Protein AF-A0A9P8L0Q1-F1 (afdb_monomer_lite)

Sequence (585 aa):
SEIGDGGPYDLCAAGRYWCWDAAFWSARGDGRMLREQLDRVASQGATEDYVMGERYDMDHVYYVDGSPWHGAAHYYEYPCVFSWVLFTEYLGLRPALDADLLISPRLEAHGEVTLQQSAYQLRYSYTTEGFTLENLGEDRSFRLDLRALYPGAKQFRLPTGEILGDTPIMLGTGDRITLLPKRQAALRSQRQNHSASPVRKAVLVCVFAGFLLPLLAACSGLTPAGFGGVARPRLENGEAERRGPVINEAAFNNAAIQATLAPYSGFVGQVRVNYDGERNVIANDLNDLGSASADFDPNETVSVDFTDAPLSFILEQLLRGALRVDFIAPDELPTGITFRIETPLPKSRVIQVVRDLLARQGLVMRLINGVYQIGSADLIQALQANSNLGRPGDDTTKVIDLGTNNATQVVAIASQLLPQDVSVMVSSSSDKVVVRANQNDIASVEAMLRQLSQMAVGSDQVAIVPLRRSAPEAVAAQLSQFYGDLIGEGSDARVSIIPLQNQQAILVGTSDPALMRGVQQLAQQLDRSVTDASELRVVALTHRKAVELVPQLVQLFGSTAALPAPTETAAAGPTTGVLSPPTGP

Secondary structure (DSSP, 8-state):
--S-SSTTS-THHHHHHHHHHHHHHHHHT-HHHHHHHHHHHHHHHHHTTT---B-S-GGGTT-TT--S-BS-TT-THHHHHHHHIIIIIIS-EE--SSSSEEE----SS-EEEEE-STTT-EEEEE-SS-EEEEE-SSSEEEEE--TTTSTTEEEEE-TTSPBP-SSPEEE-TT-EEEEEEEEPP------------------------------SS--S--------S----TT--SS---------HHHHHHHHHHHHTS-EEEEETTEEEEE---HHHHHHHHHHHHHH-SS--TT-EE--EEEEE-HHHHHIIIIIIIS---EE--S-----EEEEESSPEEHHHHHHHHHHHHHTTT-EEEEETTEEEEE-HHHHHHHHHHHTT--TTSEEEEEEE-SSS-HHHHHHHHHHHS-TT-EEEE-SSTTEEEEEEETTTHHHHHHHHHHHHHHHTT-SEEEEEE-SSS-HHHHHHHHHHHHHHHS-TT-S--EEEEEEGGGTEEEEEES-HHHHHHHHHHHHHHHHH------------SSS-HHHHHHHHHHHHTTS-PPPP--------------------

pLDDT: mean 73.23, std 21.08, range [22.48, 97.5]

Organism: NCBI:txid1670608

InterPro domains:
  IPR038591 NolW-like superfamily [G3DSA:3.30.1370.120] (301-454)
  IPR050810 Bacterial Secretion System Channel Protein [PTHR30332] (280-564)

Foldseek 3Di:
DCADLQPPDRLVVLLVVLLVVLVVCLVVLNLVVLVVQLCQQVVVCVVVVNFGASADPCCPPPDVPPDRGDGDTPNPCRVVSSVCSVVCRAQNWDDDPQWRTEGEHSHPDWDKDADCPQSAQWIWTDDLFWIKIWHQDAKTWYFYDDCSVPPQFPWWAFPVGHTDDRHTDIAGHGGMTIIGGDHPDDPPDPDDDDDDDDDDDDDDDDDDDDDDDDPPPDPDDDDPPDPPDPPDPPPCPVDDPPDDPPPPVLVVVVVLLCLQQPKWWKDWDPDIDIDGRDPVVLVVLVVLLVLQDSDADQQDWDWDWDFQAWLVVVCCCLACVHSVGAEDEDPDGDTGITMGIPDTHGNSCSVVVNQVVQVVVQKHWDRDPSYIYIDHPVVVVVCVVVSCVPDPPQFDWDKAFLVDQQLVVLQVVLVVQDDPQKDKARDPGSRIIIITHGPVCVVVSNVSSNVSSVQVVLFPDKDKAAFDADQQVVLQVVLCVVVPVVQDDPDSWDWHWARSRVRNIIMITTNDPVVVVVSNVSSHVVSVPPPPDPDDDDDDDDPDDPVVCVVVVCVVPVPDDDDPDDDDPDDDRDDDDDDDDDDDD

Structure (mmCIF, N/CA/C/O backbone):
data_AF-A0A9P8L0Q1-F1
#
_entry.id   AF-A0A9P8L0Q1-F1
#
loop_
_atom_site.group_PDB
_atom_site.id
_atom_site.type_symbol
_atom_site.label_atom_id
_atom_site.label_alt_id
_atom_site.label_comp_id
_atom_site.label_asym_id
_atom_site.label_entity_id
_atom_site.label_seq_id
_atom_site.pdbx_PDB_ins_code
_atom_site.Cartn_x
_atom_site.Cartn_y
_atom_site.Cartn_z
_atom_site.occupancy
_atom_site.B_iso_or_equiv
_atom_site.auth_seq_id
_atom_site.auth_comp_id
_atom_site.auth_asym_id
_atom_site.auth_atom_id
_atom_site.pdbx_PDB_model_num
ATOM 1 N N . SER A 1 1 ? -5.057 -4.831 2.330 1.00 34.31 1 SER A N 1
ATOM 2 C CA . SER A 1 1 ? -4.000 -5.718 2.830 1.00 34.31 1 SER A CA 1
ATOM 3 C C . SER A 1 1 ? -4.114 -5.741 4.341 1.00 34.31 1 SER A C 1
ATOM 5 O O . SER A 1 1 ? -4.124 -4.674 4.936 1.00 34.31 1 SER A O 1
ATOM 7 N N . GLU A 1 2 ? -4.287 -6.920 4.937 1.00 34.19 2 GLU A N 1
ATOM 8 C CA . GLU A 1 2 ? -4.245 -7.166 6.395 1.00 34.19 2 GLU A CA 1
ATOM 9 C C . GLU A 1 2 ? -2.801 -7.088 6.937 1.00 34.19 2 GLU A C 1
ATOM 11 O O . GLU A 1 2 ? -2.561 -7.170 8.130 1.00 34.19 2 GLU A O 1
ATOM 16 N N . ILE A 1 3 ? -1.832 -6.882 6.043 1.00 38.03 3 ILE A N 1
ATOM 17 C CA . ILE A 1 3 ? -0.422 -6.671 6.337 1.00 38.03 3 ILE A CA 1
ATOM 18 C C . ILE A 1 3 ? -0.107 -5.278 5.801 1.00 38.03 3 ILE A C 1
ATOM 20 O O . ILE A 1 3 ? -0.109 -5.068 4.588 1.00 38.03 3 ILE A O 1
ATOM 24 N N . GLY A 1 4 ? 0.031 -4.298 6.693 1.00 38.47 4 GLY A N 1
ATOM 25 C CA . GLY A 1 4 ? 0.359 -2.933 6.295 1.00 38.47 4 GLY A CA 1
ATOM 26 C C . GLY A 1 4 ? 1.691 -2.877 5.549 1.00 38.47 4 GLY A C 1
ATOM 27 O O . GLY A 1 4 ? 2.643 -3.543 5.944 1.00 38.47 4 GLY A O 1
ATOM 28 N N . ASP A 1 5 ? 1.755 -2.069 4.491 1.00 38.47 5 ASP A N 1
ATOM 29 C CA . ASP A 1 5 ? 2.916 -1.909 3.597 1.00 38.47 5 ASP A CA 1
ATOM 30 C C . ASP A 1 5 ? 4.095 -1.141 4.250 1.00 38.47 5 ASP A C 1
ATOM 32 O O . ASP A 1 5 ? 4.901 -0.502 3.577 1.00 38.47 5 ASP A O 1
ATOM 36 N N . GLY A 1 6 ? 4.221 -1.202 5.579 1.00 37.44 6 GLY A N 1
ATOM 37 C CA . GLY A 1 6 ? 5.299 -0.600 6.363 1.00 37.44 6 GLY A CA 1
ATOM 38 C C . GLY A 1 6 ? 6.564 -1.461 6.365 1.00 37.44 6 GLY A C 1
ATOM 39 O O . GLY A 1 6 ? 6.991 -1.940 7.414 1.00 37.44 6 GLY A O 1
ATOM 40 N N . GLY A 1 7 ? 7.169 -1.682 5.197 1.00 38.25 7 GLY A N 1
ATOM 41 C CA . GLY A 1 7 ? 8.442 -2.406 5.086 1.00 38.25 7 GLY A CA 1
ATOM 42 C C . GLY A 1 7 ? 8.379 -3.852 5.619 1.00 38.25 7 GLY A C 1
ATOM 43 O O . GLY A 1 7 ? 7.308 -4.451 5.641 1.00 38.25 7 GLY A O 1
ATOM 44 N N . PRO A 1 8 ? 9.500 -4.470 6.042 1.00 35.09 8 PRO A N 1
ATOM 45 C CA . PRO A 1 8 ? 9.547 -5.885 6.441 1.00 35.09 8 PRO A CA 1
ATOM 46 C C . PRO A 1 8 ? 8.808 -6.193 7.762 1.00 35.09 8 PRO A C 1
ATOM 48 O O . PRO A 1 8 ? 9.047 -7.241 8.368 1.00 35.09 8 PRO A O 1
ATOM 51 N N . TYR A 1 9 ? 7.941 -5.292 8.232 1.00 46.78 9 TYR A N 1
ATOM 52 C CA . TYR A 1 9 ? 7.348 -5.319 9.556 1.00 46.78 9 TYR A CA 1
ATOM 53 C C . TYR A 1 9 ? 5.834 -5.472 9.493 1.00 46.78 9 TYR A C 1
ATOM 55 O O . TYR A 1 9 ? 5.098 -4.699 8.890 1.00 46.78 9 TYR A O 1
ATOM 63 N N . ASP A 1 10 ? 5.380 -6.496 10.195 1.00 50.31 10 ASP A N 1
ATOM 64 C CA . ASP A 1 10 ? 3.982 -6.777 10.432 1.00 50.31 10 ASP A CA 1
ATOM 65 C C . ASP A 1 10 ? 3.405 -5.714 11.395 1.00 50.31 10 ASP A C 1
ATOM 67 O O . ASP A 1 10 ? 3.628 -5.795 12.602 1.00 50.31 10 ASP A O 1
ATOM 71 N N . LEU A 1 11 ? 2.678 -4.706 10.892 1.00 49.62 11 LEU A N 1
ATOM 72 C CA . LEU A 1 11 ? 2.014 -3.681 11.723 1.00 49.62 11 LEU A CA 1
ATOM 73 C C . LEU A 1 11 ? 0.959 -4.273 12.683 1.00 49.62 11 LEU A C 1
ATOM 75 O O . LEU A 1 11 ? 0.598 -3.626 13.666 1.00 49.62 11 LEU A O 1
ATOM 79 N N . CYS A 1 12 ? 0.538 -5.530 12.496 1.00 50.81 12 CYS A N 1
ATOM 80 C CA . CYS A 1 12 ? -0.239 -6.257 13.503 1.00 50.81 12 CYS A CA 1
ATOM 81 C C . CYS A 1 12 ? 0.596 -6.524 14.773 1.00 50.81 12 CYS A C 1
ATOM 83 O O . CYS A 1 12 ? 0.068 -6.766 15.860 1.00 50.81 12 CYS A O 1
ATOM 85 N N . ALA A 1 13 ? 1.932 -6.555 14.676 1.00 54.72 13 ALA A N 1
ATOM 86 C CA . ALA A 1 13 ? 2.829 -6.769 15.816 1.00 54.72 13 ALA A CA 1
ATOM 87 C C . ALA A 1 13 ? 2.750 -5.617 16.830 1.00 54.72 13 ALA A C 1
ATOM 89 O O . ALA A 1 13 ? 2.681 -5.884 18.027 1.00 54.72 13 ALA A O 1
ATOM 90 N N . ALA A 1 14 ? 2.645 -4.376 16.352 1.00 58.41 14 ALA A N 1
ATOM 91 C CA . ALA A 1 14 ? 2.504 -3.156 17.151 1.00 58.41 14 ALA A CA 1
ATOM 92 C C . ALA A 1 14 ? 1.330 -3.208 18.146 1.00 58.41 14 ALA A C 1
ATOM 94 O O . ALA A 1 14 ? 1.509 -3.122 19.363 1.00 58.41 14 ALA A O 1
ATOM 95 N N . GLY A 1 15 ? 0.112 -3.440 17.640 1.00 65.44 15 GLY A N 1
ATOM 96 C CA . GLY A 1 15 ? -1.083 -3.575 18.481 1.00 65.44 15 GLY A CA 1
ATOM 97 C C . GLY A 1 15 ? -0.969 -4.732 19.481 1.00 65.44 15 GLY A C 1
ATOM 98 O O . GLY A 1 15 ? -1.355 -4.603 20.646 1.00 65.44 15 GLY A O 1
ATOM 99 N N . ARG A 1 16 ? -0.354 -5.847 19.062 1.00 71.00 16 ARG A N 1
ATOM 100 C CA . ARG A 1 16 ? -0.080 -6.992 19.941 1.00 71.00 16 ARG A CA 1
ATOM 101 C C . ARG A 1 16 ? 0.889 -6.629 21.072 1.00 71.00 16 ARG A C 1
ATOM 103 O O . ARG A 1 16 ? 0.673 -7.096 22.188 1.00 71.00 16 ARG A O 1
ATOM 110 N N . TYR A 1 17 ? 1.905 -5.793 20.845 1.00 74.38 17 TYR A N 1
ATOM 111 C CA . TYR A 1 17 ? 2.836 -5.381 21.904 1.00 74.38 17 TYR A CA 1
ATOM 112 C C . TYR A 1 17 ? 2.151 -4.585 23.009 1.00 74.38 17 TYR A C 1
ATOM 114 O O . TYR A 1 17 ? 2.371 -4.891 24.181 1.00 74.38 17 TYR A O 1
ATOM 122 N N . TRP A 1 18 ? 1.278 -3.632 22.665 1.00 79.31 18 TRP A N 1
ATOM 123 C CA . TRP A 1 18 ? 0.530 -2.899 23.688 1.00 79.31 18 TRP A CA 1
ATOM 124 C C . TRP A 1 18 ? -0.393 -3.831 24.486 1.00 79.31 18 TRP A C 1
ATOM 126 O O . TRP A 1 18 ? -0.409 -3.760 25.714 1.00 79.31 18 TRP A O 1
ATOM 136 N N . CYS A 1 19 ? -1.076 -4.779 23.830 1.00 82.38 19 CYS A N 1
ATOM 137 C CA . CYS A 1 19 ? -1.845 -5.811 24.537 1.00 82.38 19 CYS A CA 1
ATOM 138 C C . CYS A 1 19 ? -0.986 -6.586 25.550 1.00 82.38 19 CYS A C 1
ATOM 140 O O . CYS A 1 19 ? -1.410 -6.789 26.689 1.00 82.38 19 CYS A O 1
ATOM 142 N N . TRP A 1 20 ? 0.217 -7.016 25.156 1.00 83.38 20 TRP A N 1
ATOM 143 C CA . TRP A 1 20 ? 1.121 -7.763 26.035 1.00 83.38 20 TRP A CA 1
ATOM 144 C C . TRP A 1 20 ? 1.651 -6.925 27.199 1.00 83.38 20 TRP A C 1
ATOM 146 O O . TRP A 1 20 ? 1.700 -7.421 28.325 1.00 83.38 20 TRP A O 1
ATOM 156 N N . ASP A 1 21 ? 2.019 -5.670 26.953 1.00 82.12 21 ASP A N 1
ATOM 157 C CA . ASP A 1 21 ? 2.504 -4.766 27.996 1.00 82.12 21 ASP A CA 1
ATOM 158 C C . ASP A 1 21 ? 1.389 -4.405 28.991 1.00 82.12 21 ASP A C 1
ATOM 160 O O 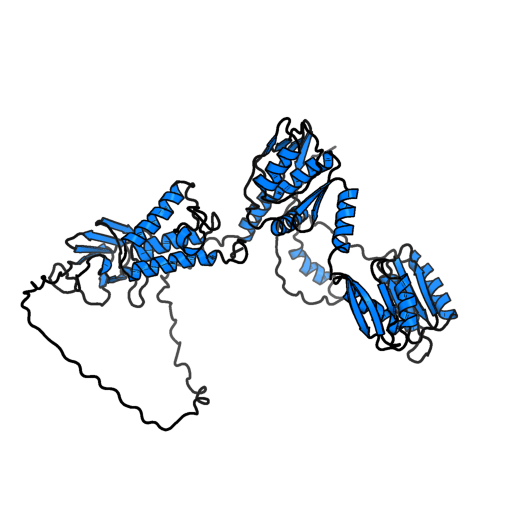. ASP A 1 21 ? 1.564 -4.529 30.204 1.00 82.12 21 ASP A O 1
ATOM 164 N N . ALA A 1 22 ? 0.187 -4.091 28.501 1.00 87.81 22 ALA A N 1
ATOM 165 C CA . ALA A 1 22 ? -0.980 -3.874 29.351 1.00 87.81 22 ALA A CA 1
ATOM 166 C C . ALA A 1 22 ? -1.310 -5.125 30.186 1.00 87.81 22 ALA A C 1
ATOM 168 O O . ALA A 1 22 ? -1.507 -5.032 31.400 1.00 87.81 22 ALA A O 1
ATOM 169 N N . ALA A 1 23 ? -1.289 -6.317 29.579 1.00 88.06 23 ALA A N 1
ATOM 170 C CA . ALA A 1 23 ? -1.469 -7.574 30.305 1.00 88.06 23 ALA A CA 1
ATOM 171 C C . ALA A 1 23 ? -0.397 -7.781 31.390 1.00 88.06 23 ALA A C 1
ATOM 173 O O . ALA A 1 23 ? -0.703 -8.260 32.487 1.00 88.06 23 ALA A O 1
ATOM 174 N N . PHE A 1 24 ? 0.852 -7.393 31.118 1.00 88.06 24 PHE A N 1
ATOM 175 C CA . PHE A 1 24 ? 1.943 -7.440 32.087 1.00 88.06 24 PHE A CA 1
ATOM 176 C C . PHE A 1 24 ? 1.697 -6.500 33.277 1.00 88.06 24 PHE A C 1
ATOM 178 O O . PHE A 1 24 ? 1.763 -6.948 34.427 1.00 88.06 24 PHE A O 1
ATOM 185 N N . TRP A 1 25 ? 1.360 -5.229 33.040 1.00 88.31 25 TRP A N 1
ATOM 186 C CA . TRP A 1 25 ? 1.084 -4.261 34.113 1.00 88.31 25 TRP A CA 1
ATOM 187 C C . TRP A 1 25 ? -0.159 -4.616 34.920 1.00 88.31 25 TRP A C 1
ATOM 189 O O . TRP A 1 25 ? -0.165 -4.534 36.149 1.00 88.31 25 TRP A O 1
ATOM 199 N N . SER A 1 26 ? -1.185 -5.122 34.251 1.00 90.19 26 SER A N 1
ATOM 200 C CA . SER A 1 26 ? -2.377 -5.657 34.891 1.00 90.19 26 SER A CA 1
ATOM 201 C C . SER A 1 26 ? -2.076 -6.851 35.797 1.00 90.19 26 SER A C 1
ATOM 203 O O . SER A 1 26 ? -2.552 -6.898 36.934 1.00 90.19 26 SER A O 1
ATOM 205 N N . ALA A 1 27 ? -1.205 -7.773 35.368 1.00 87.06 27 ALA A N 1
ATOM 206 C CA . ALA A 1 27 ? -0.734 -8.879 36.204 1.00 87.06 27 ALA A CA 1
ATOM 207 C C . ALA A 1 27 ? 0.098 -8.402 37.411 1.00 87.06 27 ALA A C 1
ATOM 209 O O . ALA A 1 27 ? 0.133 -9.075 38.445 1.00 87.06 27 ALA A O 1
ATOM 210 N N . ARG A 1 28 ? 0.741 -7.231 37.312 1.00 87.31 28 ARG A N 1
ATOM 211 C CA . ARG A 1 28 ? 1.400 -6.542 38.437 1.00 87.31 28 ARG A CA 1
ATOM 212 C C . ARG A 1 28 ? 0.423 -5.774 39.335 1.00 87.31 28 ARG A C 1
ATOM 214 O O . ARG A 1 28 ? 0.821 -5.368 40.425 1.00 87.31 28 ARG A O 1
ATOM 221 N N . GLY A 1 29 ? -0.828 -5.596 38.910 1.00 86.94 29 GLY A N 1
ATOM 222 C CA . GLY A 1 29 ? -1.817 -4.756 39.584 1.00 86.94 29 GLY A CA 1
ATOM 223 C C . GLY A 1 29 ? -1.542 -3.255 39.450 1.00 86.94 29 GLY A C 1
ATOM 224 O O . GLY A 1 29 ? -2.059 -2.481 40.253 1.00 86.94 29 GLY A O 1
ATOM 225 N N . ASP A 1 30 ? -0.727 -2.837 38.476 1.00 86.94 30 ASP A N 1
ATOM 226 C CA . ASP A 1 30 ? -0.352 -1.435 38.271 1.00 86.94 30 ASP A CA 1
ATOM 227 C C . ASP A 1 30 ? -1.401 -0.702 37.423 1.00 86.94 30 ASP A C 1
ATOM 229 O O . ASP A 1 30 ? -1.274 -0.520 36.213 1.00 86.94 30 ASP A O 1
ATOM 233 N N . GLY A 1 31 ? -2.484 -0.301 38.088 1.00 89.81 31 GLY A N 1
ATOM 234 C CA . GLY A 1 31 ? -3.564 0.469 37.474 1.00 89.81 31 GLY A CA 1
ATOM 235 C C . GLY A 1 31 ? -3.154 1.859 36.991 1.00 89.81 31 GLY A C 1
ATOM 236 O O . GLY A 1 31 ? -3.749 2.374 36.047 1.00 89.81 31 GLY A O 1
ATOM 237 N N . ARG A 1 32 ? -2.127 2.454 37.613 1.00 90.06 32 ARG A N 1
ATOM 238 C CA . ARG A 1 32 ? -1.618 3.778 37.242 1.00 90.06 32 ARG A CA 1
ATOM 239 C C . ARG A 1 32 ? -0.994 3.725 35.855 1.00 90.06 32 ARG A C 1
ATOM 241 O O . ARG A 1 32 ? -1.367 4.522 35.006 1.00 90.06 32 ARG A O 1
ATOM 248 N N . MET A 1 33 ? -0.121 2.746 35.606 1.00 86.69 33 MET A N 1
ATOM 249 C CA . MET A 1 33 ? 0.492 2.574 34.287 1.00 86.69 33 MET A CA 1
ATOM 250 C C . MET A 1 33 ? -0.563 2.335 33.199 1.00 86.69 33 MET A C 1
ATOM 252 O O . MET A 1 33 ? -0.545 2.993 32.165 1.00 86.69 33 MET A O 1
ATOM 256 N N . LEU A 1 34 ? -1.541 1.456 33.452 1.00 89.50 34 LEU A N 1
ATOM 257 C CA . LEU A 1 34 ? -2.645 1.215 32.511 1.00 89.50 34 LEU A CA 1
ATOM 258 C C . LEU A 1 34 ? -3.434 2.493 32.197 1.00 89.50 34 LEU A C 1
ATOM 260 O O . LEU A 1 34 ? -3.816 2.723 31.049 1.00 89.50 34 LEU A O 1
ATOM 264 N N . ARG A 1 35 ? -3.679 3.328 33.212 1.00 90.62 35 ARG A N 1
ATOM 265 C CA . ARG A 1 35 ? -4.376 4.600 33.033 1.00 90.62 35 ARG A CA 1
ATOM 266 C C . ARG A 1 35 ? -3.540 5.599 32.241 1.00 90.62 35 ARG A C 1
ATOM 268 O O . ARG A 1 35 ? -4.067 6.194 31.311 1.00 90.62 35 ARG A O 1
ATOM 275 N N . GLU A 1 36 ? -2.260 5.739 32.570 1.00 85.94 36 GLU A N 1
ATOM 276 C CA . GLU A 1 36 ? -1.315 6.603 31.853 1.00 85.94 36 GLU A CA 1
ATOM 277 C C . GLU A 1 36 ? -1.230 6.222 30.369 1.00 85.94 36 GLU A C 1
ATOM 279 O O . GLU A 1 36 ? -1.263 7.099 29.508 1.00 85.94 36 GLU A O 1
ATOM 284 N N . GLN A 1 37 ? -1.203 4.921 30.059 1.00 84.00 37 GLN A N 1
ATOM 285 C CA . GLN A 1 37 ? -1.265 4.416 28.686 1.00 84.00 37 GLN A CA 1
ATOM 286 C C . GLN A 1 37 ? -2.544 4.866 27.978 1.00 84.00 37 GLN A C 1
ATOM 288 O O . GLN A 1 37 ? -2.477 5.501 26.928 1.00 84.00 37 GLN A O 1
ATOM 293 N N . LEU A 1 38 ? -3.710 4.575 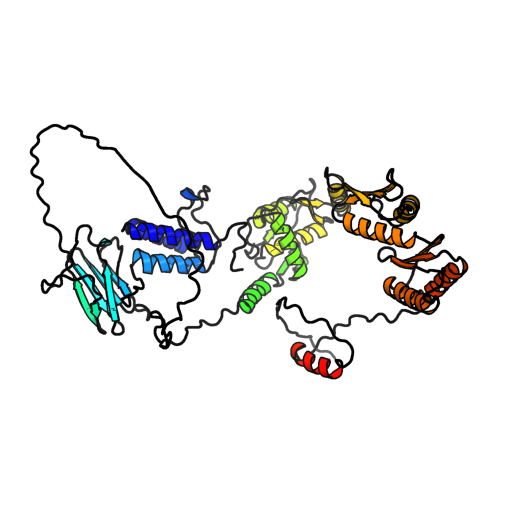28.561 1.00 86.69 38 LEU A N 1
ATOM 294 C CA . LEU A 1 38 ? -5.005 4.941 27.984 1.00 86.69 38 LEU A CA 1
ATOM 295 C C . LEU A 1 38 ? -5.148 6.456 27.797 1.00 86.69 38 LEU A C 1
ATOM 297 O O . LEU A 1 38 ? -5.588 6.898 26.738 1.00 86.69 38 LEU A O 1
ATOM 301 N N . ASP A 1 39 ? -4.755 7.248 28.794 1.00 86.00 39 ASP A N 1
ATOM 302 C CA . ASP A 1 39 ? -4.837 8.706 28.741 1.00 86.00 39 ASP A CA 1
ATOM 303 C C . ASP A 1 39 ? -3.906 9.276 27.668 1.00 86.00 39 ASP A C 1
ATOM 305 O O . ASP A 1 39 ? -4.335 10.159 26.932 1.00 86.00 39 ASP A O 1
ATOM 309 N N . ARG A 1 40 ? -2.681 8.752 27.514 1.00 79.25 40 ARG A N 1
ATOM 310 C CA . ARG A 1 40 ? -1.737 9.202 26.475 1.00 79.25 40 ARG A CA 1
ATOM 311 C C . ARG A 1 40 ? -2.269 8.925 25.069 1.00 79.25 40 ARG A C 1
ATOM 313 O O . ARG A 1 40 ? -2.224 9.803 24.207 1.00 79.25 40 ARG A O 1
ATOM 320 N N . VAL A 1 41 ? -2.847 7.741 24.853 1.00 77.50 41 VAL A N 1
ATOM 321 C CA . VAL A 1 41 ? -3.493 7.399 23.576 1.00 77.50 41 VAL A CA 1
ATOM 322 C C . VAL A 1 41 ? -4.708 8.295 23.319 1.00 77.50 41 VAL A C 1
ATOM 324 O O . VAL A 1 41 ? -4.858 8.832 22.221 1.00 77.50 41 VAL A O 1
ATOM 327 N N . ALA A 1 42 ? -5.560 8.499 24.328 1.00 81.19 42 ALA A N 1
ATOM 328 C CA . ALA A 1 42 ? -6.769 9.310 24.207 1.00 81.19 42 ALA A CA 1
ATOM 329 C C . ALA A 1 42 ? -6.468 10.804 24.001 1.00 81.19 42 ALA A C 1
ATOM 331 O O . ALA A 1 42 ? -7.110 11.441 23.165 1.00 81.19 42 ALA A O 1
ATOM 332 N N . SER A 1 43 ? -5.488 11.364 24.719 1.00 78.81 43 SER A N 1
ATOM 333 C CA . SER A 1 43 ? -5.094 12.771 24.597 1.00 78.81 43 SER A CA 1
ATOM 334 C C . SER A 1 43 ? -4.546 13.077 23.212 1.00 78.81 43 SER A C 1
ATOM 336 O O . SER A 1 43 ? -4.907 14.097 22.633 1.00 78.81 43 SER A O 1
ATOM 338 N N . GLN A 1 44 ? -3.734 12.174 22.657 1.00 71.75 44 GLN A N 1
ATOM 339 C CA . GLN A 1 44 ? -3.220 12.321 21.298 1.00 71.75 44 GLN A CA 1
ATOM 340 C C . GLN A 1 44 ? -4.317 12.088 20.252 1.00 71.75 44 GLN A C 1
ATOM 342 O O . GLN A 1 44 ? -4.366 12.765 19.232 1.00 71.75 44 GLN A O 1
ATOM 347 N N . GLY A 1 45 ? -5.229 11.137 20.486 1.00 74.19 45 GLY A N 1
ATOM 348 C CA . GLY A 1 45 ? -6.404 10.963 19.626 1.00 74.19 45 GLY A CA 1
ATOM 349 C C . GLY A 1 45 ? -7.209 12.259 19.521 1.00 74.19 45 GLY A C 1
ATOM 350 O O . GLY A 1 45 ? -7.560 12.687 18.428 1.00 74.19 45 GLY A O 1
ATOM 351 N N . ALA A 1 46 ? -7.424 12.948 20.643 1.00 78.00 46 ALA A N 1
ATOM 352 C CA . ALA A 1 46 ? -8.152 14.214 20.665 1.00 78.00 46 ALA A CA 1
ATOM 353 C C . ALA A 1 46 ? -7.469 15.345 19.869 1.00 78.00 46 ALA A C 1
ATOM 355 O O . ALA A 1 46 ? -8.164 16.233 19.379 1.00 78.00 46 ALA A O 1
ATOM 356 N N . THR A 1 47 ? -6.140 15.333 19.714 1.00 74.62 47 THR A N 1
ATOM 357 C CA . THR A 1 47 ? -5.430 16.331 18.894 1.00 74.62 47 THR A CA 1
ATOM 358 C C . THR A 1 47 ? -5.509 16.054 17.393 1.00 74.62 47 THR A C 1
ATOM 360 O O . THR A 1 47 ? -5.211 16.941 16.600 1.00 74.62 47 THR A O 1
ATOM 363 N N . GLU A 1 48 ? -5.922 14.849 16.997 1.00 69.19 48 GLU A N 1
ATOM 364 C CA . GLU A 1 48 ? -5.868 14.346 15.618 1.00 69.19 48 GLU A CA 1
ATOM 365 C C . GLU A 1 48 ? -7.231 13.812 15.149 1.00 69.19 48 GLU A C 1
ATOM 367 O O . GLU A 1 48 ? -7.320 12.769 14.510 1.00 69.19 48 GLU A O 1
ATOM 372 N N . ASP A 1 49 ? -8.315 14.505 15.513 1.00 73.94 49 ASP A N 1
ATOM 373 C CA . ASP A 1 49 ? -9.695 14.158 15.127 1.00 73.94 49 ASP A CA 1
ATOM 374 C C . ASP A 1 49 ? -10.086 12.697 15.441 1.00 73.94 49 ASP A C 1
ATOM 376 O O . ASP A 1 49 ? -10.813 12.031 14.707 1.00 73.94 49 ASP A O 1
ATOM 380 N N . TYR A 1 50 ? -9.570 12.175 16.557 1.00 67.94 50 TYR A N 1
ATOM 381 C CA . TYR A 1 50 ? -9.777 10.807 17.039 1.00 67.94 50 TYR A CA 1
ATOM 382 C C . TYR A 1 50 ? -9.290 9.703 16.091 1.00 67.94 50 TYR A C 1
ATOM 384 O O . TYR A 1 50 ? -9.640 8.532 16.276 1.00 67.94 50 TYR A O 1
ATOM 392 N N . VAL A 1 51 ? -8.425 10.032 15.129 1.00 65.88 51 VAL A N 1
ATOM 393 C CA . VAL A 1 51 ? -7.661 9.027 14.388 1.00 65.88 51 VAL A CA 1
ATOM 394 C C . VAL A 1 51 ? -6.739 8.320 15.382 1.00 65.88 51 VAL A C 1
ATOM 396 O O . VAL A 1 51 ? -6.016 8.964 16.135 1.00 65.88 51 VAL A O 1
ATOM 399 N N . MET A 1 52 ? -6.808 6.987 15.446 1.00 61.91 52 MET A N 1
ATOM 400 C CA . MET A 1 52 ? -5.963 6.175 16.330 1.00 61.91 52 MET A CA 1
ATOM 401 C C . MET A 1 52 ? -4.809 5.536 15.544 1.00 61.91 52 MET A C 1
ATOM 403 O O . MET A 1 52 ? -4.971 5.127 14.397 1.00 61.91 52 MET A O 1
ATOM 407 N N . GLY A 1 53 ? -3.650 5.452 16.198 1.00 60.72 53 GLY A N 1
ATOM 408 C CA . GLY A 1 53 ? -2.360 4.938 15.719 1.00 60.72 53 GLY A CA 1
ATOM 409 C C . GLY A 1 53 ? -1.609 4.256 16.877 1.00 60.72 53 GLY A C 1
ATOM 410 O O . GLY A 1 53 ? -2.110 4.292 18.005 1.00 60.72 53 GLY A O 1
ATOM 411 N N . GLU A 1 54 ? -0.429 3.668 16.658 1.00 60.34 54 GLU A N 1
ATOM 412 C CA . GLU A 1 54 ? 0.385 3.084 17.742 1.00 60.34 54 GLU A CA 1
ATOM 413 C C . GLU A 1 54 ? 0.935 4.207 18.636 1.00 60.34 54 GLU A C 1
ATOM 415 O O . GLU A 1 54 ? 1.742 5.032 18.214 1.00 60.34 54 GLU A O 1
ATOM 420 N N . ARG A 1 55 ? 0.426 4.304 19.867 1.00 63.09 55 ARG A N 1
ATOM 421 C CA . ARG A 1 55 ? 0.529 5.523 20.698 1.00 63.09 55 ARG A CA 1
ATOM 422 C C . ARG A 1 55 ? 1.074 5.272 22.105 1.00 63.09 55 ARG A C 1
ATOM 424 O O . ARG A 1 55 ? 0.790 6.034 23.028 1.00 63.09 55 ARG A O 1
ATOM 431 N N . TYR A 1 56 ? 1.859 4.211 22.279 1.00 51.06 56 TYR A N 1
ATOM 432 C CA . TYR A 1 56 ? 2.690 4.055 23.473 1.00 51.06 56 TYR A CA 1
ATOM 433 C C . TYR A 1 56 ? 4.143 4.411 23.158 1.00 51.06 56 TYR A C 1
ATOM 435 O O . TYR A 1 56 ? 4.579 4.279 22.022 1.00 51.06 56 TYR A O 1
ATOM 443 N N . ASP A 1 57 ? 4.844 4.889 24.183 1.00 51.25 57 ASP A N 1
ATOM 444 C CA . ASP A 1 57 ? 6.217 5.397 24.224 1.00 51.25 57 ASP A CA 1
ATOM 445 C C . ASP A 1 57 ? 7.248 4.410 23.626 1.00 51.25 57 ASP A C 1
ATOM 447 O O . ASP A 1 57 ? 7.958 3.697 24.340 1.00 51.25 57 ASP A O 1
ATOM 451 N N . MET A 1 58 ? 7.300 4.333 22.293 1.00 51.72 58 MET A N 1
ATOM 452 C CA . MET A 1 58 ? 8.275 3.526 21.553 1.00 51.72 58 MET A CA 1
ATOM 453 C C . MET A 1 58 ? 9.642 4.205 21.456 1.00 51.72 58 MET A C 1
ATOM 455 O O . MET A 1 58 ? 10.594 3.531 21.048 1.00 51.72 58 MET A O 1
ATOM 459 N N . ASP A 1 59 ? 9.769 5.456 21.926 1.00 50.16 59 ASP A N 1
ATOM 460 C CA . ASP A 1 59 ? 11.050 6.165 22.090 1.00 50.16 59 ASP A CA 1
ATOM 461 C C . ASP A 1 59 ? 12.061 5.336 22.894 1.00 50.16 59 ASP A C 1
ATOM 463 O O . ASP A 1 59 ? 13.271 5.466 22.719 1.00 50.16 59 ASP A O 1
ATOM 467 N N . HIS A 1 60 ? 11.580 4.444 23.765 1.00 47.44 60 HIS A N 1
ATOM 468 C CA . HIS A 1 60 ? 12.419 3.621 24.635 1.00 47.44 60 HIS A CA 1
ATOM 469 C C . HIS A 1 60 ? 12.625 2.181 24.139 1.00 47.44 60 HIS A C 1
ATOM 471 O O . HIS A 1 60 ? 13.394 1.441 24.759 1.00 47.44 60 HIS A O 1
ATOM 477 N N . VAL A 1 61 ? 11.949 1.759 23.062 1.00 46.22 61 VAL A N 1
ATOM 478 C CA . VAL A 1 61 ? 11.962 0.356 22.602 1.00 46.22 61 VAL A CA 1
ATOM 479 C C . VAL A 1 61 ? 12.407 0.213 21.145 1.00 46.22 61 VAL A C 1
ATOM 481 O O . VAL A 1 61 ? 13.239 -0.652 20.872 1.00 46.22 61 VAL A O 1
ATOM 484 N N . TYR A 1 62 ? 11.906 1.042 20.221 1.00 46.97 62 TYR A N 1
ATOM 485 C CA . TYR A 1 62 ? 12.106 0.829 18.778 1.00 46.97 62 TYR A CA 1
ATOM 486 C C . TYR A 1 62 ? 12.416 2.091 17.968 1.00 46.97 62 TYR A C 1
ATOM 488 O O . TYR A 1 62 ? 13.280 2.032 17.092 1.00 46.97 62 TYR A O 1
ATOM 496 N N . TYR A 1 63 ? 11.767 3.220 18.254 1.00 49.91 63 TYR A N 1
ATOM 497 C CA . TYR A 1 63 ? 11.865 4.431 17.438 1.00 49.91 63 TYR A CA 1
ATOM 498 C C . TYR A 1 63 ? 12.393 5.583 18.281 1.00 49.91 63 TYR A C 1
ATOM 500 O O . TYR A 1 63 ? 11.628 6.309 18.889 1.00 49.91 63 TYR A O 1
ATOM 508 N N . VAL A 1 64 ? 13.714 5.747 18.344 1.00 53.72 64 VAL A N 1
ATOM 509 C CA . VAL A 1 64 ? 14.339 6.879 19.052 1.00 53.72 64 VAL A CA 1
ATOM 510 C C . VAL A 1 64 ? 14.349 8.106 18.133 1.00 53.72 64 VAL A C 1
ATOM 512 O O . VAL A 1 64 ? 15.411 8.573 17.720 1.00 53.72 64 VAL A O 1
ATOM 515 N N . ASP A 1 65 ? 13.171 8.579 17.734 1.00 54.81 65 ASP A N 1
ATOM 516 C CA . ASP A 1 65 ? 13.017 9.706 16.805 1.00 54.81 65 ASP A CA 1
ATOM 517 C C . ASP A 1 65 ? 12.281 10.910 17.422 1.00 54.81 65 ASP A C 1
ATOM 519 O O . ASP A 1 65 ? 12.241 11.981 16.811 1.00 54.81 65 ASP A O 1
ATOM 523 N N . GLY A 1 66 ? 11.780 10.782 18.659 1.00 54.81 66 GLY A N 1
ATOM 524 C CA . GLY A 1 66 ? 11.071 11.847 19.365 1.00 54.81 66 GLY A CA 1
ATOM 525 C C . GLY A 1 66 ? 9.661 12.101 18.831 1.00 54.81 66 GLY A C 1
ATOM 526 O O . GLY A 1 66 ? 9.044 13.105 19.206 1.00 54.81 66 GLY A O 1
ATOM 527 N N . SER A 1 67 ? 9.153 11.232 17.952 1.00 55.38 67 SER A N 1
ATOM 528 C CA . SER A 1 67 ? 7.767 11.246 17.512 1.00 55.38 67 SER A CA 1
ATOM 529 C C . SER A 1 67 ? 6.867 10.672 18.612 1.00 55.38 67 SER A C 1
ATOM 531 O O . SER A 1 67 ? 7.112 9.583 19.124 1.00 55.38 67 SER A O 1
ATOM 533 N N . PRO A 1 68 ? 5.759 11.343 18.968 1.00 53.47 68 PRO A N 1
ATOM 534 C CA . PRO A 1 68 ? 4.793 10.806 19.925 1.00 53.47 68 PRO A CA 1
ATOM 535 C C . PRO A 1 68 ? 3.894 9.698 19.337 1.00 53.47 68 PRO A C 1
ATOM 537 O O . PRO A 1 68 ? 2.977 9.238 20.023 1.00 53.47 68 PRO A O 1
ATOM 540 N N . TRP A 1 69 ? 4.099 9.303 18.075 1.00 53.94 69 TRP A N 1
ATOM 541 C CA . TRP A 1 69 ? 3.244 8.372 17.337 1.00 53.94 69 TRP A CA 1
ATOM 542 C C . TRP A 1 69 ? 4.042 7.556 16.305 1.00 53.94 69 TRP A C 1
ATOM 544 O O . TRP A 1 69 ? 4.860 8.113 15.569 1.00 53.94 69 TRP A O 1
ATOM 554 N N . HIS A 1 70 ? 3.738 6.253 16.219 1.00 56.97 70 HIS A N 1
ATOM 555 C CA . HIS A 1 70 ? 4.212 5.332 15.179 1.00 56.97 70 HIS A CA 1
ATOM 556 C C . HIS A 1 70 ? 3.056 4.495 14.590 1.00 56.97 70 HIS A C 1
ATOM 558 O O . HIS A 1 70 ? 1.939 4.465 15.111 1.00 56.97 70 HIS A O 1
ATOM 564 N N . GLY A 1 71 ? 3.288 3.816 13.468 1.00 56.47 71 GLY A N 1
ATOM 565 C CA . GLY A 1 71 ? 2.295 2.936 12.837 1.00 56.47 71 GLY A CA 1
ATOM 566 C C . GLY A 1 71 ? 1.300 3.638 11.901 1.00 56.47 71 GLY A C 1
ATOM 567 O O . GLY A 1 71 ? 1.241 4.862 11.812 1.00 56.47 71 GLY A O 1
ATOM 568 N N . ALA A 1 72 ? 0.518 2.844 11.164 1.00 55.25 72 ALA A N 1
ATOM 569 C CA . ALA A 1 72 ? -0.363 3.345 10.107 1.00 55.25 72 ALA A CA 1
ATOM 570 C C . ALA A 1 72 ? -1.610 4.052 10.665 1.00 55.25 72 ALA A C 1
ATOM 572 O O . ALA A 1 72 ? -2.318 3.518 11.521 1.00 55.25 72 ALA A O 1
ATOM 573 N N . ALA A 1 73 ? -1.928 5.236 10.140 1.00 55.94 73 ALA A N 1
ATOM 574 C CA . ALA A 1 73 ? -3.195 5.898 10.433 1.00 55.94 73 ALA A CA 1
ATOM 575 C C . ALA A 1 73 ? -4.382 5.019 9.991 1.00 55.94 73 ALA A C 1
ATOM 577 O O . ALA A 1 73 ? -4.295 4.286 9.007 1.00 55.94 73 ALA A O 1
ATOM 578 N N . HIS A 1 74 ? -5.502 5.098 10.716 1.00 60.31 74 HIS A N 1
ATOM 579 C CA . HIS A 1 74 ? -6.745 4.365 10.413 1.00 60.31 74 HIS A CA 1
ATOM 580 C C . HIS A 1 74 ? -6.644 2.834 10.444 1.00 60.31 74 HIS A C 1
ATOM 582 O O . HIS A 1 74 ? -7.531 2.141 9.938 1.00 60.31 74 HIS A O 1
ATOM 588 N N . TYR A 1 75 ? -5.606 2.285 11.069 1.00 65.12 75 TYR A N 1
ATOM 589 C CA . TYR A 1 75 ? -5.498 0.846 11.218 1.00 65.12 75 TYR A CA 1
ATOM 590 C C . TYR A 1 75 ? -6.552 0.326 12.209 1.00 65.12 75 TYR A C 1
ATOM 592 O O . TYR A 1 75 ? -6.628 0.752 13.366 1.00 65.12 75 TYR A O 1
ATOM 600 N N . TYR A 1 76 ? -7.403 -0.582 11.726 1.00 67.12 76 TYR A N 1
ATOM 601 C CA . TYR A 1 76 ? -8.625 -1.011 12.413 1.00 67.12 76 TYR A CA 1
ATOM 602 C C . TYR A 1 76 ? -8.365 -1.684 13.769 1.00 67.12 76 TYR A C 1
ATOM 604 O O . TYR A 1 76 ? -9.234 -1.653 14.641 1.00 67.12 76 TYR A O 1
ATOM 612 N N . GLU A 1 77 ? -7.181 -2.272 13.968 1.00 69.06 77 GLU A N 1
ATOM 613 C CA . GLU A 1 77 ? -6.842 -2.937 15.224 1.00 69.06 77 GLU A CA 1
ATOM 614 C C . GLU A 1 77 ? -6.635 -1.939 16.368 1.00 69.06 77 GLU A C 1
ATOM 616 O O . GLU A 1 77 ? -6.897 -2.293 17.512 1.00 69.06 77 GLU A O 1
ATOM 621 N N . TYR A 1 78 ? -6.226 -0.688 16.123 1.00 74.44 78 TYR A N 1
ATOM 622 C CA . TYR A 1 78 ? -5.892 0.230 17.222 1.00 74.44 78 TYR A CA 1
ATOM 623 C C . TYR A 1 78 ? -7.094 0.610 18.103 1.00 74.44 78 TYR A C 1
ATOM 625 O O . TYR A 1 78 ? -6.972 0.501 19.327 1.00 74.44 78 TYR A O 1
ATOM 633 N N . PRO A 1 79 ? -8.277 0.959 17.557 1.00 78.00 79 PRO A N 1
ATOM 634 C CA . PRO A 1 79 ? -9.485 1.103 18.370 1.00 78.00 79 PRO A CA 1
ATOM 635 C C . PRO A 1 79 ? -9.873 -0.184 19.112 1.00 78.00 79 PRO A C 1
ATOM 637 O O . PRO A 1 79 ? -10.367 -0.121 20.243 1.00 78.00 79 PRO A O 1
ATOM 640 N N . CYS A 1 80 ? -9.635 -1.355 18.508 1.00 82.88 80 CYS A N 1
ATOM 641 C CA . CYS A 1 80 ? -9.884 -2.649 19.145 1.00 82.88 80 CYS A CA 1
ATOM 642 C C . CYS A 1 80 ? -8.933 -2.894 20.321 1.00 82.88 80 CYS A C 1
ATOM 644 O O . CYS A 1 80 ? -9.392 -3.303 21.385 1.00 82.88 80 CYS A O 1
ATOM 646 N N . VAL A 1 81 ? -7.642 -2.593 20.167 1.00 84.12 81 VAL A N 1
ATOM 647 C CA . VAL A 1 81 ? -6.628 -2.705 21.222 1.00 84.12 81 VAL A CA 1
ATOM 648 C C . VAL A 1 81 ? -6.924 -1.720 22.349 1.00 84.12 81 VAL A C 1
ATOM 650 O O . VAL A 1 81 ? -6.976 -2.136 23.503 1.00 84.12 81 VAL A O 1
ATOM 653 N N . PHE A 1 82 ? -7.214 -0.450 22.040 1.00 86.19 82 PHE A N 1
ATOM 654 C CA . PHE A 1 82 ? -7.606 0.542 23.047 1.00 86.19 82 PHE A CA 1
ATOM 655 C C . PHE A 1 82 ? -8.814 0.060 23.853 1.00 86.19 82 PHE A C 1
ATOM 657 O O . PHE A 1 82 ? -8.797 0.068 25.085 1.00 86.19 82 PHE A O 1
ATOM 664 N N . SER A 1 83 ? -9.852 -0.414 23.159 1.00 88.25 83 SER A N 1
ATOM 665 C CA . SER A 1 83 ? -11.049 -0.959 23.799 1.00 88.25 83 SER A CA 1
ATOM 666 C C . SER A 1 83 ? -10.708 -2.177 24.654 1.00 88.25 83 SER A C 1
ATOM 668 O O . SER A 1 83 ? -11.157 -2.280 25.792 1.00 88.25 83 SER A O 1
ATOM 670 N N . TRP A 1 84 ? -9.878 -3.087 24.150 1.00 90.62 84 TRP A N 1
ATOM 671 C CA . TRP A 1 84 ? -9.467 -4.270 24.892 1.00 90.62 84 TRP A CA 1
ATOM 672 C C . TRP A 1 84 ? -8.693 -3.907 26.165 1.00 90.62 84 TRP A C 1
ATOM 674 O O . TRP A 1 84 ? -9.034 -4.418 27.229 1.00 90.62 84 TRP A O 1
ATOM 684 N N . VAL A 1 85 ? -7.725 -2.989 26.100 1.00 91.25 85 VAL A N 1
ATOM 685 C CA . VAL A 1 85 ? -6.974 -2.516 27.275 1.00 91.25 85 VAL A CA 1
ATOM 686 C C . VAL A 1 85 ? -7.911 -1.824 28.265 1.00 91.25 85 VAL A C 1
ATOM 688 O O . VAL A 1 85 ? -7.871 -2.119 29.461 1.00 91.25 85 VAL A O 1
ATOM 691 N N . LEU A 1 86 ? -8.811 -0.964 27.785 1.00 93.00 86 LEU A N 1
ATOM 692 C CA . LEU A 1 86 ? -9.788 -0.286 28.630 1.00 93.00 86 LEU A CA 1
ATOM 693 C C . LEU A 1 86 ? -10.695 -1.290 29.350 1.00 93.00 86 LEU A C 1
ATOM 695 O O . LEU A 1 86 ? -10.750 -1.293 30.576 1.00 93.00 86 LEU A O 1
ATOM 699 N N . PHE A 1 87 ? -11.399 -2.151 28.618 1.00 93.38 87 PHE A N 1
ATOM 700 C CA . PHE A 1 87 ? -12.402 -3.045 29.198 1.00 93.38 87 PHE A CA 1
ATOM 701 C C . PHE A 1 87 ? -11.776 -4.229 29.942 1.00 93.38 87 PHE A C 1
ATOM 703 O O . PHE A 1 87 ? -12.167 -4.512 31.074 1.00 93.38 87 PHE A O 1
ATOM 710 N N . THR A 1 88 ? -10.794 -4.904 29.349 1.00 92.81 88 THR A N 1
ATOM 711 C CA . THR A 1 88 ? -10.232 -6.170 29.854 1.00 92.81 88 THR A CA 1
ATOM 712 C C . THR A 1 88 ? -9.169 -5.942 30.924 1.00 92.81 88 THR A C 1
ATOM 714 O O . THR A 1 88 ? -9.143 -6.634 31.953 1.00 92.81 88 THR A O 1
ATOM 717 N N . GLU A 1 89 ? -8.279 -4.975 30.701 1.00 93.88 89 GLU A N 1
ATOM 718 C CA . GLU A 1 89 ? -7.133 -4.732 31.575 1.00 93.88 89 GLU A CA 1
ATOM 719 C C . GLU A 1 89 ? -7.478 -3.714 32.663 1.00 93.88 89 GLU A C 1
ATOM 721 O O . GLU A 1 89 ? -7.430 -4.074 33.839 1.00 93.88 89 GLU A O 1
ATOM 726 N N . TYR A 1 90 ? -7.924 -2.507 32.309 1.00 95.50 90 TYR A N 1
ATOM 727 C CA . TYR A 1 90 ? -8.152 -1.424 33.272 1.00 95.50 90 TYR A CA 1
ATOM 728 C C . TYR A 1 90 ? -9.469 -1.552 34.057 1.00 95.50 90 TYR A C 1
ATOM 730 O O . TYR A 1 90 ? -9.456 -1.658 35.288 1.00 95.50 90 TYR A O 1
ATOM 738 N N . LEU A 1 91 ? -10.613 -1.602 33.364 1.00 95.19 91 LEU A N 1
ATOM 739 C CA . LEU A 1 91 ? -11.930 -1.823 33.980 1.00 95.19 91 LEU A CA 1
ATOM 740 C C . LEU A 1 91 ? -12.069 -3.260 34.510 1.00 95.19 91 LEU A C 1
ATOM 742 O O . LEU A 1 91 ? -12.769 -3.508 35.489 1.00 95.19 91 LEU A O 1
ATOM 746 N N . GLY A 1 92 ? -11.331 -4.204 33.924 1.00 94.25 92 GLY A N 1
ATOM 747 C CA . GLY A 1 92 ? -11.154 -5.535 34.487 1.00 94.25 92 GLY A CA 1
ATOM 748 C C . GLY A 1 92 ? -12.271 -6.523 34.182 1.00 94.25 92 GLY A C 1
ATOM 749 O O . GLY A 1 92 ? -12.578 -7.359 35.023 1.00 94.25 92 GLY A O 1
ATOM 750 N N . LEU A 1 93 ? -12.880 -6.435 33.008 1.00 93.38 93 LEU A N 1
ATOM 751 C CA . LEU A 1 93 ? -14.011 -7.252 32.582 1.00 93.38 93 LEU A CA 1
ATOM 752 C C . LEU A 1 93 ? -13.513 -8.344 31.646 1.00 93.38 93 LEU A C 1
ATOM 754 O O . LEU A 1 93 ? -13.092 -8.057 30.528 1.00 93.38 93 LEU A O 1
ATOM 758 N N . ARG A 1 94 ? -13.519 -9.599 32.102 1.00 89.75 94 ARG A N 1
ATOM 759 C CA . ARG A 1 94 ? -12.931 -10.712 31.342 1.00 89.75 94 ARG A CA 1
ATOM 760 C C . ARG A 1 94 ? -13.841 -11.926 31.298 1.00 89.75 94 ARG A C 1
ATOM 762 O O . ARG A 1 94 ? -14.545 -12.171 32.274 1.00 89.75 94 ARG A O 1
ATOM 769 N N . PRO A 1 95 ? -13.768 -12.750 30.246 1.00 83.88 95 PRO A N 1
ATOM 770 C CA . PRO A 1 95 ? -14.333 -14.089 30.310 1.00 83.88 95 PRO A CA 1
ATOM 771 C C . PRO A 1 95 ? -13.621 -14.924 31.387 1.00 83.88 95 PRO A C 1
ATOM 773 O O . PRO A 1 95 ? -12.419 -14.770 31.625 1.00 83.88 95 PRO A O 1
ATOM 776 N N . ALA A 1 96 ? -14.359 -15.833 32.021 1.00 82.25 96 ALA A N 1
ATOM 777 C CA . ALA A 1 96 ? -13.819 -16.862 32.904 1.00 82.25 96 ALA A CA 1
ATOM 778 C C . ALA A 1 96 ? -14.285 -18.251 32.439 1.00 82.25 96 ALA A C 1
ATOM 780 O O . ALA A 1 96 ? -15.273 -18.386 31.729 1.00 82.25 96 ALA A O 1
ATOM 781 N N . LEU A 1 97 ? -13.559 -19.308 32.811 1.00 87.88 97 LEU A N 1
ATOM 782 C CA . LEU A 1 97 ? -13.883 -20.675 32.363 1.00 87.88 97 LEU A CA 1
ATOM 783 C C . LEU A 1 97 ? -15.089 -21.295 33.088 1.00 87.88 97 LEU A C 1
ATOM 785 O O . LEU A 1 97 ? -15.664 -22.288 32.632 1.00 87.88 97 LEU A O 1
ATOM 789 N N . ASP A 1 98 ? -15.424 -20.729 34.235 1.00 89.81 98 ASP A N 1
ATOM 790 C CA . ASP A 1 98 ? -16.356 -21.231 35.238 1.00 89.81 98 ASP A CA 1
ATOM 791 C C . ASP A 1 98 ? -17.245 -20.118 35.815 1.00 89.81 98 ASP A C 1
ATOM 793 O O . ASP A 1 98 ? -17.960 -20.356 36.778 1.00 89.81 98 ASP A O 1
ATOM 797 N N . ALA A 1 99 ? -17.213 -18.922 35.224 1.00 90.50 99 ALA A N 1
ATOM 798 C CA . ALA A 1 99 ? -18.193 -17.863 35.443 1.00 90.50 99 ALA A CA 1
ATOM 799 C C . ALA A 1 99 ? -18.448 -17.142 34.115 1.00 90.50 99 ALA A C 1
ATOM 801 O O . ALA A 1 99 ? -17.555 -17.103 33.269 1.00 90.50 99 ALA A O 1
ATOM 802 N N . ASP A 1 100 ? -19.614 -16.524 33.956 1.00 90.62 100 ASP A N 1
ATOM 803 C CA . ASP A 1 100 ? -19.952 -15.764 32.749 1.00 90.62 100 ASP A CA 1
ATOM 804 C C . ASP A 1 100 ? -19.058 -14.524 32.621 1.00 90.62 100 ASP A C 1
ATOM 806 O O . ASP A 1 100 ? -18.617 -14.176 31.525 1.00 90.62 100 ASP A O 1
ATOM 810 N N . LEU A 1 101 ? -18.722 -13.888 33.753 1.00 91.62 101 LEU A N 1
ATOM 811 C CA . LEU A 1 101 ? -17.823 -12.739 33.768 1.00 91.62 101 LEU A CA 1
ATOM 812 C C . LEU A 1 101 ? -16.918 -12.701 35.006 1.00 91.62 101 LEU A C 1
ATOM 814 O O . LEU A 1 101 ? -17.356 -12.864 36.142 1.00 91.62 101 LEU A O 1
ATOM 818 N N . LEU A 1 102 ? -15.636 -12.425 34.794 1.00 93.62 102 LEU A N 1
ATOM 819 C CA . LEU A 1 102 ? -14.683 -12.027 35.823 1.00 93.62 102 LEU A CA 1
ATOM 820 C C . LEU A 1 102 ? -14.643 -10.499 35.910 1.00 93.62 102 LEU A C 1
ATOM 822 O O . LEU A 1 102 ? -14.372 -9.828 34.916 1.00 93.62 102 LEU A O 1
ATOM 826 N N . ILE A 1 103 ? -14.842 -9.978 37.119 1.00 95.06 103 ILE A N 1
ATOM 827 C CA . ILE A 1 103 ? -14.652 -8.575 37.481 1.00 95.06 103 ILE A CA 1
ATOM 828 C C . ILE A 1 103 ? -13.369 -8.458 38.301 1.00 95.06 103 ILE A C 1
ATOM 830 O O . ILE A 1 103 ? -13.283 -8.946 39.430 1.00 95.06 103 ILE A O 1
ATOM 834 N N . SER A 1 104 ? -12.361 -7.805 37.740 1.00 94.75 104 SER A N 1
ATOM 835 C CA . SER A 1 104 ? -11.078 -7.573 38.392 1.00 94.75 104 SER A CA 1
ATOM 836 C C . SER A 1 104 ? -10.517 -6.193 38.052 1.00 94.75 104 SER A C 1
ATOM 838 O O . SER A 1 104 ? -9.605 -6.089 37.246 1.00 94.75 104 SER A O 1
ATOM 840 N N . PRO A 1 105 ? -11.065 -5.100 38.593 1.00 95.50 105 PRO A N 1
ATOM 841 C CA . PRO A 1 105 ? -10.689 -3.760 38.153 1.00 95.50 105 PRO A CA 1
ATOM 842 C C . PRO A 1 105 ? -9.308 -3.342 38.679 1.00 95.50 105 PRO A C 1
ATOM 844 O O . PRO A 1 105 ? -8.926 -3.710 39.793 1.00 95.50 105 PRO A O 1
ATOM 847 N N . ARG A 1 106 ? -8.586 -2.513 37.914 1.00 95.00 106 ARG A N 1
ATOM 848 C CA . ARG A 1 106 ? -7.322 -1.860 38.318 1.00 95.00 106 ARG A CA 1
ATOM 849 C C . ARG A 1 106 ? -7.464 -0.341 38.291 1.00 95.00 106 ARG A C 1
ATOM 851 O O . ARG A 1 106 ? -6.620 0.377 37.772 1.00 95.00 106 ARG A O 1
ATOM 858 N N . LEU A 1 107 ? -8.577 0.143 38.830 1.00 91.94 107 LEU A N 1
ATOM 859 C CA . LEU A 1 107 ? -8.877 1.568 38.881 1.00 91.94 107 LEU A CA 1
ATOM 860 C C . LEU A 1 107 ? -7.949 2.290 39.862 1.00 91.94 107 LEU A C 1
ATOM 862 O O . LEU A 1 107 ? -7.658 1.787 40.947 1.00 91.94 107 LEU A O 1
ATOM 866 N N . GLU A 1 108 ? -7.519 3.489 39.479 1.00 86.31 108 GLU A N 1
ATOM 867 C CA . GLU A 1 108 ? -6.630 4.325 40.293 1.00 86.31 108 GLU A CA 1
ATOM 868 C C . GLU A 1 108 ? -7.399 5.129 41.353 1.00 86.31 108 GLU A C 1
ATOM 870 O O . GLU A 1 108 ? -6.922 5.321 42.471 1.00 86.31 108 GLU A O 1
ATOM 875 N N . ALA A 1 109 ? -8.613 5.570 41.017 1.00 85.56 109 ALA A N 1
ATOM 876 C CA . ALA A 1 109 ? -9.430 6.431 41.861 1.00 85.56 109 ALA A CA 1
ATOM 877 C C . ALA A 1 109 ? -10.825 5.847 42.095 1.00 85.56 109 ALA A C 1
ATOM 879 O O . ALA A 1 109 ? -11.424 5.253 41.198 1.00 85.56 109 ALA A O 1
ATOM 880 N N . HIS A 1 110 ? -11.342 6.054 43.310 1.00 91.50 110 HIS A N 1
ATOM 881 C CA . HIS A 1 110 ? -12.690 5.647 43.700 1.00 91.50 110 HIS A CA 1
ATOM 882 C C . HIS A 1 110 ? -13.739 6.214 42.751 1.00 91.50 110 HIS A C 1
ATOM 884 O O . HIS A 1 110 ? -13.666 7.371 42.339 1.00 91.50 110 HIS A O 1
ATOM 890 N N . GLY A 1 111 ? -14.745 5.403 42.448 1.00 89.75 111 GLY A N 1
ATOM 891 C CA . GLY A 1 111 ? -15.769 5.791 41.497 1.00 89.75 111 GLY A CA 1
ATOM 892 C C . GLY A 1 111 ? -16.725 4.664 41.165 1.00 89.75 111 GLY A C 1
ATOM 893 O O . GLY A 1 111 ? -16.772 3.630 41.838 1.00 89.75 111 GLY A O 1
ATOM 894 N N . GLU A 1 112 ? -17.486 4.899 40.107 1.00 93.94 112 GLU A N 1
ATOM 895 C CA . GLU A 1 112 ? -18.475 3.984 39.563 1.00 93.94 112 GLU A CA 1
ATOM 896 C C . GLU A 1 112 ? -18.213 3.770 38.074 1.00 93.94 112 GLU A C 1
ATOM 898 O O . GLU A 1 112 ? -17.860 4.697 37.346 1.00 93.94 112 GLU A O 1
ATOM 903 N N . VAL A 1 113 ? -18.416 2.536 37.630 1.00 93.38 113 VAL A N 1
ATOM 904 C CA . VAL A 1 113 ? -18.393 2.128 36.233 1.00 93.38 113 VAL A CA 1
ATOM 905 C C . VAL A 1 113 ? -19.753 1.528 35.924 1.00 93.38 113 VAL A C 1
ATOM 907 O O . VAL A 1 113 ? -20.161 0.555 36.554 1.00 93.38 113 VAL A O 1
ATOM 910 N N . THR A 1 114 ? -20.455 2.114 34.956 1.00 95.12 114 THR A N 1
ATOM 911 C CA . THR A 1 114 ? -21.747 1.622 34.467 1.00 95.12 114 THR A CA 1
ATOM 912 C C . THR A 1 114 ? -21.617 1.290 32.987 1.00 95.12 114 THR A C 1
ATOM 914 O O . THR A 1 114 ? -21.302 2.165 32.183 1.00 95.12 114 THR A O 1
ATOM 917 N N . LEU A 1 115 ? -21.893 0.038 32.626 1.00 91.75 115 LEU A N 1
ATOM 918 C CA . LEU A 1 115 ? -21.876 -0.455 31.253 1.00 91.75 115 LEU A CA 1
ATOM 919 C C . LEU A 1 115 ? -23.266 -0.940 30.865 1.00 91.75 115 LEU A C 1
ATOM 921 O O . LEU A 1 115 ? -23.780 -1.895 31.438 1.00 91.75 115 LEU A O 1
ATOM 925 N N . GLN A 1 116 ? -23.875 -0.270 29.890 1.00 91.06 116 GLN A N 1
ATOM 926 C CA . GLN A 1 116 ? -25.245 -0.545 29.439 1.00 91.06 116 GLN A CA 1
ATOM 927 C C . GLN A 1 116 ? -25.299 -1.371 28.150 1.00 91.06 116 GLN A C 1
ATOM 929 O O . GLN A 1 116 ? -26.372 -1.808 27.743 1.00 91.06 116 GLN A O 1
ATOM 934 N N . GLN A 1 117 ? -24.153 -1.588 27.501 1.00 85.06 117 GLN A N 1
ATOM 935 C CA . GLN A 1 117 ? -24.058 -2.409 26.299 1.00 85.06 117 GLN A CA 1
ATOM 936 C C . GLN A 1 117 ? -24.539 -3.829 26.612 1.00 85.06 117 GLN A C 1
ATOM 938 O O . GLN A 1 117 ? -24.195 -4.360 27.670 1.00 85.06 117 GLN A O 1
ATOM 943 N N . SER A 1 118 ? -25.277 -4.451 25.683 1.00 81.12 118 SER A N 1
ATOM 944 C CA . SER A 1 118 ? -25.880 -5.788 25.849 1.00 81.12 118 SER A CA 1
ATOM 945 C C . SER A 1 118 ? -24.888 -6.854 26.322 1.00 81.12 118 SER A C 1
ATOM 947 O O . SER A 1 118 ? -25.248 -7.724 27.104 1.00 81.12 118 SER A O 1
ATOM 949 N N . ALA A 1 119 ? -23.622 -6.743 25.911 1.00 80.81 119 ALA A N 1
ATOM 950 C CA . ALA A 1 119 ? -22.555 -7.663 26.298 1.00 80.81 119 ALA A CA 1
ATOM 951 C C . ALA A 1 119 ? -22.204 -7.635 27.800 1.00 80.81 119 ALA A C 1
ATOM 953 O O . ALA A 1 119 ? -21.695 -8.626 28.314 1.00 80.81 119 ALA A O 1
ATOM 954 N N . TYR A 1 120 ? -22.456 -6.523 28.502 1.00 87.62 120 TYR A N 1
ATOM 955 C CA . TYR A 1 120 ? -22.050 -6.343 29.900 1.00 87.62 120 TYR A CA 1
ATOM 956 C C . TYR A 1 120 ? -23.234 -6.087 30.824 1.00 87.62 120 TYR A C 1
ATOM 958 O O . TYR A 1 120 ? -23.386 -6.809 31.801 1.00 87.62 120 TYR A O 1
ATOM 966 N N . GLN A 1 121 ? -24.067 -5.080 30.529 1.00 93.38 121 GLN A N 1
ATOM 967 C CA . GLN A 1 121 ? -25.226 -4.670 31.338 1.00 93.38 121 GLN A CA 1
ATOM 968 C C . GLN A 1 121 ? -24.963 -4.777 32.849 1.00 93.38 121 GLN A C 1
ATOM 970 O O . GLN A 1 121 ? -25.605 -5.551 33.551 1.00 93.38 121 GLN A O 1
ATOM 975 N N . LEU A 1 122 ? -23.969 -4.061 33.361 1.00 95.38 122 LEU A N 1
ATOM 976 C CA . LEU A 1 122 ? -23.584 -4.136 34.768 1.00 95.38 122 LEU A CA 1
ATOM 977 C C . LEU A 1 122 ? -23.136 -2.781 35.281 1.00 95.38 122 LEU A C 1
ATOM 979 O O . LEU A 1 122 ? -22.741 -1.898 34.516 1.00 95.38 122 LEU A O 1
ATOM 983 N N . ARG A 1 123 ? -23.150 -2.645 36.599 1.00 97.38 123 ARG A N 1
ATOM 984 C CA . ARG A 1 123 ? -22.561 -1.511 37.294 1.00 97.38 123 ARG A CA 1
ATOM 985 C C . ARG A 1 123 ? -21.709 -2.017 38.438 1.00 97.38 123 ARG A C 1
ATOM 987 O O . ARG A 1 123 ? -22.149 -2.865 39.205 1.00 97.38 123 ARG A O 1
ATOM 994 N N . TYR A 1 124 ? -20.519 -1.463 38.606 1.00 97.06 124 TYR A N 1
ATOM 995 C CA . TYR A 1 124 ? -19.773 -1.639 39.842 1.00 97.06 124 TYR A CA 1
ATOM 996 C C . TYR A 1 124 ? -19.237 -0.311 40.351 1.00 97.06 124 TYR A C 1
ATOM 998 O O . TYR A 1 124 ? -18.944 0.601 39.584 1.00 97.06 124 TYR A O 1
ATOM 1006 N N . SER A 1 125 ? -19.092 -0.200 41.663 1.00 94.88 125 SER A N 1
ATOM 1007 C CA . SER A 1 125 ? -18.467 0.952 42.300 1.00 94.88 125 SER A CA 1
ATOM 1008 C C . SER A 1 125 ? -17.523 0.498 43.392 1.00 94.88 125 SER A C 1
ATOM 1010 O O . SER A 1 125 ? -17.691 -0.572 43.979 1.00 94.88 125 SER A O 1
ATOM 1012 N N . TYR A 1 126 ? -16.500 1.299 43.662 1.00 93.06 126 TYR A N 1
ATOM 1013 C CA . TYR A 1 126 ? -15.591 1.012 44.758 1.00 93.06 126 TYR A CA 1
ATOM 1014 C C . TYR A 1 126 ? -15.210 2.274 45.514 1.00 93.06 126 TYR A C 1
ATOM 1016 O O . TYR A 1 126 ? -14.966 3.337 44.940 1.00 93.06 126 TYR A O 1
ATOM 1024 N N . THR A 1 127 ? -15.135 2.121 46.829 1.00 90.50 127 THR A N 1
ATOM 1025 C CA . THR A 1 127 ? -14.714 3.148 47.778 1.00 90.50 127 THR A CA 1
ATOM 1026 C C . THR A 1 127 ? -13.654 2.573 48.714 1.00 90.50 127 THR A C 1
ATOM 1028 O O . THR A 1 127 ? -13.281 1.399 48.621 1.00 90.50 127 THR A O 1
ATOM 1031 N N . THR A 1 128 ? -13.173 3.376 49.658 1.00 85.38 128 THR A N 1
ATOM 1032 C CA . THR A 1 128 ? -12.319 2.899 50.754 1.00 85.38 128 THR A CA 1
ATOM 1033 C C . THR A 1 128 ? -13.002 1.844 51.629 1.00 85.38 128 THR A C 1
ATOM 1035 O O . THR A 1 128 ? -12.313 1.012 52.224 1.00 85.38 128 THR A O 1
ATOM 1038 N N . GLU A 1 129 ? -14.334 1.878 51.710 1.00 83.06 129 GLU A N 1
ATOM 1039 C CA . GLU A 1 129 ? -15.139 1.069 52.627 1.00 83.06 129 GLU A CA 1
ATOM 1040 C C . GLU A 1 129 ? -15.615 -0.243 52.005 1.00 83.06 129 GLU A C 1
ATOM 1042 O O . GLU A 1 129 ? -15.791 -1.226 52.724 1.00 83.06 129 GLU A O 1
ATOM 1047 N N . GLY A 1 130 ? -15.781 -0.293 50.682 1.00 90.69 130 GLY A N 1
ATOM 1048 C CA . GLY A 1 130 ? -16.210 -1.512 50.013 1.00 90.69 130 GLY A CA 1
ATOM 1049 C C . GLY A 1 130 ? -16.393 -1.390 48.508 1.00 90.69 130 GLY A C 1
ATOM 1050 O O . GLY A 1 130 ? -16.360 -0.304 47.930 1.00 90.69 130 GLY A O 1
ATOM 1051 N N . PHE A 1 131 ? -16.596 -2.550 47.896 1.00 95.94 131 PHE A N 1
ATOM 1052 C CA . PHE A 1 131 ? -16.885 -2.738 46.483 1.00 95.94 131 PHE A CA 1
ATOM 1053 C C . PHE A 1 131 ? -18.338 -3.169 46.315 1.00 95.94 131 PHE A C 1
ATOM 1055 O O . PHE A 1 131 ? -18.823 -4.015 47.059 1.00 95.94 131 PHE A O 1
ATOM 1062 N N . THR A 1 132 ? -19.033 -2.604 45.341 1.00 96.56 132 THR A N 1
ATOM 1063 C CA . THR A 1 132 ? -20.384 -2.998 44.950 1.00 96.56 132 THR A CA 1
ATOM 1064 C C . THR A 1 132 ? -20.362 -3.512 43.521 1.00 96.56 132 THR A C 1
ATOM 1066 O O . THR A 1 132 ? -19.772 -2.856 42.671 1.00 96.56 132 THR A O 1
ATOM 1069 N N . LEU A 1 133 ? -21.084 -4.598 43.246 1.00 96.94 133 LEU A N 1
ATOM 1070 C CA . LEU A 1 133 ? -21.462 -5.019 41.896 1.00 96.94 133 LEU A CA 1
ATOM 1071 C C . LEU A 1 133 ? -22.985 -5.170 41.810 1.00 96.94 133 LEU A C 1
ATOM 1073 O O . LEU A 1 133 ? -23.598 -5.746 42.704 1.00 96.94 133 LEU A O 1
ATOM 1077 N N . GLU A 1 134 ? -23.572 -4.670 40.732 1.00 97.50 134 GLU A N 1
ATOM 1078 C CA . GLU A 1 134 ? -24.987 -4.747 40.376 1.00 97.50 134 GLU A CA 1
ATOM 1079 C C . GLU A 1 134 ? -25.113 -5.338 38.964 1.00 97.50 134 GLU A C 1
ATOM 1081 O O . GLU A 1 134 ? -24.456 -4.877 38.022 1.00 97.50 134 GLU A O 1
ATOM 1086 N N . ASN A 1 135 ? -25.951 -6.366 38.819 1.00 96.56 135 ASN A N 1
ATOM 1087 C CA . ASN A 1 135 ? -26.277 -6.967 37.532 1.00 96.56 135 ASN A CA 1
ATOM 1088 C C . ASN A 1 135 ? -27.472 -6.230 36.906 1.00 96.56 135 ASN A C 1
ATOM 1090 O O . ASN A 1 135 ? -28.568 -6.280 37.446 1.00 96.56 135 ASN A O 1
ATOM 1094 N N . LEU A 1 136 ? -27.290 -5.560 35.767 1.00 95.50 136 LEU A N 1
ATOM 1095 C CA . LEU A 1 136 ? -28.361 -4.832 35.063 1.00 95.50 136 LEU A CA 1
ATOM 1096 C C . LEU A 1 136 ? -28.970 -5.632 33.898 1.00 95.50 136 LEU A C 1
ATOM 1098 O O . LEU A 1 136 ? -29.841 -5.116 33.200 1.00 95.50 136 LEU A O 1
ATOM 1102 N N . GLY A 1 137 ? -28.474 -6.843 33.645 1.00 91.50 137 GLY A N 1
ATOM 1103 C CA . GLY A 1 137 ? -28.914 -7.723 32.563 1.00 91.50 137 GLY A CA 1
ATOM 1104 C C . GLY A 1 137 ? -29.457 -9.037 33.105 1.00 91.50 137 GLY A C 1
ATOM 1105 O O . GLY A 1 137 ? -29.819 -9.115 34.274 1.00 91.50 137 GLY A O 1
ATOM 1106 N N . GLU A 1 138 ? -29.489 -10.063 32.262 1.00 92.06 138 GLU A N 1
ATOM 1107 C CA . GLU A 1 138 ? -30.020 -11.381 32.625 1.00 92.06 138 GLU A CA 1
ATOM 1108 C C . GLU A 1 138 ? -29.208 -12.076 33.731 1.00 92.06 138 GLU A C 1
ATOM 1110 O O . GLU A 1 138 ? -28.071 -11.702 34.041 1.00 92.06 138 GLU A O 1
ATOM 1115 N N . ASP A 1 139 ? -29.815 -13.098 34.334 1.00 92.25 139 ASP A N 1
ATOM 1116 C CA . ASP A 1 139 ? -29.228 -13.899 35.405 1.00 92.25 139 ASP A CA 1
ATOM 1117 C C . ASP A 1 139 ? -27.895 -14.515 34.967 1.00 92.25 139 ASP A C 1
ATOM 1119 O O . ASP A 1 139 ? -27.828 -15.244 33.975 1.00 92.25 139 ASP A O 1
ATOM 1123 N N . ARG A 1 140 ? -26.825 -14.240 35.720 1.00 92.00 140 ARG A N 1
ATOM 1124 C CA . ARG A 1 140 ? -25.479 -14.709 35.370 1.00 92.00 140 ARG A CA 1
ATOM 1125 C C . ARG A 1 140 ? -24.544 -14.822 36.563 1.00 92.00 140 ARG A C 1
ATOM 1127 O O . ARG A 1 140 ? -24.762 -14.251 37.635 1.00 92.00 140 ARG A O 1
ATOM 1134 N N . SER A 1 141 ? -23.488 -15.586 36.346 1.00 93.81 141 SER A N 1
ATOM 1135 C CA . SER A 1 141 ? -22.429 -15.865 37.300 1.00 93.81 141 SER A CA 1
ATOM 1136 C C . SER A 1 141 ? -21.270 -14.874 37.174 1.00 93.81 141 SER A C 1
ATOM 1138 O O . SER A 1 141 ? -20.765 -14.601 36.085 1.00 93.81 141 SER A O 1
ATOM 1140 N N . PHE A 1 142 ? -20.796 -14.371 38.312 1.00 93.19 142 PHE A N 1
ATOM 1141 C CA . PHE A 1 142 ? -19.665 -13.455 38.391 1.00 93.19 142 PHE A CA 1
ATOM 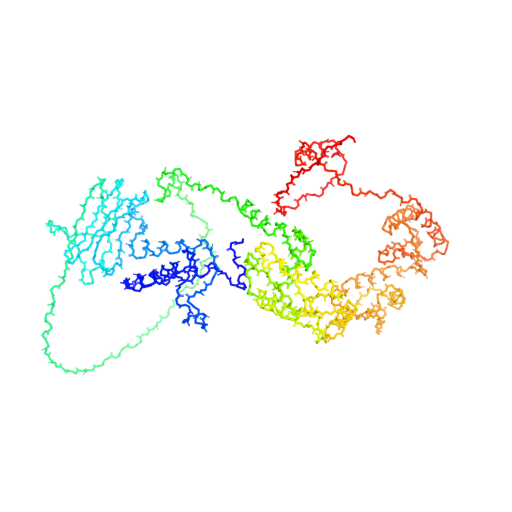1142 C C . PHE A 1 142 ? -18.541 -14.037 39.240 1.00 93.19 142 PHE A C 1
ATOM 1144 O O . PHE A 1 142 ? -18.762 -14.494 40.361 1.00 93.19 142 PHE A O 1
ATOM 1151 N N . ARG A 1 143 ? -17.306 -13.945 38.750 1.00 93.81 143 ARG A N 1
ATOM 1152 C CA . ARG A 1 143 ? -16.110 -14.066 39.587 1.00 93.81 143 ARG A CA 1
ATOM 1153 C C . ARG A 1 143 ? -15.586 -12.689 39.944 1.00 93.81 143 ARG A C 1
ATOM 1155 O O . ARG A 1 143 ? -15.546 -11.809 39.095 1.00 93.81 143 ARG A O 1
ATOM 1162 N N . LEU A 1 144 ? -15.116 -12.525 41.177 1.00 93.19 144 LEU A N 1
ATOM 1163 C CA . LEU A 1 144 ? -14.564 -11.267 41.666 1.00 93.19 144 LEU A CA 1
ATOM 1164 C C . LEU A 1 144 ? -13.099 -11.443 42.074 1.00 93.19 144 LEU A C 1
ATOM 1166 O O . LEU A 1 144 ? -12.783 -12.284 42.910 1.00 93.19 144 LEU A O 1
ATOM 1170 N N . ASP A 1 145 ? -12.216 -10.614 41.522 1.00 91.62 145 ASP A N 1
ATOM 1171 C CA . ASP A 1 145 ? -10.831 -10.473 41.975 1.00 91.62 145 ASP A CA 1
ATOM 1172 C C . ASP A 1 145 ? -10.512 -9.000 42.237 1.00 91.62 145 ASP A C 1
ATOM 1174 O O . ASP A 1 145 ? -10.090 -8.249 41.358 1.00 91.62 145 ASP A O 1
ATOM 1178 N N . LEU A 1 146 ? -10.706 -8.596 43.490 1.00 92.25 146 LEU A N 1
ATOM 1179 C CA . LEU A 1 146 ? -10.607 -7.207 43.934 1.00 92.25 146 LEU A CA 1
ATOM 1180 C C . LEU A 1 146 ? -9.248 -6.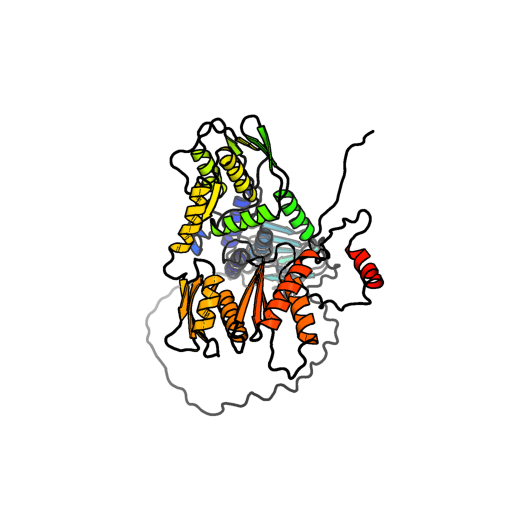881 44.576 1.00 92.25 146 LEU A C 1
ATOM 1182 O O . LEU A 1 146 ? -9.099 -5.842 45.221 1.00 92.25 146 LEU A O 1
ATOM 1186 N N . ARG A 1 147 ? -8.252 -7.770 44.446 1.00 88.75 147 ARG A N 1
ATOM 1187 C CA . ARG A 1 147 ? -6.948 -7.629 45.121 1.00 88.75 147 ARG A CA 1
ATOM 1188 C C . ARG A 1 147 ? -6.198 -6.368 44.695 1.00 88.75 147 ARG A C 1
ATOM 1190 O O . ARG A 1 147 ? -5.534 -5.763 45.532 1.00 88.75 147 ARG A O 1
ATOM 1197 N N . ALA A 1 148 ? -6.339 -5.962 43.433 1.00 90.44 148 ALA A N 1
ATOM 1198 C CA . ALA A 1 148 ? -5.732 -4.738 42.913 1.00 90.44 148 ALA A CA 1
ATOM 1199 C C . ALA A 1 148 ? -6.338 -3.466 43.539 1.00 90.44 148 ALA A C 1
ATOM 1201 O O . ALA A 1 148 ? -5.606 -2.530 43.841 1.00 90.44 148 ALA A O 1
ATOM 1202 N N . LEU A 1 149 ? -7.648 -3.454 43.816 1.00 91.12 149 LEU A N 1
ATOM 1203 C CA . LEU A 1 149 ? -8.329 -2.308 44.438 1.00 91.12 149 LEU A CA 1
ATOM 1204 C C . LEU A 1 149 ? -8.023 -2.165 45.936 1.00 91.12 149 LEU A C 1
ATOM 1206 O O . LEU A 1 149 ? -8.073 -1.063 46.482 1.00 91.12 149 LEU A O 1
ATOM 1210 N N . TYR A 1 150 ? -7.711 -3.274 46.615 1.00 90.06 150 TYR A N 1
ATOM 1211 C CA . TYR A 1 150 ? -7.455 -3.297 48.058 1.00 90.06 150 TYR A CA 1
ATOM 1212 C C . TYR A 1 150 ? -6.139 -4.007 48.401 1.00 90.06 150 TYR A C 1
ATOM 1214 O O . TYR A 1 150 ? -6.160 -5.123 48.939 1.00 90.06 150 TYR A O 1
ATOM 1222 N N . PRO A 1 151 ? -4.981 -3.355 48.173 1.00 81.50 151 PRO A N 1
ATOM 1223 C CA . PRO A 1 151 ? -3.681 -3.912 48.526 1.00 81.50 151 PRO A CA 1
ATOM 1224 C C . PRO A 1 151 ? -3.634 -4.288 50.016 1.00 81.50 151 PRO A C 1
ATOM 1226 O O . PRO A 1 151 ? -3.796 -3.446 50.900 1.00 81.50 151 PRO A O 1
ATOM 1229 N N . GLY A 1 152 ? -3.457 -5.579 50.310 1.00 78.88 152 GLY A N 1
ATOM 1230 C CA . GLY A 1 152 ? -3.405 -6.115 51.679 1.00 78.88 152 GLY A CA 1
ATOM 1231 C C . GLY A 1 152 ? -4.712 -6.717 52.215 1.00 78.88 152 GLY A C 1
ATOM 1232 O O . GLY A 1 152 ? -4.695 -7.326 53.288 1.00 78.88 152 GLY A O 1
ATOM 1233 N N . ALA A 1 153 ? -5.826 -6.621 51.485 1.00 82.56 153 ALA A N 1
ATOM 1234 C CA . ALA A 1 153 ? -7.019 -7.413 51.775 1.00 82.56 153 ALA A CA 1
ATOM 1235 C C . ALA A 1 153 ? -6.876 -8.812 51.152 1.00 82.56 153 ALA A C 1
ATOM 1237 O O . ALA A 1 153 ? -6.740 -8.954 49.941 1.00 82.56 153 ALA A O 1
ATOM 1238 N N . LYS A 1 154 ? -6.894 -9.859 51.987 1.00 77.12 154 LYS A N 1
ATOM 1239 C CA . LYS A 1 154 ? -6.867 -11.265 51.524 1.00 77.12 154 LYS A CA 1
ATOM 1240 C C . LYS A 1 154 ? -8.249 -11.910 51.458 1.00 77.12 154 LYS A C 1
ATOM 1242 O O . LYS A 1 154 ? -8.382 -13.004 50.930 1.00 77.12 154 LYS A O 1
ATOM 1247 N N . GLN A 1 155 ? -9.245 -11.273 52.068 1.00 84.75 155 GLN A N 1
ATOM 1248 C CA . GLN A 1 155 ? -10.608 -11.774 52.190 1.00 84.75 155 GLN A CA 1
ATOM 1249 C C . GLN A 1 155 ? -11.576 -10.606 52.055 1.00 84.75 155 GLN A C 1
ATOM 1251 O O . GLN A 1 155 ? -11.317 -9.509 52.566 1.00 84.75 155 GLN A O 1
ATOM 1256 N N . PHE A 1 156 ? -12.709 -10.878 51.425 1.00 87.50 156 PHE A N 1
ATOM 1257 C CA . PHE A 1 156 ? -13.815 -9.948 51.273 1.00 87.50 156 PHE A CA 1
ATOM 1258 C C . PHE A 1 156 ? -15.016 -10.520 52.006 1.00 87.50 156 PHE A C 1
ATOM 1260 O O . PHE A 1 156 ? -15.233 -11.728 51.972 1.00 87.50 156 PHE A O 1
ATOM 1267 N N . ARG A 1 157 ? -15.756 -9.676 52.722 1.00 88.69 157 ARG A N 1
ATOM 1268 C CA . ARG A 1 157 ? -16.943 -10.107 53.464 1.00 88.69 157 ARG A CA 1
ATOM 1269 C C . ARG A 1 157 ? -18.191 -9.410 52.961 1.00 88.69 157 ARG A C 1
ATOM 1271 O O . ARG A 1 157 ? -18.143 -8.231 52.617 1.00 88.69 157 ARG A O 1
ATOM 1278 N N . LEU A 1 158 ? -19.302 -10.121 53.006 1.00 85.06 158 LEU A N 1
ATOM 1279 C CA . LEU A 1 158 ? -20.628 -9.540 52.879 1.00 85.06 158 LEU A CA 1
ATOM 1280 C C . LEU A 1 158 ? -20.933 -8.639 54.094 1.00 85.06 158 LEU A C 1
ATOM 1282 O O . LEU A 1 158 ? -20.330 -8.819 55.162 1.00 85.06 158 LEU A O 1
ATOM 1286 N N . PRO A 1 159 ? -21.895 -7.701 53.996 1.00 76.88 159 PRO A N 1
ATOM 1287 C CA . PRO A 1 159 ? -22.345 -6.901 55.137 1.00 76.88 159 PRO A CA 1
ATOM 1288 C C . PRO A 1 159 ? -22.888 -7.760 56.287 1.00 76.88 159 PRO A C 1
ATOM 1290 O O . PRO A 1 159 ? -22.818 -7.359 57.444 1.00 76.88 159 PRO A O 1
ATOM 1293 N N . THR A 1 160 ? -23.367 -8.967 55.976 1.00 81.19 160 THR A N 1
ATOM 1294 C CA . THR A 1 160 ? -23.812 -9.992 56.933 1.00 81.19 160 THR A CA 1
ATOM 1295 C C . THR A 1 160 ? -22.666 -10.620 57.738 1.00 81.19 160 THR A C 1
ATOM 1297 O O . THR A 1 160 ? -22.917 -11.285 58.738 1.00 81.19 160 THR A O 1
ATOM 1300 N N . GLY A 1 161 ? -21.407 -10.401 57.339 1.00 79.12 161 GLY A N 1
ATOM 1301 C CA . GLY A 1 161 ? -20.206 -10.906 58.010 1.00 79.12 161 GLY A CA 1
ATOM 1302 C C . GLY A 1 161 ? -19.614 -12.184 57.408 1.00 79.12 161 GLY A C 1
ATOM 1303 O O . GLY A 1 161 ? -18.485 -12.537 57.754 1.00 79.12 161 GLY A O 1
ATOM 1304 N N . GLU A 1 162 ? -20.324 -12.844 56.492 1.00 85.19 162 GLU A N 1
ATOM 1305 C CA . GLU A 1 162 ? -19.842 -14.025 55.770 1.00 85.19 162 GLU A CA 1
ATOM 1306 C C . GLU A 1 162 ? -18.676 -13.676 54.833 1.00 85.19 162 GLU A C 1
ATOM 1308 O O . GLU A 1 162 ? -18.664 -12.612 54.213 1.00 85.19 162 GLU A O 1
ATOM 1313 N N . ILE A 1 163 ? -17.678 -14.560 54.746 1.00 85.31 163 ILE A N 1
ATOM 1314 C CA . ILE A 1 163 ? -16.511 -14.386 53.873 1.00 85.31 163 ILE A CA 1
ATOM 1315 C C . ILE A 1 163 ? -16.853 -14.925 52.485 1.00 85.31 163 ILE A C 1
ATOM 1317 O O . ILE A 1 163 ? -17.274 -16.070 52.355 1.00 85.31 163 ILE A O 1
ATOM 1321 N N . LEU A 1 164 ? -16.607 -14.120 51.455 1.00 83.75 164 LEU A N 1
ATOM 1322 C CA . LEU A 1 164 ? -16.714 -14.544 50.068 1.00 83.75 164 LEU A CA 1
ATOM 1323 C C . LEU A 1 164 ? -15.638 -15.598 49.765 1.00 83.75 164 LEU A C 1
ATOM 1325 O O . LEU A 1 164 ? -14.447 -15.342 49.963 1.00 83.75 164 LEU A O 1
ATOM 1329 N N . GLY A 1 165 ? -16.067 -16.776 49.313 1.00 79.50 165 GLY A N 1
ATOM 1330 C CA . GLY A 1 165 ? -15.181 -17.829 48.813 1.00 79.50 165 GLY A CA 1
ATOM 1331 C C . GLY A 1 165 ? -14.710 -17.580 47.375 1.00 79.50 165 GLY A C 1
ATOM 1332 O O . GLY A 1 165 ? -15.066 -16.583 46.755 1.00 79.50 165 GLY A O 1
ATOM 1333 N N . ASP A 1 166 ? -13.942 -18.522 46.825 1.00 79.94 166 ASP A N 1
ATOM 1334 C CA . ASP A 1 166 ? -13.403 -18.434 45.452 1.00 79.94 166 ASP A CA 1
ATOM 1335 C C . ASP A 1 166 ? -14.405 -18.873 44.359 1.00 79.94 166 ASP A C 1
ATOM 1337 O O . ASP A 1 166 ? -14.115 -18.828 43.156 1.00 79.94 166 ASP A O 1
ATOM 1341 N N . THR A 1 167 ? -15.595 -19.319 44.766 1.00 86.12 167 THR A N 1
ATOM 1342 C CA . THR A 1 167 ? -16.672 -19.735 43.864 1.00 86.12 167 THR A CA 1
ATOM 1343 C C . THR A 1 167 ? -17.368 -18.531 43.225 1.00 86.12 167 THR A C 1
ATOM 1345 O O . THR A 1 167 ? -17.574 -17.524 43.906 1.00 86.12 167 THR A O 1
ATOM 1348 N N . PRO A 1 168 ? -17.782 -18.634 41.949 1.00 91.12 168 PRO A N 1
ATOM 1349 C CA . PRO A 1 168 ? -18.609 -17.616 41.315 1.00 91.12 168 PRO A CA 1
ATOM 1350 C C . PRO A 1 168 ? -19.895 -17.364 42.101 1.00 91.12 168 PRO A C 1
ATOM 1352 O O . PRO A 1 168 ? -20.485 -18.289 42.662 1.00 91.12 168 PRO A O 1
ATOM 1355 N N . ILE A 1 169 ? -20.347 -16.117 42.095 1.00 92.69 169 ILE A N 1
ATOM 1356 C CA . ILE A 1 169 ? -21.634 -15.710 42.655 1.00 92.69 169 ILE A CA 1
ATOM 1357 C C . ILE A 1 169 ? -22.673 -15.617 41.543 1.00 92.69 169 ILE A C 1
ATOM 1359 O O . ILE A 1 169 ? -22.389 -15.069 40.484 1.00 92.69 169 ILE A O 1
ATOM 1363 N N . MET A 1 170 ? -23.877 -16.125 41.782 1.00 93.50 170 MET A N 1
ATOM 1364 C CA . MET A 1 170 ? -25.016 -15.884 40.895 1.00 93.50 170 MET A CA 1
ATOM 1365 C C . MET A 1 170 ? -25.696 -14.585 41.306 1.00 93.50 170 MET A C 1
ATOM 1367 O O . MET A 1 170 ? -26.014 -14.420 42.483 1.00 93.50 170 MET A O 1
ATOM 1371 N N . LEU A 1 171 ? -25.929 -13.689 40.350 1.00 93.50 171 LEU A N 1
ATOM 1372 C CA . LEU A 1 171 ? -26.756 -12.501 40.544 1.00 93.50 171 LEU A CA 1
ATOM 1373 C C . LEU A 1 171 ? -27.861 -12.512 39.491 1.00 93.50 171 LEU A C 1
ATOM 1375 O O . LEU A 1 171 ? -27.576 -12.584 38.293 1.00 93.50 171 LEU A O 1
ATOM 1379 N N . GLY A 1 172 ? -29.109 -12.439 39.942 1.00 92.44 172 GLY A N 1
ATOM 1380 C CA . GLY A 1 172 ? -30.256 -12.257 39.071 1.00 92.44 172 GLY A CA 1
ATOM 1381 C C . GLY A 1 172 ? -30.325 -10.849 38.485 1.00 92.44 172 GLY A C 1
ATOM 1382 O O . GLY A 1 172 ? -29.520 -9.968 38.804 1.00 92.44 172 GLY A O 1
ATOM 1383 N N . THR A 1 173 ? -31.301 -10.630 37.616 1.00 94.06 173 THR A N 1
ATOM 1384 C CA . THR A 1 173 ? -31.543 -9.311 37.014 1.00 94.06 173 THR A CA 1
ATOM 1385 C C . THR A 1 173 ? -31.880 -8.262 38.082 1.00 94.06 173 THR A C 1
ATOM 1387 O O . THR A 1 173 ? -32.886 -8.374 38.780 1.00 94.06 173 THR A O 1
ATOM 1390 N N . GLY A 1 174 ? -31.060 -7.216 38.194 1.00 92.50 174 GLY A N 1
ATOM 1391 C CA . GLY A 1 174 ? -31.185 -6.153 39.198 1.00 92.50 174 GLY A CA 1
ATOM 1392 C C . GLY A 1 174 ? -30.555 -6.478 40.557 1.00 92.50 174 GLY A C 1
ATOM 1393 O O . GLY A 1 174 ? -30.544 -5.616 41.440 1.00 92.50 174 GLY A O 1
ATOM 1394 N N . ASP A 1 175 ? -30.017 -7.687 40.746 1.00 96.00 175 ASP A N 1
ATOM 1395 C CA . ASP A 1 175 ? -29.386 -8.067 42.007 1.00 96.00 175 ASP A CA 1
ATOM 1396 C C . ASP A 1 175 ? -28.070 -7.316 42.227 1.00 96.00 175 ASP A C 1
ATOM 1398 O O . ASP A 1 175 ? -27.291 -7.052 41.305 1.00 96.00 175 ASP A O 1
ATOM 1402 N N . ARG A 1 176 ? -27.794 -7.019 43.500 1.00 95.38 176 ARG A N 1
ATOM 1403 C CA . ARG A 1 176 ? -26.613 -6.278 43.941 1.00 95.38 176 ARG A CA 1
ATOM 1404 C C . ARG A 1 176 ? -25.910 -6.986 45.092 1.00 95.38 176 ARG A C 1
ATOM 1406 O O . ARG A 1 176 ? -26.539 -7.386 46.069 1.00 95.38 176 ARG A O 1
ATOM 1413 N N . ILE A 1 177 ? -24.582 -7.023 45.029 1.00 94.25 177 ILE A N 1
ATOM 1414 C CA . ILE A 1 177 ? -23.707 -7.470 46.113 1.00 94.25 177 ILE A CA 1
ATOM 1415 C C . ILE A 1 177 ? -22.776 -6.340 46.557 1.00 94.25 177 ILE A C 1
ATOM 1417 O O . ILE A 1 177 ? -22.258 -5.582 45.739 1.00 94.25 177 ILE A O 1
ATOM 1421 N N . THR A 1 178 ? -22.535 -6.253 47.866 1.00 94.00 178 THR A N 1
ATOM 1422 C CA . THR A 1 178 ? -21.552 -5.341 48.464 1.00 94.00 178 THR A CA 1
ATOM 1423 C C . THR A 1 178 ? -20.515 -6.154 49.228 1.00 94.00 178 THR A C 1
ATOM 1425 O O . THR A 1 178 ? -20.861 -7.083 49.951 1.00 94.00 178 THR A O 1
ATOM 1428 N N . LEU A 1 179 ? -19.242 -5.804 49.091 1.00 93.12 179 LEU A N 1
ATOM 1429 C CA . LEU A 1 179 ? -18.112 -6.509 49.676 1.00 93.12 179 LEU A CA 1
ATOM 1430 C C . LEU A 1 179 ? -17.212 -5.544 50.433 1.00 93.12 179 LEU A C 1
ATOM 1432 O O . LEU A 1 179 ? -16.760 -4.539 49.892 1.00 93.12 179 LEU A O 1
ATOM 1436 N N . LEU A 1 180 ? -16.913 -5.881 51.682 1.00 90.44 180 LEU A N 1
ATOM 1437 C CA . LEU A 1 180 ? -16.055 -5.094 52.558 1.00 90.44 180 LEU A CA 1
ATOM 1438 C C . LEU A 1 180 ? -14.665 -5.757 52.636 1.00 90.44 180 LEU A C 1
ATOM 1440 O O . LEU A 1 180 ? -14.580 -6.944 52.975 1.00 90.44 180 LEU A O 1
ATOM 1444 N N . PRO A 1 181 ? -13.566 -5.035 52.361 1.00 88.12 181 PRO A N 1
ATOM 1445 C CA . PRO A 1 181 ? -12.215 -5.580 52.438 1.00 88.12 181 PRO A CA 1
ATOM 1446 C C . PRO A 1 181 ? -11.804 -5.831 53.894 1.00 88.12 181 PRO A C 1
ATOM 1448 O O . PRO A 1 181 ? -11.881 -4.946 54.751 1.00 88.12 181 PRO A O 1
ATOM 1451 N N . LYS A 1 182 ? -11.297 -7.028 54.197 1.00 79.94 182 LYS A N 1
ATOM 1452 C CA . LYS A 1 182 ? -10.738 -7.341 55.519 1.00 79.94 182 LYS A CA 1
ATOM 1453 C C . LYS A 1 182 ? -9.241 -7.028 55.540 1.00 79.94 182 LYS A C 1
ATOM 1455 O O . LYS A 1 182 ? -8.429 -7.814 55.051 1.00 79.94 182 LYS A O 1
ATOM 1460 N N . ARG A 1 183 ? -8.860 -5.889 56.128 1.00 66.62 183 ARG A N 1
ATOM 1461 C CA . ARG A 1 183 ? -7.446 -5.539 56.359 1.00 66.62 183 ARG A CA 1
ATOM 1462 C C . ARG A 1 183 ? -6.900 -6.327 57.554 1.00 66.62 183 ARG A C 1
ATOM 1464 O O . ARG A 1 183 ? -7.550 -6.390 58.597 1.00 66.62 183 ARG A O 1
ATOM 1471 N N . GLN A 1 184 ? -5.715 -6.929 57.427 1.00 53.56 184 GLN A N 1
ATOM 1472 C CA . GLN A 1 184 ? -5.013 -7.461 58.600 1.00 53.56 184 GLN A CA 1
ATOM 1473 C C . GLN A 1 184 ? -4.673 -6.304 59.546 1.00 53.56 184 GLN A C 1
ATOM 1475 O O . GLN A 1 184 ? -4.135 -5.283 59.118 1.00 53.56 184 GLN A O 1
ATOM 1480 N N . ALA A 1 185 ? -4.973 -6.467 60.837 1.00 45.91 185 ALA A N 1
ATOM 1481 C CA . ALA A 1 185 ? -4.436 -5.586 61.864 1.00 45.91 185 ALA A CA 1
ATOM 1482 C C . ALA A 1 185 ? -2.904 -5.645 61.784 1.00 45.91 185 ALA A C 1
ATOM 1484 O O . ALA A 1 185 ? -2.327 -6.734 61.812 1.00 45.91 185 ALA A O 1
ATOM 1485 N N . ALA A 1 186 ? -2.258 -4.488 61.640 1.00 38.50 186 ALA A N 1
ATOM 1486 C CA . ALA A 1 186 ? -0.808 -4.398 61.590 1.00 38.50 186 ALA A CA 1
ATOM 1487 C C . ALA A 1 186 ? -0.213 -5.066 62.839 1.00 38.50 186 ALA A C 1
ATOM 1489 O O . ALA A 1 186 ? -0.423 -4.603 63.963 1.00 38.50 186 ALA A O 1
ATOM 1490 N N . LEU A 1 187 ? 0.532 -6.158 62.645 1.00 38.62 187 LEU A N 1
ATOM 1491 C CA . LEU A 1 187 ? 1.421 -6.693 63.669 1.00 38.62 187 LEU A CA 1
ATOM 1492 C C . LEU A 1 187 ? 2.418 -5.583 64.012 1.00 38.62 187 LEU A C 1
ATOM 1494 O O . LEU A 1 187 ? 3.326 -5.288 63.236 1.00 38.62 187 LEU A O 1
ATOM 1498 N N . ARG A 1 188 ? 2.221 -4.937 65.168 1.00 35.34 188 ARG A N 1
ATOM 1499 C CA . ARG A 1 188 ? 3.211 -4.046 65.777 1.00 35.34 188 ARG A CA 1
ATOM 1500 C C . ARG A 1 188 ? 4.504 -4.844 65.937 1.00 35.34 188 ARG A C 1
ATOM 1502 O O . ARG A 1 188 ? 4.602 -5.703 66.807 1.00 35.34 188 ARG A O 1
ATOM 1509 N N . SER A 1 189 ? 5.484 -4.572 65.081 1.00 34.22 189 SER A N 1
ATOM 1510 C CA . SER A 1 189 ? 6.819 -5.153 65.164 1.00 34.22 189 SER A CA 1
ATOM 1511 C C . SER A 1 189 ? 7.523 -4.616 66.409 1.00 34.22 189 SER A C 1
ATOM 1513 O O . SER A 1 189 ? 8.095 -3.523 66.396 1.00 34.22 189 SER A O 1
ATOM 1515 N N . GLN A 1 190 ? 7.479 -5.374 67.498 1.00 34.06 190 GLN A N 1
ATOM 1516 C CA . GLN A 1 190 ? 8.330 -5.128 68.650 1.00 34.06 190 GLN A CA 1
ATOM 1517 C C . GLN A 1 190 ? 9.728 -5.664 68.311 1.00 34.06 190 GLN A C 1
ATOM 1519 O O . GLN A 1 190 ? 9.990 -6.862 68.358 1.00 34.06 190 GLN A O 1
ATOM 1524 N N . ARG A 1 191 ? 10.614 -4.756 67.885 1.00 33.03 191 ARG A N 1
ATOM 1525 C CA . ARG A 1 191 ? 12.055 -5.010 67.768 1.00 33.03 191 ARG A CA 1
ATOM 1526 C C . ARG A 1 191 ? 12.609 -5.351 69.151 1.00 33.03 191 ARG A C 1
ATOM 1528 O O . ARG A 1 191 ? 12.555 -4.496 70.029 1.00 33.03 191 ARG A O 1
ATOM 1535 N N . GLN A 1 192 ? 13.251 -6.506 69.299 1.00 32.03 192 GLN A N 1
ATOM 1536 C CA . GLN A 1 192 ? 14.404 -6.658 70.188 1.00 32.03 192 GLN A CA 1
ATOM 1537 C C . GLN A 1 192 ? 15.445 -7.578 69.536 1.00 32.03 192 GLN A C 1
ATOM 1539 O O . GLN A 1 192 ? 15.153 -8.693 69.114 1.00 32.03 192 GLN A O 1
ATOM 1544 N N . ASN A 1 193 ? 16.652 -7.026 69.408 1.00 28.98 193 ASN A N 1
ATOM 1545 C CA . ASN A 1 193 ? 17.883 -7.635 68.910 1.00 28.98 193 ASN A CA 1
ATOM 1546 C C . ASN A 1 193 ? 18.260 -8.904 69.692 1.00 28.98 193 ASN A C 1
ATOM 1548 O O . ASN A 1 193 ? 18.097 -8.897 70.908 1.00 28.98 193 ASN A O 1
ATOM 1552 N N . HIS A 1 194 ? 18.918 -9.877 69.045 1.00 30.72 194 HIS A N 1
ATOM 1553 C CA . HIS A 1 194 ? 20.327 -10.243 69.311 1.00 30.72 194 HIS A CA 1
ATOM 1554 C C . HIS A 1 194 ? 20.850 -11.331 68.335 1.00 30.72 194 HIS A C 1
ATOM 1556 O O . HIS A 1 194 ? 20.382 -12.459 68.333 1.00 30.72 194 HIS A O 1
ATOM 1562 N N . SER A 1 195 ? 21.849 -10.937 67.532 1.00 28.58 195 SER A N 1
ATOM 1563 C CA . SER A 1 195 ? 23.160 -11.584 67.308 1.00 28.58 195 SER A CA 1
ATOM 1564 C C . SER A 1 195 ? 23.320 -13.066 66.879 1.00 28.58 195 SER A C 1
ATOM 1566 O O . SER A 1 195 ? 23.116 -13.982 67.665 1.00 28.58 195 SER A O 1
ATOM 1568 N N . ALA A 1 196 ? 23.996 -13.198 65.722 1.00 28.06 196 ALA A N 1
ATOM 1569 C CA . ALA A 1 196 ? 25.055 -14.157 65.333 1.00 28.06 196 ALA A CA 1
ATOM 1570 C C . ALA A 1 196 ? 24.715 -15.551 64.741 1.00 28.06 196 ALA A C 1
ATOM 1572 O O . ALA A 1 196 ? 24.043 -16.388 65.328 1.00 28.06 196 ALA A O 1
ATOM 1573 N N . SER A 1 197 ? 25.300 -15.778 63.554 1.00 25.23 197 SER A N 1
ATOM 1574 C CA . SER A 1 197 ? 25.410 -17.026 62.763 1.00 25.23 197 SER A CA 1
ATOM 1575 C C . SER A 1 197 ? 26.370 -18.065 63.409 1.00 25.23 197 SER A C 1
ATOM 1577 O O . SER A 1 197 ? 27.068 -17.658 64.341 1.00 25.23 197 SER A O 1
ATOM 1579 N N . PRO A 1 198 ? 26.516 -19.338 62.934 1.00 36.06 198 PRO A N 1
ATOM 1580 C CA . PRO A 1 198 ? 26.977 -19.648 61.563 1.00 36.06 198 PRO A CA 1
ATOM 1581 C C . PRO A 1 198 ? 26.427 -20.915 60.854 1.00 36.06 198 PRO A C 1
ATOM 1583 O O . PRO A 1 198 ? 26.058 -21.917 61.453 1.00 36.06 198 PRO A O 1
ATOM 1586 N N . VAL A 1 199 ? 26.449 -20.825 59.517 1.00 29.75 199 VAL A N 1
ATOM 1587 C CA . VAL A 1 199 ? 26.793 -21.825 58.478 1.00 29.75 199 VAL A CA 1
ATOM 1588 C C . VAL A 1 199 ? 26.702 -23.325 58.819 1.00 29.75 199 VAL A C 1
ATOM 1590 O O . VAL A 1 199 ? 27.529 -23.837 59.569 1.00 29.75 199 VAL A O 1
ATOM 1593 N N . ARG A 1 200 ? 25.896 -24.074 58.043 1.00 25.23 200 ARG A N 1
ATOM 1594 C CA . ARG A 1 200 ? 26.270 -25.415 57.536 1.00 25.23 200 ARG A CA 1
ATOM 1595 C C . ARG A 1 200 ? 25.777 -25.648 56.103 1.00 25.23 200 ARG A C 1
ATOM 1597 O O . ARG A 1 200 ? 24.586 -25.601 55.824 1.00 25.23 200 ARG A O 1
ATOM 1604 N N . LYS A 1 201 ? 26.742 -25.918 55.219 1.00 25.80 201 LYS A N 1
ATOM 1605 C CA . LYS A 1 201 ? 26.588 -26.520 53.888 1.00 25.80 201 LYS A CA 1
ATOM 1606 C C . LYS A 1 201 ? 26.281 -28.016 54.036 1.00 25.80 201 LYS A C 1
ATOM 1608 O O . LYS A 1 201 ? 26.916 -28.670 54.861 1.00 25.80 201 LYS A O 1
ATOM 1613 N N . ALA A 1 202 ? 25.428 -28.557 53.171 1.00 23.62 202 ALA A N 1
ATOM 1614 C CA . ALA A 1 202 ? 25.445 -29.971 52.802 1.00 23.62 202 ALA A CA 1
ATOM 1615 C C . ALA A 1 202 ? 25.182 -30.103 51.292 1.00 23.62 202 ALA A C 1
ATOM 1617 O O . ALA A 1 202 ? 24.192 -29.602 50.769 1.00 23.62 202 ALA A O 1
ATOM 1618 N N . VAL A 1 203 ? 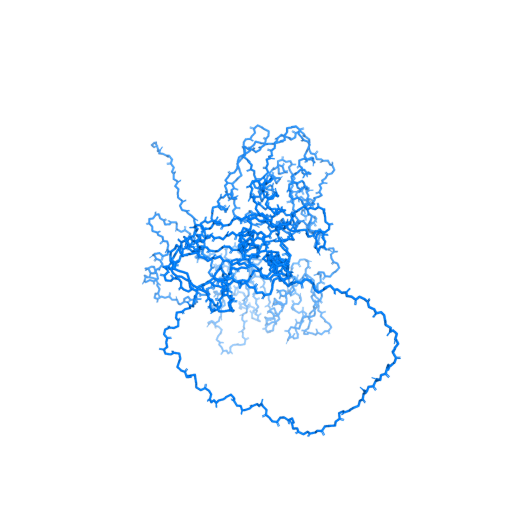26.140 -30.739 50.624 1.00 23.78 203 VAL A N 1
ATOM 1619 C CA . VAL A 1 203 ? 26.152 -31.256 49.245 1.00 23.78 203 VAL A CA 1
ATOM 1620 C C . VAL A 1 203 ? 26.319 -32.787 49.371 1.00 23.78 203 VAL A C 1
ATOM 1622 O O . VAL A 1 203 ? 26.736 -33.225 50.442 1.00 23.78 203 VAL A O 1
ATOM 1625 N N . LEU A 1 204 ? 26.078 -33.530 48.273 1.00 22.48 204 LEU A N 1
ATOM 1626 C CA . LEU A 1 204 ? 26.224 -34.986 47.986 1.00 22.48 204 LEU A CA 1
ATOM 1627 C C . LEU A 1 204 ? 24.917 -35.810 48.116 1.00 22.48 204 LEU A C 1
ATOM 1629 O O . LEU A 1 204 ? 24.243 -35.710 49.128 1.00 22.48 204 LEU A O 1
ATOM 1633 N N . VAL A 1 205 ? 24.528 -36.706 47.191 1.00 22.67 205 VAL A N 1
ATOM 1634 C CA . VAL A 1 205 ? 25.041 -37.091 45.855 1.00 22.67 205 VAL A CA 1
ATOM 1635 C C . VAL A 1 205 ? 24.037 -38.025 45.153 1.00 22.67 205 VAL A C 1
ATOM 1637 O O . VAL A 1 205 ? 23.242 -38.690 45.809 1.00 22.67 205 VAL A O 1
ATOM 1640 N N . CYS A 1 206 ? 24.110 -38.076 43.820 1.00 27.16 206 CYS A N 1
ATOM 1641 C CA . CYS A 1 206 ? 23.421 -39.013 42.921 1.00 27.16 206 CYS A CA 1
ATOM 1642 C C . CYS A 1 206 ? 24.013 -40.433 42.961 1.00 27.16 206 CYS A C 1
ATOM 1644 O O . CYS A 1 206 ? 25.232 -40.540 42.938 1.00 27.16 206 CYS A O 1
ATOM 1646 N N . VAL A 1 207 ? 23.208 -41.495 42.792 1.00 25.14 207 VAL A N 1
ATOM 1647 C CA . VAL A 1 207 ? 23.641 -42.704 42.050 1.00 25.14 207 VAL A CA 1
ATOM 1648 C C . VAL A 1 207 ? 22.481 -43.285 41.225 1.00 25.14 207 VAL A C 1
ATOM 1650 O O . VAL A 1 207 ? 21.356 -43.421 41.693 1.00 25.14 207 VAL A O 1
ATOM 1653 N N . PHE A 1 208 ? 22.831 -43.577 39.973 1.00 26.27 208 PHE A N 1
ATOM 1654 C CA . PHE A 1 208 ? 22.107 -44.137 38.830 1.00 26.27 208 PHE A CA 1
ATOM 1655 C C . PHE A 1 208 ? 21.549 -45.561 39.032 1.00 26.27 208 PHE A C 1
ATOM 1657 O O . PHE A 1 208 ? 22.180 -46.366 39.708 1.00 26.27 208 PHE A O 1
ATOM 1664 N N . ALA A 1 209 ? 20.497 -45.932 38.285 1.00 24.98 209 ALA A N 1
ATOM 1665 C CA . ALA A 1 209 ? 20.624 -46.725 37.042 1.00 24.98 209 ALA A CA 1
ATOM 1666 C C . ALA A 1 209 ? 19.314 -47.440 36.644 1.00 24.98 209 ALA A C 1
ATOM 1668 O O . ALA A 1 209 ? 18.713 -48.142 37.448 1.00 24.98 209 ALA A O 1
ATOM 1669 N N . GLY A 1 210 ? 18.979 -47.362 35.350 1.00 25.78 210 GLY A N 1
ATOM 1670 C CA . GLY A 1 210 ? 18.275 -48.435 34.639 1.00 25.78 210 GLY A CA 1
ATOM 1671 C C . GLY A 1 210 ? 16.822 -48.158 34.265 1.00 25.78 210 GLY A C 1
ATOM 1672 O O . GLY A 1 210 ? 15.926 -48.545 34.998 1.00 25.78 210 GLY A O 1
ATOM 1673 N N . PHE A 1 211 ? 16.601 -47.516 33.113 1.00 27.02 211 PHE A N 1
ATOM 1674 C CA . PHE A 1 211 ? 15.884 -48.071 31.946 1.00 27.02 211 PHE A CA 1
ATOM 1675 C C . PHE A 1 211 ? 15.487 -46.929 30.991 1.00 27.02 211 PHE A C 1
ATOM 1677 O O . PHE A 1 211 ? 14.525 -46.202 31.220 1.00 27.02 211 PHE A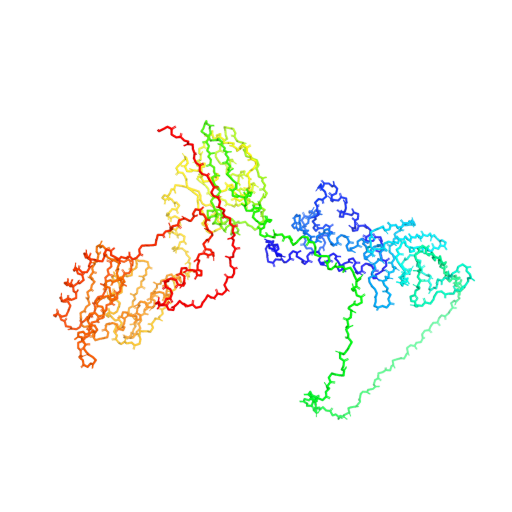 O 1
ATOM 1684 N N . LEU A 1 212 ? 16.258 -46.774 29.909 1.00 29.02 212 LEU A N 1
ATOM 1685 C CA . LEU A 1 212 ? 15.901 -45.981 28.731 1.00 29.02 212 LEU A CA 1
ATOM 1686 C C . LEU A 1 212 ? 15.323 -46.933 27.662 1.00 29.02 212 LEU A C 1
ATOM 1688 O O . LEU A 1 212 ? 15.969 -47.928 27.350 1.00 29.02 212 LEU A O 1
ATOM 1692 N N . LEU A 1 213 ? 14.177 -46.538 27.083 1.00 28.42 213 LEU A N 1
ATOM 1693 C CA . LEU A 1 213 ? 13.481 -47.031 25.871 1.00 28.42 213 LEU A CA 1
ATOM 1694 C C . LEU A 1 213 ? 12.900 -48.467 25.896 1.00 28.42 213 LEU A C 1
ATOM 1696 O O . LEU A 1 213 ? 13.626 -49.413 26.178 1.00 28.42 213 LEU A O 1
ATOM 1700 N N . PRO A 1 214 ? 11.598 -48.653 25.558 1.00 29.70 214 PRO A N 1
ATOM 1701 C CA . PRO A 1 214 ? 10.974 -48.101 24.348 1.00 29.70 214 PRO A CA 1
ATOM 1702 C C . PRO A 1 214 ? 9.620 -47.395 24.593 1.00 29.70 214 PRO A C 1
ATOM 1704 O O . PRO A 1 214 ? 8.651 -48.002 25.034 1.00 29.70 214 PRO A O 1
ATOM 1707 N N . LEU A 1 215 ? 9.516 -46.118 24.219 1.00 32.34 215 LEU A N 1
ATOM 1708 C CA . LEU A 1 215 ? 8.248 -45.378 24.097 1.00 32.34 215 LEU A CA 1
ATOM 1709 C C . LEU A 1 215 ? 8.074 -44.975 22.626 1.00 32.34 215 LEU A C 1
ATOM 1711 O O . LEU A 1 215 ? 8.161 -43.811 22.259 1.00 32.34 215 LEU A O 1
ATOM 1715 N N . LEU A 1 216 ? 7.923 -45.984 21.765 1.00 34.72 216 LEU A N 1
ATOM 1716 C CA . LEU A 1 216 ? 7.640 -45.821 20.330 1.00 34.72 216 LEU A CA 1
ATOM 1717 C C . LEU A 1 216 ? 6.568 -46.802 19.811 1.00 34.72 216 LEU A C 1
ATOM 1719 O O . LEU A 1 216 ? 6.403 -46.961 18.609 1.00 34.72 216 LEU A O 1
ATOM 1723 N N . ALA A 1 217 ? 5.787 -47.428 20.697 1.00 37.78 217 ALA A N 1
ATOM 1724 C CA . ALA A 1 217 ? 4.655 -48.273 20.309 1.00 37.78 217 ALA A CA 1
ATOM 1725 C C . ALA A 1 217 ? 3.552 -48.266 21.382 1.00 37.78 217 ALA A C 1
ATOM 1727 O O . ALA A 1 217 ? 3.395 -49.219 22.135 1.00 37.78 217 ALA A O 1
ATOM 1728 N N . ALA A 1 218 ? 2.798 -47.168 21.475 1.00 31.78 218 ALA A N 1
ATOM 1729 C CA . ALA A 1 218 ? 1.496 -47.151 22.160 1.00 31.78 218 ALA A CA 1
ATOM 1730 C C . ALA A 1 218 ? 0.495 -46.154 21.535 1.00 31.78 218 ALA A C 1
ATOM 1732 O O . ALA A 1 218 ? -0.521 -45.822 22.139 1.00 31.78 218 ALA A O 1
ATOM 1733 N N . CYS A 1 219 ? 0.746 -45.708 20.298 1.00 31.83 219 CYS A N 1
ATOM 1734 C CA . CYS A 1 219 ? -0.240 -45.015 19.469 1.00 31.83 219 CYS A CA 1
ATOM 1735 C C . CYS A 1 219 ? -1.098 -46.038 18.716 1.00 31.83 219 CYS A C 1
ATOM 1737 O O . CYS A 1 219 ? -0.962 -46.185 17.509 1.00 31.83 219 CYS A O 1
ATOM 1739 N N . SER A 1 220 ? -1.954 -46.768 19.430 1.00 35.88 220 SER A N 1
ATOM 1740 C CA . SER A 1 220 ? -3.069 -47.526 18.839 1.00 35.88 220 SER A CA 1
ATOM 1741 C C . SER A 1 220 ? -3.888 -48.152 19.965 1.00 35.88 220 SER A C 1
ATOM 1743 O O . SER A 1 220 ? -3.612 -49.272 20.386 1.00 35.88 220 SER A O 1
ATOM 1745 N N . GLY A 1 221 ? -4.861 -47.409 20.502 1.00 37.22 221 GLY A N 1
ATOM 1746 C CA . GLY A 1 221 ? -5.742 -47.961 21.538 1.00 37.22 221 GLY A CA 1
ATOM 1747 C C . GLY A 1 221 ? -6.621 -46.995 22.332 1.00 37.22 221 GLY A C 1
ATOM 1748 O O . GLY A 1 221 ? -7.403 -47.466 23.148 1.00 37.22 221 GLY A O 1
ATOM 1749 N N . LEU A 1 222 ? -6.555 -45.678 22.115 1.00 30.16 222 LEU A N 1
ATOM 1750 C CA . LEU A 1 222 ? -7.533 -44.749 22.692 1.00 30.16 222 LEU A CA 1
ATOM 1751 C C . LEU A 1 222 ? -8.596 -44.428 21.643 1.00 30.16 222 LEU A C 1
ATOM 1753 O O . LEU A 1 222 ? -8.482 -43.479 20.873 1.00 30.16 222 LEU A O 1
ATOM 1757 N N . THR A 1 223 ? -9.633 -45.262 21.600 1.00 33.59 223 THR A N 1
ATOM 1758 C CA . THR A 1 223 ? -10.909 -44.891 20.985 1.00 33.59 223 THR A CA 1
ATOM 1759 C C . THR A 1 223 ? -11.449 -43.648 21.697 1.00 33.59 223 THR A C 1
ATOM 1761 O O . THR A 1 223 ? -11.541 -43.672 22.929 1.00 33.59 223 THR A O 1
ATOM 1764 N N . PRO A 1 224 ? -11.822 -42.574 20.979 1.00 35.84 224 PRO A N 1
ATOM 1765 C CA . PRO A 1 224 ? -12.441 -41.415 21.599 1.00 35.84 224 PRO A CA 1
ATOM 1766 C C . PRO A 1 224 ? -13.799 -41.845 22.155 1.00 35.84 224 PRO A C 1
ATOM 1768 O O . PRO A 1 224 ? -14.737 -42.136 21.412 1.00 35.84 224 PRO A O 1
ATOM 1771 N N . ALA A 1 225 ? -13.897 -41.926 23.478 1.00 35.34 225 ALA A N 1
ATOM 1772 C CA . ALA A 1 225 ? -15.167 -42.085 24.157 1.00 35.34 225 ALA A CA 1
ATOM 1773 C C . ALA A 1 225 ? -15.995 -40.808 23.935 1.00 35.34 225 ALA A C 1
ATOM 1775 O O . ALA A 1 225 ? -15.787 -39.796 24.592 1.00 35.34 225 ALA A O 1
ATOM 1776 N N . GLY A 1 226 ? -16.907 -40.872 22.965 1.00 35.56 226 GLY A N 1
ATOM 1777 C CA . GLY A 1 226 ? -18.169 -40.137 22.944 1.00 35.56 226 GLY A CA 1
ATOM 1778 C C . GLY A 1 226 ? -18.111 -38.611 23.035 1.00 35.56 226 GLY A C 1
ATOM 1779 O O . GLY A 1 226 ? -18.588 -38.042 24.012 1.00 35.56 226 GLY A O 1
ATOM 1780 N N . PHE A 1 227 ? -17.740 -37.935 21.945 1.00 35.38 227 PHE A N 1
ATOM 1781 C CA . PHE A 1 227 ? -18.338 -36.628 21.632 1.00 35.38 227 PHE A CA 1
ATOM 1782 C C . PHE A 1 227 ? -19.752 -36.850 21.067 1.00 35.38 227 PHE A C 1
ATOM 1784 O O . PHE A 1 227 ? -20.007 -36.682 19.881 1.00 35.38 227 PHE A O 1
ATOM 1791 N N . GLY A 1 228 ? -20.656 -37.333 21.922 1.00 36.38 228 GLY A N 1
ATOM 1792 C CA . GLY A 1 228 ? -22.079 -37.532 21.617 1.00 36.38 228 GLY A CA 1
ATOM 1793 C C . GLY A 1 228 ? -22.983 -36.430 22.177 1.00 36.38 228 GLY A C 1
ATOM 1794 O O . GLY A 1 228 ? -24.201 -36.527 22.075 1.00 36.38 228 GLY A O 1
ATOM 1795 N N . GLY A 1 229 ? -22.407 -35.399 22.795 1.00 38.66 229 GLY A N 1
ATOM 1796 C CA . GLY A 1 229 ? -23.126 -34.198 23.200 1.00 38.66 229 GLY A CA 1
ATOM 1797 C C . GLY A 1 229 ? -22.905 -33.101 22.171 1.00 38.66 229 GLY A C 1
ATOM 1798 O O . GLY A 1 229 ? -21.770 -32.875 21.755 1.00 38.66 229 GLY A O 1
ATOM 1799 N N . VAL A 1 230 ? -23.971 -32.404 21.783 1.00 41.44 230 VAL A N 1
ATOM 1800 C CA . VAL A 1 230 ? -23.862 -31.110 21.100 1.00 41.44 230 VAL A CA 1
ATOM 1801 C C . VAL A 1 230 ? -23.096 -30.183 22.045 1.00 41.44 230 VAL A C 1
ATOM 1803 O O . VAL A 1 230 ? -23.657 -29.666 23.010 1.00 41.44 230 VAL A O 1
ATOM 1806 N N . ALA A 1 231 ? -21.789 -30.047 21.834 1.00 39.81 231 ALA A N 1
ATOM 1807 C CA . ALA A 1 231 ? -20.957 -29.138 22.599 1.00 39.81 231 ALA A CA 1
ATOM 1808 C C . ALA A 1 231 ? -21.268 -27.721 22.118 1.00 39.81 231 ALA A C 1
ATOM 1810 O O . ALA A 1 231 ? -20.696 -27.257 21.136 1.00 39.81 231 ALA A O 1
ATOM 1811 N N . ARG A 1 232 ? -22.209 -27.056 22.793 1.00 43.09 232 ARG A N 1
ATOM 1812 C CA . ARG A 1 232 ? -22.376 -25.608 22.675 1.00 43.09 232 ARG A CA 1
ATOM 1813 C C . ARG A 1 232 ? -21.156 -24.943 23.317 1.00 43.09 232 ARG A C 1
ATOM 1815 O O . ARG A 1 232 ? -20.908 -25.198 24.503 1.00 43.09 232 ARG A O 1
ATOM 1822 N N . PRO A 1 233 ? -20.339 -24.181 22.569 1.00 44.59 233 PRO A N 1
ATOM 1823 C CA . PRO A 1 233 ? -19.228 -23.437 23.146 1.00 44.59 233 PRO A CA 1
ATOM 1824 C C . PRO A 1 233 ? -19.749 -22.558 24.286 1.00 44.59 233 PRO A C 1
ATOM 1826 O O . PRO A 1 233 ? -20.757 -21.885 24.129 1.00 44.59 233 PRO A O 1
ATOM 1829 N N . ARG A 1 234 ? -19.069 -22.516 25.437 1.00 46.41 234 ARG A N 1
ATOM 1830 C CA . ARG A 1 234 ? -19.507 -21.697 26.591 1.00 46.41 234 ARG A CA 1
ATOM 1831 C C . ARG A 1 234 ? -19.522 -20.182 26.320 1.00 46.41 234 ARG A C 1
ATOM 1833 O O . ARG A 1 234 ? -20.024 -19.431 27.140 1.00 46.41 234 ARG A O 1
ATOM 1840 N N . LEU A 1 235 ? -18.969 -19.752 25.183 1.00 38.91 235 LEU A N 1
ATOM 1841 C CA . LEU A 1 235 ? -18.996 -18.374 24.678 1.00 38.91 235 LEU A CA 1
ATOM 1842 C C . LEU A 1 235 ? -20.161 -18.115 23.698 1.00 38.91 235 LEU A C 1
ATOM 1844 O O . LEU A 1 235 ? -20.308 -17.003 23.204 1.00 38.91 235 LEU A O 1
ATOM 1848 N N . GLU A 1 236 ? -20.968 -19.130 23.382 1.00 44.44 236 GLU A N 1
ATOM 1849 C CA . GLU A 1 236 ? -22.165 -19.008 22.550 1.00 44.44 236 GLU A CA 1
ATOM 1850 C C . GLU A 1 236 ? -23.300 -18.418 23.401 1.00 44.44 236 GLU A C 1
ATOM 1852 O O . GLU A 1 236 ? -23.907 -19.101 24.222 1.00 44.44 236 GLU A O 1
ATOM 1857 N N . ASN A 1 237 ? -23.585 -17.129 23.219 1.00 57.56 237 ASN A N 1
ATOM 1858 C CA . ASN A 1 237 ? -24.606 -16.386 23.966 1.00 57.56 237 ASN A CA 1
ATOM 1859 C C . ASN A 1 237 ? -26.040 -16.588 23.430 1.00 57.56 237 ASN A C 1
ATOM 1861 O O . ASN A 1 237 ? -26.948 -15.853 23.805 1.00 57.56 237 ASN A O 1
ATOM 1865 N N . GLY A 1 238 ? -26.249 -17.547 22.521 1.00 51.75 238 GLY A N 1
ATOM 1866 C CA . GLY A 1 238 ? -27.546 -17.824 21.894 1.00 51.75 238 GLY A CA 1
ATOM 1867 C C . GLY A 1 238 ? -28.067 -16.717 20.971 1.00 51.75 238 GLY A C 1
ATOM 1868 O O . GLY A 1 238 ? -29.129 -16.882 20.369 1.00 51.75 238 GLY A O 1
ATOM 1869 N N . GLU A 1 239 ? -27.338 -15.608 20.825 1.00 50.22 239 GLU A N 1
ATOM 1870 C CA . GLU A 1 239 ? -27.659 -14.594 19.835 1.00 50.22 239 GLU A CA 1
ATOM 1871 C C . GLU A 1 239 ? -27.372 -15.152 18.440 1.00 50.22 239 GLU A C 1
ATOM 1873 O O . GLU A 1 239 ? -26.414 -15.900 18.230 1.00 50.22 239 GLU A O 1
ATOM 1878 N N . ALA A 1 240 ? -28.210 -14.783 17.467 1.00 47.69 240 ALA A N 1
ATOM 1879 C CA . ALA A 1 240 ? -27.898 -15.056 16.072 1.00 47.69 240 ALA A CA 1
ATOM 1880 C C . ALA A 1 240 ? -26.487 -14.533 15.776 1.00 47.69 240 ALA A C 1
ATOM 1882 O O . ALA A 1 240 ? -26.152 -13.430 16.217 1.00 47.69 240 ALA A O 1
ATOM 1883 N N . GLU A 1 241 ? -25.685 -15.323 15.050 1.00 45.56 241 GLU A N 1
ATOM 1884 C CA . GLU A 1 241 ? -24.348 -14.939 14.596 1.00 45.56 241 GLU A CA 1
ATOM 1885 C C . GLU A 1 241 ? -24.391 -13.475 14.147 1.00 45.56 241 GLU A C 1
ATOM 1887 O O . GLU A 1 241 ? -25.041 -13.142 13.150 1.00 45.56 241 GLU A O 1
ATOM 1892 N N . ARG A 1 242 ? -23.758 -12.583 14.922 1.00 45.06 242 ARG A N 1
ATOM 1893 C CA . ARG A 1 242 ? -23.675 -11.164 14.582 1.00 45.06 242 ARG A CA 1
ATOM 1894 C C . ARG A 1 242 ? -22.689 -11.035 13.433 1.00 45.06 242 ARG A C 1
ATOM 1896 O O . ARG A 1 242 ? -21.548 -10.622 13.608 1.00 45.06 242 ARG A O 1
ATOM 1903 N N . ARG A 1 243 ? -23.136 -11.399 12.236 1.00 43.94 243 ARG A N 1
ATOM 1904 C CA . ARG A 1 243 ? -22.496 -10.964 11.008 1.00 43.94 243 ARG A CA 1
ATOM 1905 C C . ARG A 1 243 ? -22.765 -9.472 10.937 1.00 43.94 243 ARG A C 1
ATOM 1907 O O . ARG A 1 243 ? -23.880 -9.049 10.631 1.00 43.94 243 ARG A O 1
ATOM 1914 N N . GLY A 1 244 ? -21.746 -8.667 11.237 1.00 40.56 244 GLY A N 1
ATOM 1915 C CA . GLY A 1 244 ? -21.711 -7.322 10.677 1.00 40.56 244 GLY A CA 1
ATOM 1916 C C . GLY A 1 244 ? -21.974 -7.428 9.170 1.00 40.56 244 GLY A C 1
ATOM 1917 O O . GLY A 1 244 ? -21.746 -8.503 8.596 1.00 40.56 244 GLY A O 1
ATOM 1918 N N . PRO A 1 245 ? -22.483 -6.375 8.506 1.00 45.31 245 PRO A N 1
ATOM 1919 C CA . PRO A 1 245 ? -22.454 -6.376 7.051 1.00 45.31 245 PRO A CA 1
ATOM 1920 C C . PRO A 1 245 ? -21.041 -6.798 6.661 1.00 45.31 245 PRO A C 1
ATOM 1922 O O . PRO A 1 245 ? -20.089 -6.190 7.153 1.00 45.31 245 PRO A O 1
ATOM 1925 N N . VAL A 1 246 ? -20.911 -7.901 5.908 1.00 45.25 246 VAL A N 1
ATOM 1926 C CA . VAL A 1 246 ? -19.615 -8.324 5.374 1.00 45.25 246 VAL A CA 1
ATOM 1927 C C . VAL A 1 246 ? -19.062 -7.058 4.763 1.00 45.25 246 VAL A C 1
ATOM 1929 O O . VAL A 1 246 ? -19.695 -6.524 3.843 1.00 45.25 246 VAL A O 1
ATOM 1932 N N . ILE A 1 247 ? -17.993 -6.508 5.358 1.00 40.00 247 ILE A N 1
ATOM 1933 C CA . ILE A 1 247 ? -17.352 -5.331 4.797 1.00 40.00 247 ILE A CA 1
ATOM 1934 C C . ILE A 1 247 ? -17.028 -5.798 3.403 1.00 40.00 247 ILE A C 1
ATOM 1936 O O . ILE A 1 247 ? -16.317 -6.782 3.208 1.00 40.00 247 ILE A O 1
ATOM 1940 N N . ASN A 1 248 ? -17.700 -5.197 2.434 1.00 47.91 248 ASN A N 1
ATOM 1941 C CA . ASN A 1 248 ? -17.480 -5.565 1.066 1.00 47.91 248 ASN A CA 1
ATOM 1942 C C . ASN A 1 248 ? -16.125 -4.947 0.750 1.00 47.91 248 ASN A C 1
ATOM 1944 O O . ASN A 1 248 ? -16.058 -3.812 0.298 1.00 47.91 248 ASN A O 1
ATOM 1948 N N . GLU A 1 249 ? -15.051 -5.654 1.097 1.00 36.75 249 GLU A N 1
ATOM 1949 C CA . GLU A 1 249 ? -13.675 -5.217 0.900 1.00 36.75 249 GLU A CA 1
ATOM 1950 C C . GLU A 1 249 ? -13.461 -4.892 -0.569 1.00 36.75 249 GLU A C 1
ATOM 1952 O O . GLU A 1 249 ? -12.788 -3.925 -0.889 1.00 36.75 249 GLU A O 1
ATOM 1957 N N . ALA A 1 250 ? -14.134 -5.610 -1.475 1.00 44.16 250 ALA A N 1
ATOM 1958 C CA . ALA A 1 250 ? -14.161 -5.252 -2.881 1.00 44.16 250 ALA A CA 1
ATOM 1959 C C . ALA A 1 250 ? -14.835 -3.893 -3.123 1.00 44.16 250 ALA A C 1
ATOM 1961 O O . ALA A 1 250 ? -14.329 -3.134 -3.932 1.00 44.16 250 ALA A O 1
ATOM 1962 N N . ALA A 1 251 ? -15.920 -3.530 -2.434 1.00 40.66 251 ALA A N 1
ATOM 1963 C CA . ALA A 1 251 ? -16.526 -2.197 -2.528 1.00 40.66 251 ALA A CA 1
ATOM 1964 C C . ALA A 1 251 ? -15.697 -1.097 -1.845 1.00 40.66 251 ALA A C 1
ATOM 1966 O O . ALA A 1 251 ? -15.634 0.005 -2.378 1.00 40.66 251 ALA A O 1
ATOM 1967 N N . PHE A 1 252 ? -15.049 -1.379 -0.713 1.00 33.38 252 PHE A N 1
ATOM 1968 C CA . PHE A 1 252 ? -14.168 -0.437 -0.014 1.00 33.38 252 PHE A CA 1
ATOM 1969 C C . PHE A 1 252 ? -12.883 -0.184 -0.810 1.00 33.38 252 PHE A C 1
ATOM 1971 O O . PHE A 1 252 ? -12.545 0.960 -1.101 1.00 33.38 252 PHE A O 1
ATOM 1978 N N . ASN A 1 253 ? -12.234 -1.252 -1.277 1.00 52.28 253 ASN A N 1
ATOM 1979 C CA . ASN A 1 253 ? -11.097 -1.174 -2.186 1.00 52.28 253 ASN A CA 1
ATOM 1980 C C . ASN A 1 253 ? -11.522 -0.570 -3.522 1.00 52.28 253 ASN A C 1
ATOM 1982 O O . ASN A 1 253 ? -10.785 0.238 -4.063 1.00 52.28 253 ASN A O 1
ATOM 1986 N N . ASN A 1 254 ? -12.717 -0.874 -4.043 1.00 58.81 254 ASN A N 1
ATOM 1987 C CA . ASN A 1 254 ? -13.230 -0.185 -5.225 1.00 58.81 254 ASN A CA 1
ATOM 1988 C C . ASN A 1 254 ? -13.426 1.302 -4.950 1.00 58.81 254 ASN A C 1
ATOM 1990 O O . ASN A 1 254 ? -13.089 2.081 -5.820 1.00 58.81 254 ASN A O 1
ATOM 1994 N N . ALA A 1 255 ? -13.924 1.726 -3.790 1.00 58.41 255 ALA A N 1
ATOM 1995 C CA . ALA A 1 255 ? -14.068 3.145 -3.473 1.00 58.41 255 ALA A CA 1
ATOM 1996 C C . ALA A 1 255 ? -12.704 3.848 -3.378 1.00 58.41 255 ALA A C 1
ATOM 1998 O O . ALA A 1 255 ? -12.539 4.915 -3.961 1.00 58.41 255 ALA A O 1
ATOM 1999 N N . ALA A 1 256 ? -11.714 3.223 -2.733 1.00 58.31 256 ALA A N 1
ATOM 2000 C CA . ALA A 1 256 ? -10.341 3.725 -2.681 1.00 58.31 256 ALA A CA 1
ATOM 2001 C C . ALA A 1 256 ? -9.705 3.783 -4.080 1.00 58.31 256 ALA A C 1
ATOM 2003 O O . ALA A 1 256 ? -9.189 4.815 -4.489 1.00 58.31 256 ALA A O 1
ATOM 2004 N N . ILE A 1 257 ? -9.839 2.715 -4.868 1.00 64.19 257 ILE A N 1
ATOM 2005 C CA . ILE A 1 257 ? -9.360 2.658 -6.251 1.00 64.19 257 ILE A CA 1
ATOM 2006 C C . ILE A 1 257 ? -10.085 3.694 -7.119 1.00 64.19 257 ILE A C 1
ATOM 2008 O O . ILE A 1 257 ? -9.447 4.348 -7.930 1.00 64.19 257 ILE A O 1
ATOM 2012 N N . GLN A 1 258 ? -11.394 3.884 -6.962 1.00 70.25 258 GLN A N 1
ATOM 2013 C CA . GLN A 1 258 ? -12.158 4.909 -7.680 1.00 70.25 258 GLN A CA 1
ATOM 2014 C C . GLN A 1 258 ? -11.718 6.316 -7.274 1.00 70.25 258 GLN A C 1
ATOM 2016 O O . GLN A 1 258 ? -11.676 7.190 -8.131 1.00 70.25 258 GLN A O 1
ATOM 2021 N N . ALA A 1 259 ? -11.339 6.534 -6.012 1.00 69.75 259 ALA A N 1
ATOM 2022 C CA . ALA A 1 259 ? -10.763 7.797 -5.566 1.00 69.75 259 ALA A CA 1
ATOM 2023 C C . ALA A 1 259 ? -9.382 8.039 -6.198 1.00 69.75 259 ALA A C 1
ATOM 2025 O O . ALA A 1 259 ? -9.157 9.110 -6.747 1.00 69.75 259 ALA A O 1
ATOM 2026 N N . THR A 1 260 ? -8.487 7.045 -6.220 1.00 69.62 260 THR A N 1
ATOM 2027 C CA . THR A 1 260 ? -7.166 7.162 -6.868 1.00 69.62 260 THR A CA 1
ATOM 2028 C C . THR A 1 260 ? -7.265 7.303 -8.395 1.00 69.62 260 THR A C 1
ATOM 2030 O O . THR A 1 260 ? -6.463 8.008 -9.008 1.00 69.62 260 THR A O 1
ATOM 2033 N N . LEU A 1 261 ? -8.239 6.634 -9.024 1.00 77.81 261 LEU A N 1
ATOM 2034 C CA . LEU A 1 261 ? -8.502 6.692 -10.468 1.00 77.81 261 LEU A CA 1
ATOM 2035 C C . LEU A 1 261 ? -9.398 7.870 -10.875 1.00 77.81 261 LEU A C 1
ATOM 2037 O O . LEU A 1 261 ? -9.672 8.034 -12.066 1.00 77.81 261 LEU A O 1
ATOM 2041 N N . ALA A 1 262 ? -9.874 8.677 -9.925 1.00 82.88 262 ALA A N 1
ATOM 2042 C CA . ALA A 1 262 ? -10.693 9.831 -10.249 1.00 82.88 262 ALA A CA 1
ATOM 2043 C C . ALA A 1 262 ? -9.900 10.778 -11.170 1.00 82.88 262 ALA A C 1
ATOM 2045 O O . ALA A 1 262 ? -8.699 10.978 -10.968 1.00 82.88 262 ALA A O 1
ATOM 2046 N N . PRO A 1 263 ? -10.526 11.346 -12.212 1.00 84.75 263 PRO A N 1
ATOM 2047 C CA . PRO A 1 263 ? -9.858 12.326 -13.048 1.00 84.75 263 PRO A CA 1
ATOM 2048 C C . PRO A 1 263 ? -9.621 13.613 -12.254 1.00 84.75 263 PRO A C 1
ATOM 2050 O O . PRO A 1 263 ? -10.485 14.060 -11.497 1.00 84.75 263 PRO A O 1
ATOM 2053 N N . TYR A 1 264 ? -8.471 14.240 -12.481 1.00 88.31 264 TYR A N 1
ATOM 2054 C CA . TYR A 1 264 ? -8.131 15.538 -11.899 1.00 88.31 264 TYR A CA 1
ATOM 2055 C C . TYR A 1 264 ? -7.946 16.569 -13.004 1.00 88.31 264 TYR A C 1
ATOM 2057 O O . TYR A 1 264 ? -7.444 16.254 -14.081 1.00 88.31 264 TYR A O 1
ATOM 2065 N N . SER A 1 265 ? -8.301 17.819 -12.726 1.00 89.56 265 SER A N 1
ATOM 2066 C CA . SER A 1 265 ? -8.046 18.938 -13.630 1.00 89.56 265 SER A CA 1
ATOM 2067 C C . SER A 1 265 ? -7.135 19.963 -12.970 1.00 89.56 265 SER A C 1
ATOM 2069 O O . SER A 1 265 ? -7.218 20.232 -11.770 1.00 89.56 265 SER A O 1
ATOM 2071 N N . GLY A 1 266 ? -6.265 20.556 -13.776 1.00 89.88 266 GLY A N 1
ATOM 2072 C CA . GLY A 1 266 ? -5.391 21.644 -13.367 1.00 89.88 266 GLY A CA 1
ATOM 2073 C C . GLY A 1 266 ? -5.177 22.637 -14.495 1.00 89.88 266 GLY A C 1
ATOM 2074 O O . GLY A 1 266 ? -5.640 22.443 -15.618 1.00 89.88 266 GLY A O 1
ATOM 2075 N N . PHE A 1 267 ? -4.459 23.710 -14.201 1.00 90.31 267 PHE A N 1
ATOM 2076 C CA . PHE A 1 267 ? -4.044 24.701 -15.181 1.00 90.31 267 PHE A CA 1
ATOM 2077 C C . PHE A 1 267 ? -2.526 24.743 -15.247 1.00 90.31 267 PHE A C 1
ATOM 2079 O O . PHE A 1 267 ? -1.871 24.898 -14.220 1.00 90.31 267 PHE A O 1
ATOM 2086 N N . VAL A 1 268 ? -1.984 24.654 -16.460 1.00 88.00 268 VAL A N 1
ATOM 2087 C CA . VAL A 1 268 ? -0.587 24.971 -16.767 1.00 88.00 268 VAL A CA 1
ATOM 2088 C C . VAL A 1 268 ? -0.601 26.293 -17.534 1.00 88.00 268 VAL A C 1
ATOM 2090 O O . VAL A 1 268 ? -1.029 26.360 -18.690 1.00 88.00 268 VAL A O 1
ATOM 2093 N N . GLY A 1 269 ? -0.211 27.379 -16.869 1.00 87.19 269 GLY A N 1
ATOM 2094 C CA . GLY A 1 269 ? -0.437 28.738 -17.355 1.00 87.19 269 GLY A CA 1
ATOM 2095 C C . GLY A 1 269 ? -1.929 29.007 -17.585 1.00 87.19 269 GLY A C 1
ATOM 2096 O O . GLY A 1 269 ? -2.731 28.948 -16.658 1.00 87.19 269 GLY A O 1
ATOM 2097 N N . GLN A 1 270 ? -2.305 29.295 -18.834 1.00 86.69 270 GLN A N 1
ATOM 2098 C CA . GLN A 1 270 ? -3.698 29.543 -19.242 1.00 86.69 270 GLN A CA 1
ATOM 2099 C C . GLN A 1 270 ? -4.417 28.281 -19.754 1.00 86.69 270 GLN A C 1
ATOM 2101 O O . GLN A 1 270 ? -5.609 28.325 -20.053 1.00 86.69 270 GLN A O 1
ATOM 2106 N N . VAL A 1 271 ? -3.707 27.158 -19.894 1.00 88.19 271 VAL A N 1
ATOM 2107 C CA . VAL A 1 271 ? -4.246 25.932 -20.495 1.00 88.19 271 VAL A CA 1
ATOM 2108 C C . VAL A 1 271 ? -4.762 25.011 -19.400 1.00 88.19 271 VAL A C 1
ATOM 2110 O O . VAL A 1 271 ? -4.013 24.643 -18.497 1.00 88.19 271 VAL A O 1
ATOM 2113 N N . ARG A 1 272 ? -6.032 24.604 -19.495 1.00 91.19 272 ARG A N 1
ATOM 2114 C CA . ARG A 1 272 ? -6.601 23.567 -18.626 1.00 91.19 272 ARG A CA 1
ATOM 2115 C C . ARG A 1 272 ? -6.164 22.186 -19.115 1.00 91.19 272 ARG A C 1
ATOM 2117 O O . ARG A 1 272 ? -6.284 21.888 -20.301 1.00 91.19 272 ARG A O 1
ATOM 2124 N N . VAL A 1 273 ? -5.668 21.361 -18.203 1.00 89.50 273 VAL A N 1
ATOM 2125 C CA . VAL A 1 273 ? -5.168 20.004 -18.450 1.00 89.50 273 VAL A CA 1
ATOM 2126 C C . VAL A 1 273 ? -5.981 19.032 -17.605 1.00 89.50 273 VAL A C 1
ATOM 2128 O O . VAL A 1 273 ? -6.262 19.318 -16.440 1.00 89.50 273 VAL A O 1
ATOM 2131 N N . ASN A 1 274 ? -6.351 17.896 -18.194 1.00 90.12 274 ASN A N 1
ATOM 2132 C CA . ASN A 1 274 ? -7.056 16.818 -17.509 1.00 90.12 274 ASN A CA 1
ATOM 2133 C C . ASN A 1 274 ? -6.119 15.618 -17.366 1.00 90.12 274 ASN A C 1
ATOM 2135 O O . ASN A 1 274 ? -5.449 15.238 -18.324 1.00 90.12 274 ASN A O 1
ATOM 2139 N N . TYR A 1 275 ? -6.092 15.041 -16.172 1.00 87.31 275 TYR A N 1
ATOM 2140 C CA . TYR A 1 275 ? -5.275 13.898 -15.797 1.00 87.31 275 TYR A CA 1
ATOM 2141 C C . TYR A 1 275 ? -6.190 12.716 -15.497 1.00 87.31 275 TYR A C 1
ATOM 2143 O O . TYR A 1 275 ? -6.716 12.592 -14.386 1.00 87.31 275 TYR A O 1
ATOM 2151 N N . ASP A 1 276 ? -6.361 11.844 -16.485 1.00 86.56 276 ASP A N 1
ATOM 2152 C CA . ASP A 1 276 ? -7.184 10.647 -16.350 1.00 86.56 276 ASP A CA 1
ATOM 2153 C C . ASP A 1 276 ? -6.497 9.594 -15.470 1.00 86.56 276 ASP A C 1
ATOM 2155 O O . ASP A 1 276 ? -5.268 9.450 -15.454 1.00 86.56 276 ASP A O 1
ATOM 2159 N N . GLY A 1 277 ? -7.292 8.872 -14.682 1.00 82.69 277 GLY A N 1
ATOM 2160 C CA . GLY A 1 277 ? -6.810 7.801 -13.818 1.00 82.69 277 GLY A CA 1
ATOM 2161 C C . GLY A 1 277 ? -6.602 6.504 -14.586 1.00 82.69 277 GLY A C 1
ATOM 2162 O O . GLY A 1 277 ? -7.455 5.619 -14.570 1.00 82.69 277 GLY A O 1
ATOM 2163 N N . GLU A 1 278 ? -5.459 6.362 -15.254 1.00 82.94 278 GLU A N 1
ATOM 2164 C CA . GLU A 1 278 ? -5.093 5.102 -15.903 1.00 82.94 278 GLU A CA 1
ATOM 2165 C C . GLU A 1 278 ? -4.467 4.121 -14.908 1.00 82.94 278 GLU A C 1
ATOM 2167 O O . GLU A 1 278 ? -3.345 4.313 -14.431 1.00 82.94 278 GLU A O 1
ATOM 2172 N N . ARG A 1 279 ? -5.175 3.017 -14.630 1.00 77.75 279 ARG A N 1
ATOM 2173 C CA . ARG A 1 279 ? -4.765 2.026 -13.621 1.00 77.75 279 ARG A CA 1
ATOM 2174 C C . ARG A 1 279 ? -3.358 1.471 -13.857 1.00 77.75 279 ARG A C 1
ATOM 2176 O O . ARG A 1 279 ? -2.590 1.372 -12.908 1.00 77.75 279 ARG A O 1
ATOM 2183 N N . ASN A 1 280 ? -3.016 1.123 -15.097 1.00 79.75 280 ASN A N 1
ATOM 2184 C CA . ASN A 1 280 ? -1.714 0.523 -15.408 1.00 79.75 280 ASN A CA 1
ATOM 2185 C C . ASN A 1 280 ? -0.565 1.520 -15.222 1.00 79.75 280 ASN A C 1
ATOM 2187 O O . ASN A 1 280 ? 0.489 1.154 -14.714 1.00 79.75 280 ASN A O 1
ATOM 2191 N N . VAL A 1 281 ? -0.779 2.783 -15.598 1.00 80.31 281 VAL A N 1
ATOM 2192 C CA . VAL A 1 281 ? 0.225 3.841 -15.435 1.00 80.31 281 VAL A CA 1
ATOM 2193 C C . VAL A 1 281 ? 0.457 4.101 -13.951 1.00 80.31 281 VAL A C 1
ATOM 2195 O O . VAL A 1 281 ? 1.596 4.089 -13.509 1.00 80.31 281 VAL A O 1
ATOM 2198 N N . ILE A 1 282 ? -0.613 4.242 -13.163 1.00 82.56 282 ILE A N 1
ATOM 2199 C CA . ILE A 1 282 ? -0.509 4.462 -11.712 1.00 82.56 282 ILE A CA 1
ATOM 2200 C C . ILE A 1 282 ? 0.169 3.275 -11.019 1.00 82.56 282 ILE A C 1
ATOM 2202 O O . ILE A 1 282 ? 1.009 3.481 -10.152 1.00 82.56 282 ILE A O 1
ATOM 2206 N N . ALA A 1 283 ? -0.156 2.039 -11.405 1.00 78.75 283 ALA A N 1
ATOM 2207 C CA . ALA A 1 283 ? 0.484 0.852 -10.838 1.00 78.75 283 ALA A CA 1
ATOM 2208 C C . ALA A 1 283 ? 1.994 0.817 -11.127 1.00 78.75 283 ALA A C 1
ATOM 2210 O O . ALA A 1 283 ? 2.784 0.522 -10.234 1.00 78.75 283 ALA A O 1
ATOM 2211 N N . ASN A 1 284 ? 2.404 1.165 -12.349 1.00 79.75 284 ASN A N 1
ATOM 2212 C CA . ASN A 1 284 ? 3.820 1.272 -12.697 1.00 79.75 284 ASN A CA 1
ATOM 2213 C C . ASN A 1 284 ? 4.510 2.397 -11.913 1.00 79.75 284 ASN A C 1
ATOM 2215 O O . ASN A 1 284 ? 5.601 2.196 -11.391 1.00 79.75 284 ASN A O 1
ATOM 2219 N N . ASP A 1 285 ? 3.851 3.550 -11.778 1.00 86.06 285 ASP A N 1
ATOM 2220 C CA . ASP A 1 285 ? 4.367 4.688 -11.013 1.00 86.06 285 ASP A CA 1
ATOM 2221 C C . ASP A 1 285 ? 4.565 4.324 -9.535 1.00 86.06 285 ASP A C 1
ATOM 2223 O O . ASP A 1 285 ? 5.582 4.673 -8.947 1.00 86.06 285 ASP A O 1
ATOM 2227 N N . LEU A 1 286 ? 3.623 3.587 -8.943 1.00 83.88 286 LEU A N 1
ATOM 2228 C CA . LEU A 1 286 ? 3.716 3.106 -7.564 1.00 83.88 286 LEU A CA 1
ATOM 2229 C C . LEU A 1 286 ? 4.840 2.087 -7.371 1.00 83.88 286 LEU A C 1
ATOM 2231 O O . LEU A 1 286 ? 5.521 2.138 -6.352 1.00 83.88 286 LEU A O 1
ATOM 2235 N N . ASN A 1 287 ? 5.065 1.200 -8.343 1.00 81.25 287 ASN A N 1
ATOM 2236 C CA . ASN A 1 287 ? 6.194 0.270 -8.302 1.00 81.25 287 ASN A CA 1
ATOM 2237 C C . ASN A 1 287 ? 7.536 1.017 -8.341 1.00 81.25 287 ASN A C 1
ATOM 2239 O O . ASN A 1 287 ? 8.426 0.722 -7.543 1.00 81.25 287 ASN A O 1
ATOM 2243 N N . ASP A 1 288 ? 7.664 2.012 -9.225 1.00 80.88 288 ASP A N 1
ATOM 2244 C CA . ASP A 1 288 ? 8.852 2.867 -9.296 1.00 80.88 288 ASP A CA 1
ATOM 2245 C C . ASP A 1 288 ? 9.056 3.611 -7.964 1.00 80.88 288 ASP A C 1
ATOM 2247 O O . ASP A 1 288 ? 10.138 3.556 -7.376 1.00 80.88 288 ASP A O 1
ATOM 2251 N N . LEU A 1 289 ? 8.003 4.246 -7.440 1.00 83.62 289 LEU A N 1
ATOM 2252 C CA . LEU A 1 289 ? 8.046 4.989 -6.179 1.00 83.62 289 LEU A CA 1
ATOM 2253 C C . LEU A 1 289 ? 8.405 4.105 -4.984 1.00 83.62 289 LEU A C 1
ATOM 2255 O O . LEU A 1 289 ? 9.242 4.509 -4.184 1.00 83.62 289 LEU A O 1
ATOM 2259 N N . GLY A 1 290 ? 7.845 2.898 -4.884 1.00 75.38 290 GLY A N 1
ATOM 2260 C CA . GLY A 1 290 ? 8.161 1.956 -3.806 1.00 75.38 290 GLY A CA 1
ATOM 2261 C C . GLY A 1 290 ? 9.618 1.483 -3.818 1.00 75.38 290 GLY A C 1
ATOM 2262 O O . GLY A 1 290 ? 10.156 1.100 -2.783 1.00 75.38 290 GLY A O 1
ATOM 2263 N N . SER A 1 291 ? 10.290 1.545 -4.972 1.00 72.62 291 SER A N 1
ATOM 2264 C CA . SER A 1 291 ? 11.731 1.278 -5.065 1.00 72.62 291 SER A CA 1
ATOM 2265 C C . SER A 1 291 ? 12.611 2.504 -4.779 1.00 72.62 291 SER A C 1
ATOM 2267 O O . SER A 1 291 ? 13.797 2.345 -4.490 1.00 72.62 291 SER A O 1
ATOM 2269 N N . ALA A 1 292 ? 12.042 3.712 -4.847 1.00 70.75 292 ALA A N 1
ATOM 2270 C CA . ALA A 1 292 ? 12.737 4.986 -4.656 1.00 70.75 292 ALA A CA 1
ATOM 2271 C C . ALA A 1 292 ? 12.519 5.601 -3.259 1.00 70.75 292 ALA A C 1
ATOM 2273 O O . ALA A 1 292 ? 13.349 6.382 -2.801 1.00 70.75 292 ALA A O 1
ATOM 2274 N N . SER A 1 293 ? 11.418 5.269 -2.581 1.00 72.69 293 SER A N 1
ATOM 2275 C CA . SER A 1 293 ? 11.086 5.741 -1.236 1.00 72.69 293 SER A CA 1
ATOM 2276 C C . SER A 1 293 ? 10.329 4.671 -0.453 1.00 72.69 293 SER A C 1
ATOM 2278 O O . SER A 1 293 ? 9.390 4.062 -0.961 1.00 72.69 293 SER A O 1
ATOM 2280 N N . ALA A 1 294 ? 10.743 4.454 0.796 1.00 59.41 294 ALA A N 1
ATOM 2281 C CA . ALA A 1 294 ? 10.161 3.453 1.691 1.00 59.41 294 ALA A CA 1
ATOM 2282 C C . ALA A 1 294 ? 9.078 4.020 2.630 1.00 59.41 294 ALA A C 1
ATOM 2284 O O . ALA A 1 294 ? 8.452 3.252 3.353 1.00 59.41 294 ALA A O 1
ATOM 2285 N N . ASP A 1 295 ? 8.879 5.343 2.651 1.00 68.25 295 ASP A N 1
ATOM 2286 C CA . ASP A 1 295 ? 8.046 6.023 3.651 1.00 68.25 295 ASP A CA 1
ATOM 2287 C C . ASP A 1 295 ? 7.194 7.138 3.018 1.00 68.25 295 ASP A C 1
ATOM 2289 O O . ASP A 1 295 ? 7.523 8.328 3.102 1.00 68.25 295 ASP A O 1
ATOM 2293 N N . PHE A 1 296 ? 6.103 6.747 2.347 1.00 73.56 296 PHE A N 1
ATOM 2294 C CA . PHE A 1 296 ? 5.053 7.659 1.884 1.00 73.56 296 PHE A CA 1
ATOM 2295 C C . PHE A 1 296 ? 3.682 6.963 1.813 1.00 73.56 296 PHE A C 1
ATOM 2297 O O . PHE A 1 296 ? 3.592 5.787 1.464 1.00 73.56 296 PHE A O 1
ATOM 2304 N N . ASP A 1 297 ? 2.603 7.699 2.095 1.00 80.12 297 ASP A N 1
ATOM 2305 C CA . ASP A 1 297 ? 1.231 7.231 1.865 1.00 80.12 297 ASP A CA 1
ATOM 2306 C C . ASP A 1 297 ? 0.777 7.624 0.439 1.00 80.12 297 ASP A C 1
ATOM 2308 O O . ASP A 1 297 ? 0.689 8.816 0.126 1.00 80.12 297 ASP A O 1
ATOM 2312 N N . PRO A 1 298 ? 0.477 6.661 -0.456 1.00 80.44 298 PRO A N 1
ATOM 2313 C CA . PRO A 1 298 ? 0.071 6.940 -1.836 1.00 80.44 298 PRO A CA 1
ATOM 2314 C C . PRO A 1 298 ? -1.303 7.615 -1.971 1.00 80.44 298 PRO A C 1
ATOM 2316 O O . PRO A 1 298 ? -1.588 8.200 -3.026 1.00 80.44 298 PRO A O 1
ATOM 2319 N N . ASN A 1 299 ? -2.156 7.523 -0.948 1.00 80.88 299 ASN A N 1
ATOM 2320 C CA . ASN A 1 299 ? -3.511 8.076 -0.941 1.00 80.88 299 ASN A CA 1
ATOM 2321 C C . ASN A 1 299 ? -3.593 9.440 -0.253 1.00 80.88 299 ASN A C 1
ATOM 2323 O O . ASN A 1 299 ? -4.575 10.157 -0.453 1.00 80.88 299 ASN A O 1
ATOM 2327 N N . GLU A 1 300 ? -2.570 9.821 0.513 1.00 84.56 300 GLU A N 1
ATOM 2328 C CA . GLU A 1 300 ? -2.474 11.155 1.092 1.00 84.56 300 GLU A CA 1
ATOM 2329 C C . GLU A 1 300 ? -2.528 12.203 -0.022 1.00 84.56 300 GLU A C 1
ATOM 2331 O O . GLU A 1 300 ? -1.834 12.109 -1.039 1.00 84.56 300 GLU A O 1
ATOM 2336 N N . THR A 1 301 ? -3.388 13.203 0.143 1.00 88.12 301 THR A N 1
ATOM 2337 C CA . THR A 1 301 ? -3.600 14.222 -0.881 1.00 88.12 301 THR A CA 1
ATOM 2338 C C . THR A 1 301 ? -2.726 15.440 -0.643 1.00 88.12 301 THR A C 1
ATOM 2340 O O . THR A 1 301 ? -2.646 15.947 0.473 1.00 88.12 301 THR A O 1
ATOM 2343 N N . VAL A 1 302 ? -2.165 15.981 -1.717 1.00 90.69 302 VAL A N 1
ATOM 2344 C CA . VAL A 1 302 ? -1.414 17.232 -1.726 1.00 90.69 302 VAL A CA 1
ATOM 2345 C C . VAL A 1 302 ? -2.146 18.285 -2.547 1.00 90.69 302 VAL A C 1
ATOM 2347 O O . VAL A 1 302 ? -2.711 18.007 -3.605 1.00 90.69 302 VAL A O 1
ATOM 2350 N N . SER A 1 303 ? -2.143 19.520 -2.055 1.00 91.94 303 SER A N 1
ATOM 2351 C CA . SER A 1 303 ? -2.610 20.675 -2.824 1.00 91.94 303 SER A CA 1
ATOM 2352 C C . SER A 1 303 ? -1.431 21.287 -3.563 1.00 91.94 303 SER A C 1
ATOM 2354 O O . SER A 1 303 ? -0.357 21.446 -2.986 1.00 91.94 303 SER A O 1
ATOM 2356 N N . VAL A 1 304 ? -1.628 21.623 -4.836 1.00 92.31 304 VAL A N 1
ATOM 2357 C CA . VAL A 1 304 ? -0.558 22.138 -5.691 1.00 92.31 304 VAL A CA 1
ATOM 2358 C C . VAL A 1 304 ? -1.001 23.448 -6.326 1.00 92.31 304 VAL A C 1
ATOM 2360 O O . VAL A 1 304 ? -1.941 23.460 -7.120 1.00 92.31 304 VAL A O 1
ATOM 2363 N N . ASP A 1 305 ? -0.311 24.534 -5.985 1.00 94.62 305 ASP A N 1
ATOM 2364 C CA . ASP A 1 305 ? -0.479 25.857 -6.588 1.00 94.62 305 ASP A CA 1
ATOM 2365 C C . ASP A 1 305 ? 0.873 26.582 -6.608 1.00 94.62 305 ASP A C 1
ATOM 2367 O O . ASP A 1 305 ? 1.480 26.856 -5.573 1.00 94.62 305 ASP A O 1
ATOM 2371 N N . PHE A 1 306 ? 1.356 26.856 -7.811 1.00 95.56 306 PHE A N 1
ATOM 2372 C CA . PHE A 1 306 ? 2.594 27.549 -8.099 1.00 95.56 306 PHE A CA 1
ATOM 2373 C C . PHE A 1 306 ? 2.301 28.688 -9.068 1.00 95.56 306 PHE A C 1
ATOM 2375 O O . PHE A 1 306 ? 1.720 28.489 -10.135 1.00 95.56 306 PHE A O 1
ATOM 2382 N N . THR A 1 307 ? 2.760 29.886 -8.724 1.00 95.62 307 THR A N 1
ATOM 2383 C CA . THR A 1 307 ? 2.648 31.076 -9.569 1.00 95.62 307 THR A CA 1
ATOM 2384 C C . THR A 1 307 ? 4.041 31.623 -9.837 1.00 95.62 307 THR A C 1
ATOM 2386 O O . THR A 1 307 ? 4.773 31.891 -8.889 1.00 95.62 307 THR A O 1
ATOM 2389 N N . ASP A 1 308 ? 4.393 31.776 -11.118 1.00 94.69 308 ASP A N 1
ATOM 2390 C CA . ASP A 1 308 ? 5.683 32.317 -11.581 1.00 94.69 308 ASP A CA 1
ATOM 2391 C C . ASP A 1 308 ? 6.915 31.675 -10.900 1.00 94.69 308 ASP A C 1
ATOM 2393 O O . ASP A 1 308 ? 7.890 32.336 -10.544 1.00 94.69 308 ASP A O 1
ATOM 2397 N N . ALA A 1 309 ? 6.866 30.359 -10.676 1.00 95.06 309 ALA A N 1
ATOM 2398 C CA . ALA A 1 309 ? 7.871 29.636 -9.904 1.00 95.06 309 ALA A CA 1
ATOM 2399 C C . ALA A 1 309 ? 8.956 29.009 -10.802 1.00 95.06 309 ALA A C 1
ATOM 2401 O O . ALA A 1 309 ? 8.673 28.580 -11.926 1.00 95.06 309 ALA A O 1
ATOM 2402 N N . PRO A 1 310 ? 10.214 28.907 -10.331 1.00 95.44 310 PRO A N 1
ATOM 2403 C CA . PRO A 1 310 ? 11.244 28.162 -11.043 1.00 95.44 310 PRO A CA 1
ATOM 2404 C C . PRO A 1 310 ? 10.963 26.655 -11.007 1.00 95.44 310 PRO A C 1
ATOM 2406 O O . PRO A 1 310 ? 10.556 26.119 -9.974 1.00 95.44 310 PRO A O 1
ATOM 2409 N N . LEU A 1 311 ? 11.213 25.952 -12.119 1.00 95.00 311 LEU A N 1
ATOM 2410 C CA . LEU A 1 311 ? 10.936 24.515 -12.213 1.00 95.00 311 LEU A CA 1
ATOM 2411 C C . LEU A 1 311 ? 11.753 23.701 -11.201 1.00 95.00 311 LEU A C 1
ATOM 2413 O O . LEU A 1 311 ? 11.238 22.737 -10.646 1.00 95.00 311 LEU A O 1
ATOM 2417 N N . SER A 1 312 ? 12.982 24.122 -10.894 1.00 94.12 312 SER A N 1
ATOM 2418 C CA . SER A 1 312 ? 13.802 23.509 -9.841 1.00 94.12 312 SER A CA 1
ATOM 2419 C C . SER A 1 312 ? 13.094 23.499 -8.483 1.00 94.12 312 SER A C 1
ATOM 2421 O O . SER A 1 312 ? 13.050 22.466 -7.824 1.00 94.12 312 SER A O 1
ATOM 2423 N N . PHE A 1 313 ? 12.466 24.611 -8.091 1.00 95.25 313 PHE A N 1
ATOM 2424 C CA . PHE A 1 313 ? 11.700 24.693 -6.847 1.00 95.25 313 PHE A CA 1
ATOM 2425 C C . PHE A 1 313 ? 10.470 23.781 -6.873 1.00 95.25 313 PHE A C 1
ATOM 2427 O O . PHE A 1 313 ? 10.210 23.083 -5.897 1.00 95.25 313 PHE A O 1
ATOM 2434 N N . ILE A 1 314 ? 9.740 23.745 -7.992 1.00 95.88 314 ILE A N 1
ATOM 2435 C CA . ILE A 1 314 ? 8.577 22.860 -8.152 1.00 95.88 314 ILE A CA 1
ATOM 2436 C C . ILE A 1 314 ? 8.991 21.390 -7.989 1.00 95.88 314 ILE A C 1
ATOM 2438 O O . ILE A 1 314 ? 8.321 20.645 -7.277 1.00 95.88 314 ILE A O 1
ATOM 2442 N N . LEU A 1 315 ? 10.103 20.977 -8.607 1.00 96.00 315 LEU A N 1
ATOM 2443 C CA . LEU A 1 315 ? 10.631 19.616 -8.482 1.00 96.00 315 LEU A CA 1
ATOM 2444 C C . LEU A 1 315 ? 11.041 19.295 -7.040 1.00 96.00 315 LEU A C 1
ATOM 2446 O O . LEU A 1 315 ? 10.694 18.226 -6.550 1.00 96.00 315 LEU A O 1
ATOM 2450 N N . GLU A 1 316 ? 11.691 20.217 -6.326 1.00 94.31 316 GLU A N 1
ATOM 2451 C CA . GLU A 1 316 ? 12.019 20.033 -4.903 1.00 94.31 316 GLU A CA 1
ATOM 2452 C C . GLU A 1 316 ? 10.760 19.848 -4.042 1.00 94.31 316 GLU A C 1
ATOM 2454 O O . GLU A 1 316 ? 10.701 18.942 -3.213 1.00 94.31 316 GLU A O 1
ATOM 2459 N N . GLN A 1 317 ? 9.717 20.656 -4.259 1.00 94.88 317 GLN A N 1
ATOM 2460 C CA . GLN A 1 317 ? 8.472 20.541 -3.492 1.00 94.88 317 GLN A CA 1
ATOM 2461 C C . GLN A 1 317 ? 7.704 19.253 -3.811 1.00 94.88 317 GLN A C 1
ATOM 2463 O O . GLN A 1 317 ? 7.207 18.594 -2.900 1.00 94.88 317 GLN A O 1
ATOM 2468 N N . LEU A 1 318 ? 7.599 18.878 -5.088 1.00 94.94 318 LEU A N 1
ATOM 2469 C CA . LEU A 1 318 ? 6.806 17.719 -5.502 1.00 94.94 318 LEU A CA 1
ATOM 2470 C C . LEU A 1 318 ? 7.552 16.392 -5.316 1.00 94.94 318 LEU A C 1
ATOM 2472 O O . LEU A 1 318 ? 6.959 15.433 -4.834 1.00 94.94 318 LEU A O 1
ATOM 2476 N N . LEU A 1 319 ? 8.836 16.312 -5.669 1.00 93.88 319 LEU A N 1
ATOM 2477 C CA . LEU A 1 319 ? 9.601 15.064 -5.595 1.00 93.88 319 LEU A CA 1
ATOM 2478 C C . LEU A 1 319 ? 10.187 14.838 -4.197 1.00 93.88 319 LEU A C 1
ATOM 2480 O O . LEU A 1 319 ? 9.919 13.803 -3.596 1.00 93.88 319 LEU A O 1
ATOM 2484 N N . ARG A 1 320 ? 10.915 15.805 -3.624 1.00 88.94 320 ARG A N 1
ATOM 2485 C CA . ARG A 1 320 ? 11.478 15.635 -2.272 1.00 88.94 320 ARG A CA 1
ATOM 2486 C C . ARG A 1 320 ? 10.478 15.945 -1.165 1.00 88.94 320 ARG A C 1
ATOM 2488 O O . ARG A 1 320 ? 10.393 15.191 -0.203 1.00 88.94 320 ARG A O 1
ATOM 2495 N N . GLY A 1 321 ? 9.715 17.028 -1.295 1.00 89.25 321 GLY A N 1
ATOM 2496 C CA . GLY A 1 321 ? 8.755 17.451 -0.273 1.00 89.25 321 GLY A CA 1
ATOM 2497 C C . GLY A 1 321 ? 7.565 16.499 -0.149 1.00 89.25 321 GLY A C 1
ATOM 2498 O O . GLY A 1 321 ? 7.324 15.937 0.917 1.00 89.25 321 GLY A O 1
ATOM 2499 N N . ALA A 1 322 ? 6.822 16.306 -1.241 1.00 90.50 322 ALA A N 1
ATOM 2500 C CA . ALA A 1 322 ? 5.608 15.496 -1.226 1.00 90.50 322 ALA A CA 1
ATOM 2501 C C . ALA A 1 322 ? 5.888 13.989 -1.311 1.00 90.50 322 ALA A C 1
ATOM 2503 O O . ALA A 1 322 ? 5.292 13.228 -0.548 1.00 90.50 322 ALA A O 1
ATOM 2504 N N . LEU A 1 323 ? 6.767 13.562 -2.225 1.00 91.00 323 LEU A N 1
ATOM 2505 C CA . LEU A 1 323 ? 7.015 12.140 -2.501 1.00 91.00 323 LEU A CA 1
ATOM 2506 C C . LEU A 1 323 ? 8.221 11.547 -1.772 1.00 91.00 323 LEU A C 1
ATOM 2508 O O . LEU A 1 323 ? 8.356 10.327 -1.750 1.00 91.00 323 LEU A O 1
ATOM 2512 N N . ARG A 1 324 ? 9.082 12.377 -1.171 1.00 88.25 324 ARG A N 1
ATOM 2513 C CA . ARG A 1 324 ? 10.312 11.940 -0.488 1.00 88.25 324 ARG A CA 1
ATOM 2514 C C . ARG A 1 324 ? 11.192 11.043 -1.367 1.00 88.25 324 ARG A C 1
ATOM 2516 O O . ARG A 1 324 ? 11.734 10.052 -0.887 1.00 88.25 324 ARG A O 1
ATOM 2523 N N . VAL A 1 325 ? 11.311 11.382 -2.651 1.00 88.31 325 VAL A N 1
ATOM 2524 C CA . VAL A 1 325 ? 12.196 10.695 -3.601 1.00 88.31 325 VAL A CA 1
ATOM 2525 C C . VAL A 1 325 ? 13.350 11.593 -4.012 1.00 88.31 325 VAL A C 1
ATOM 2527 O O . VAL A 1 325 ? 13.187 12.802 -4.204 1.00 88.31 325 VAL A O 1
ATOM 2530 N N . ASP A 1 326 ? 14.516 10.984 -4.197 1.00 85.75 326 ASP A N 1
ATOM 2531 C CA . ASP A 1 326 ? 15.678 11.676 -4.729 1.00 85.75 326 ASP A CA 1
ATOM 2532 C C . ASP A 1 326 ? 15.603 11.821 -6.249 1.00 85.75 326 ASP A C 1
ATOM 2534 O O . ASP A 1 326 ? 15.140 10.932 -6.974 1.00 85.75 326 ASP A O 1
ATOM 2538 N N . PHE A 1 327 ? 16.108 12.953 -6.740 1.00 93.06 327 PHE A N 1
ATOM 2539 C CA . PHE A 1 327 ? 16.207 13.226 -8.165 1.00 93.06 327 PHE A CA 1
ATOM 2540 C C . PHE A 1 327 ? 17.500 13.964 -8.524 1.00 93.06 327 PHE A C 1
ATOM 2542 O O . PHE A 1 327 ? 18.102 14.653 -7.697 1.00 93.06 327 PHE A O 1
ATOM 2549 N N . ILE A 1 328 ? 17.898 13.827 -9.786 1.00 88.62 328 ILE A N 1
ATOM 2550 C CA . ILE A 1 328 ? 18.971 14.585 -10.430 1.00 88.62 328 ILE A CA 1
ATOM 2551 C C . ILE A 1 328 ? 18.369 15.265 -11.656 1.00 88.62 328 ILE A C 1
ATOM 2553 O O . ILE A 1 328 ? 17.675 14.627 -12.449 1.00 88.62 328 ILE A O 1
ATOM 2557 N N . ALA A 1 329 ? 18.629 16.560 -11.807 1.00 91.19 329 ALA A N 1
ATOM 2558 C CA . ALA A 1 329 ? 18.164 17.365 -12.929 1.00 91.19 329 ALA A CA 1
ATOM 2559 C C . ALA A 1 329 ? 19.308 18.237 -13.478 1.00 91.19 329 ALA A C 1
ATOM 2561 O O . ALA A 1 329 ? 20.311 18.414 -12.784 1.00 91.19 329 ALA A O 1
ATOM 2562 N N . PRO A 1 330 ? 19.184 18.778 -14.703 1.00 89.69 330 PRO A N 1
ATOM 2563 C CA . PRO A 1 330 ? 20.170 19.696 -15.266 1.00 89.69 330 PRO A CA 1
ATOM 2564 C C . PRO A 1 330 ? 20.271 20.993 -14.452 1.00 89.69 330 PRO A C 1
ATOM 2566 O O . PRO A 1 330 ? 19.282 21.434 -13.869 1.00 89.69 330 PRO A O 1
ATOM 2569 N N . ASP A 1 331 ? 21.440 21.637 -14.474 1.00 84.06 331 ASP A N 1
ATOM 2570 C CA . ASP A 1 331 ? 21.678 22.897 -13.747 1.00 84.06 331 ASP A CA 1
ATOM 2571 C C . ASP A 1 331 ? 20.807 24.054 -14.271 1.00 84.06 331 ASP A C 1
ATOM 2573 O O . ASP A 1 331 ? 20.384 24.935 -13.520 1.00 84.06 331 ASP A O 1
ATOM 2577 N N . GLU A 1 332 ? 20.508 24.041 -15.571 1.00 86.88 332 GLU A N 1
ATOM 2578 C CA . GLU A 1 332 ? 19.711 25.060 -16.250 1.00 86.88 332 GLU A CA 1
ATOM 2579 C C . GLU A 1 332 ? 18.278 24.561 -16.466 1.00 86.88 332 GLU A C 1
ATOM 2581 O O . GLU A 1 332 ? 17.958 23.919 -17.468 1.00 86.88 332 GLU A O 1
ATOM 2586 N N . LEU A 1 333 ? 17.395 24.865 -15.511 1.00 93.12 333 LEU A N 1
ATOM 2587 C CA . LEU A 1 333 ? 15.963 24.584 -15.615 1.00 93.12 333 LEU A CA 1
ATOM 2588 C C . LEU A 1 333 ? 15.150 25.859 -15.913 1.00 93.12 333 LEU A C 1
ATOM 2590 O O . LEU A 1 333 ? 15.474 26.928 -15.389 1.00 93.12 333 LEU A O 1
ATOM 2594 N N . PRO A 1 334 ? 14.058 25.760 -16.701 1.00 90.94 334 PRO A N 1
ATOM 2595 C CA . PRO A 1 334 ? 13.169 26.883 -16.988 1.00 90.94 334 PRO A CA 1
ATOM 2596 C C . PRO A 1 334 ? 12.587 27.555 -15.737 1.00 90.94 334 PRO A C 1
ATOM 2598 O O . PRO A 1 334 ? 12.282 26.907 -14.730 1.00 90.94 334 PRO A O 1
ATOM 2601 N N . THR A 1 335 ? 12.371 28.866 -15.833 1.00 92.69 335 THR A N 1
ATOM 2602 C CA . THR A 1 335 ? 11.738 29.685 -14.793 1.00 92.69 335 THR A CA 1
ATOM 2603 C C . THR A 1 335 ? 10.372 30.215 -15.237 1.00 92.69 335 THR A C 1
ATOM 2605 O O . THR A 1 335 ? 10.013 30.125 -16.410 1.00 92.69 335 THR A O 1
ATOM 2608 N N . GLY A 1 336 ? 9.588 30.737 -14.289 1.00 91.94 336 GLY A N 1
ATOM 2609 C CA . GLY A 1 336 ? 8.282 31.349 -14.558 1.00 91.94 336 GLY A CA 1
ATOM 2610 C C . GLY A 1 336 ? 7.155 30.360 -14.865 1.00 91.94 336 GLY A C 1
ATOM 2611 O O . GLY A 1 336 ? 6.209 30.665 -15.594 1.00 91.94 336 GLY A O 1
ATOM 2612 N N . ILE A 1 337 ? 7.239 29.148 -14.315 1.00 93.19 337 ILE A N 1
ATOM 2613 C CA . ILE A 1 337 ? 6.197 28.136 -14.455 1.00 93.19 337 ILE A CA 1
ATOM 2614 C C . ILE A 1 337 ? 5.041 28.482 -13.516 1.00 93.19 337 ILE A C 1
ATOM 2616 O O . ILE A 1 337 ? 5.210 28.641 -12.309 1.00 93.19 337 ILE A O 1
ATOM 2620 N N . THR A 1 338 ? 3.842 28.575 -14.083 1.00 93.12 338 THR A N 1
ATOM 2621 C CA . THR A 1 338 ? 2.598 28.734 -13.327 1.00 93.12 338 THR A CA 1
ATOM 2622 C C . THR A 1 338 ? 1.781 27.462 -13.483 1.00 93.12 338 THR A C 1
ATOM 2624 O O . THR A 1 338 ? 1.441 27.082 -14.606 1.00 93.12 338 THR A O 1
ATOM 2627 N N . PHE A 1 339 ? 1.487 26.791 -12.376 1.00 94.25 339 PHE A N 1
ATOM 2628 C CA . PHE A 1 339 ? 0.780 25.520 -12.356 1.00 94.25 339 PHE A CA 1
ATOM 2629 C C . PHE A 1 339 ? -0.103 25.404 -11.120 1.00 94.25 339 PHE A C 1
ATOM 2631 O O . PHE A 1 339 ? 0.377 25.596 -10.012 1.00 94.25 339 PHE A O 1
ATOM 2638 N N . ARG A 1 340 ? -1.364 25.012 -11.288 1.00 94.19 340 ARG A N 1
ATOM 2639 C CA . ARG A 1 340 ? -2.264 24.737 -10.160 1.00 94.19 340 ARG A CA 1
ATOM 2640 C C . ARG A 1 340 ? -3.173 23.555 -10.442 1.00 94.19 340 ARG A C 1
ATOM 2642 O O . ARG A 1 340 ? -3.571 23.352 -11.588 1.00 94.19 340 ARG A O 1
ATOM 2649 N N . ILE A 1 341 ? -3.565 22.829 -9.404 1.00 92.88 341 ILE A N 1
ATOM 2650 C CA . ILE A 1 341 ? -4.588 21.780 -9.482 1.00 92.88 341 ILE A CA 1
ATOM 2651 C C . ILE A 1 341 ? -5.860 22.275 -8.798 1.00 92.88 341 ILE A C 1
ATOM 2653 O O . ILE A 1 341 ? -5.808 22.924 -7.760 1.00 92.88 341 ILE A O 1
ATOM 2657 N N . GLU A 1 342 ? -7.013 22.005 -9.411 1.00 90.25 342 GLU A N 1
ATOM 2658 C CA . GLU A 1 342 ? -8.314 22.471 -8.914 1.00 90.25 342 GLU A CA 1
ATOM 2659 C C . GLU A 1 342 ? -8.757 21.745 -7.633 1.00 90.25 342 GLU A C 1
ATOM 2661 O O . GLU A 1 342 ? -9.524 22.292 -6.844 1.00 90.25 342 GLU A O 1
ATOM 2666 N N . THR A 1 343 ? -8.291 20.512 -7.428 1.00 88.25 343 THR A N 1
ATOM 2667 C CA . THR A 1 343 ? -8.625 19.658 -6.280 1.00 88.25 343 THR A CA 1
ATOM 2668 C C . THR A 1 343 ? -7.366 19.013 -5.697 1.00 88.25 343 THR A C 1
ATOM 2670 O O . THR A 1 343 ? -6.398 18.813 -6.433 1.00 88.25 343 THR A O 1
ATOM 2673 N N . PRO A 1 344 ? -7.345 18.682 -4.391 1.00 89.38 344 PRO A N 1
ATOM 2674 C CA . PRO A 1 344 ? -6.229 17.952 -3.799 1.00 89.38 344 PRO A CA 1
ATOM 2675 C C . PRO A 1 344 ? -5.954 16.642 -4.547 1.00 89.38 344 PRO A C 1
ATOM 2677 O O . PRO A 1 344 ? -6.864 15.852 -4.804 1.00 89.38 344 PRO A O 1
ATOM 2680 N N . LEU A 1 345 ? -4.690 16.429 -4.899 1.00 89.75 345 LEU A N 1
ATOM 2681 C CA . LEU A 1 345 ? -4.218 15.317 -5.713 1.00 89.75 345 LEU A CA 1
ATOM 2682 C C . LEU A 1 345 ? -3.585 14.242 -4.814 1.00 89.75 345 LEU A C 1
ATOM 2684 O O . LEU A 1 345 ? -2.699 14.586 -4.038 1.00 89.75 345 LEU A O 1
ATOM 2688 N N . PRO A 1 346 ? -3.941 12.952 -4.929 1.00 90.31 346 PRO A N 1
ATOM 2689 C CA . PRO A 1 346 ? -3.238 11.876 -4.234 1.00 90.31 346 PRO A CA 1
ATOM 2690 C C . PRO A 1 346 ? -1.747 11.846 -4.589 1.00 90.31 346 PRO A C 1
ATOM 2692 O O . PRO A 1 346 ? -1.385 12.014 -5.757 1.00 90.31 346 PRO A O 1
ATOM 2695 N N . LYS A 1 347 ? -0.871 11.569 -3.618 1.00 90.44 347 LYS A N 1
ATOM 2696 C CA . LYS A 1 347 ? 0.584 11.469 -3.833 1.00 90.44 347 LYS A CA 1
ATOM 2697 C C . LYS A 1 347 ? 0.944 10.487 -4.948 1.00 90.44 347 LYS A C 1
ATOM 2699 O O . LYS A 1 347 ? 1.761 10.812 -5.805 1.00 90.44 347 LYS A O 1
ATOM 2704 N N . SER A 1 348 ? 0.241 9.359 -5.047 1.00 88.81 348 SER A N 1
ATOM 2705 C CA . SER A 1 348 ? 0.366 8.388 -6.152 1.00 88.81 348 SER A CA 1
ATOM 2706 C C . SER A 1 348 ? 0.221 8.983 -7.562 1.00 88.81 348 SER A C 1
ATOM 2708 O O . SER A 1 348 ? 0.666 8.384 -8.540 1.00 88.81 348 SER A O 1
ATOM 2710 N N . ARG A 1 349 ? -0.390 10.164 -7.694 1.00 90.25 349 ARG A N 1
ATOM 2711 C CA . ARG A 1 349 ? -0.655 10.843 -8.968 1.00 90.25 349 ARG A CA 1
ATOM 2712 C C . ARG A 1 349 ? 0.323 11.989 -9.260 1.00 90.25 349 ARG A C 1
ATOM 2714 O O . ARG A 1 349 ? 0.358 12.478 -10.389 1.00 90.25 349 ARG A O 1
ATOM 2721 N N . VAL A 1 350 ? 1.144 12.405 -8.292 1.00 92.69 350 VAL A N 1
ATOM 2722 C CA . VAL A 1 350 ? 2.073 13.550 -8.422 1.00 92.69 350 VAL A CA 1
ATOM 2723 C C . VAL A 1 350 ? 3.096 13.333 -9.538 1.00 92.69 350 VAL A C 1
ATOM 2725 O O . VAL A 1 350 ? 3.396 14.259 -10.290 1.00 92.69 350 VAL A O 1
ATOM 2728 N N . ILE A 1 351 ? 3.588 12.105 -9.713 1.00 92.44 351 ILE A N 1
ATOM 2729 C CA . ILE A 1 351 ? 4.568 11.774 -10.757 1.00 92.44 351 ILE A CA 1
ATOM 2730 C C . ILE A 1 351 ? 4.051 12.103 -12.166 1.00 92.44 351 ILE A C 1
ATOM 2732 O O . ILE A 1 351 ? 4.818 12.547 -13.022 1.00 92.44 351 ILE A O 1
ATOM 2736 N N . GLN A 1 352 ? 2.753 11.943 -12.417 1.00 91.25 352 GLN A N 1
ATOM 2737 C CA . GLN A 1 352 ? 2.169 12.224 -13.731 1.00 91.25 352 GLN A CA 1
ATOM 2738 C C . GLN A 1 352 ? 2.123 13.718 -14.025 1.00 91.25 352 GLN A C 1
ATOM 2740 O O . GLN A 1 352 ? 2.425 14.141 -15.139 1.00 91.25 352 GLN A O 1
ATOM 2745 N N . VAL A 1 353 ? 1.824 14.512 -13.000 1.00 91.94 353 VAL A N 1
ATOM 2746 C CA . VAL A 1 353 ? 1.878 15.972 -13.067 1.00 91.94 353 VAL A CA 1
ATOM 2747 C C . VAL A 1 353 ? 3.301 16.441 -13.347 1.00 91.94 353 VAL A C 1
ATOM 2749 O O . VAL A 1 353 ? 3.519 17.254 -14.241 1.00 91.94 353 VAL A O 1
ATOM 2752 N N . VAL A 1 354 ? 4.287 15.883 -12.639 1.00 94.81 354 VAL A N 1
ATOM 2753 C CA . VAL A 1 354 ? 5.701 16.206 -12.868 1.00 94.81 354 VAL A CA 1
ATOM 2754 C C . VAL A 1 354 ? 6.115 15.857 -14.301 1.00 94.81 354 VAL A C 1
ATOM 2756 O O . VAL A 1 354 ? 6.742 16.680 -14.966 1.00 94.81 354 VAL A O 1
ATOM 2759 N N . ARG A 1 355 ? 5.724 14.686 -14.823 1.00 93.19 355 ARG A N 1
ATOM 2760 C CA . ARG A 1 355 ? 6.009 14.317 -16.221 1.00 93.19 355 ARG A CA 1
ATOM 2761 C C . ARG A 1 355 ? 5.379 15.270 -17.229 1.00 93.19 355 ARG A C 1
ATOM 2763 O O . ARG A 1 355 ? 6.056 15.604 -18.194 1.00 93.19 355 ARG A O 1
ATOM 2770 N N . ASP A 1 356 ? 4.136 15.713 -17.031 1.00 91.56 356 ASP A N 1
ATOM 2771 C CA . ASP A 1 356 ? 3.499 16.679 -17.941 1.00 91.56 356 ASP A CA 1
ATOM 2772 C C . ASP A 1 356 ? 4.233 18.027 -17.926 1.00 91.56 356 ASP A C 1
ATOM 2774 O O . ASP A 1 356 ? 4.542 18.584 -18.983 1.00 91.56 356 ASP A O 1
ATOM 2778 N N . LEU A 1 357 ? 4.591 18.522 -16.735 1.00 92.94 357 LEU A N 1
ATOM 2779 C CA . LEU A 1 357 ? 5.360 19.760 -16.590 1.00 92.94 357 LEU A CA 1
ATOM 2780 C C . LEU A 1 357 ? 6.721 19.672 -17.290 1.00 92.94 357 LEU A C 1
ATOM 2782 O O . LEU A 1 357 ? 7.104 20.609 -17.991 1.00 92.94 357 LEU A O 1
ATOM 2786 N N . LEU A 1 358 ? 7.424 18.546 -17.149 1.00 94.69 358 LEU A N 1
ATOM 2787 C CA . LEU A 1 358 ? 8.705 18.296 -17.813 1.00 94.69 358 LEU A CA 1
ATOM 2788 C C . LEU A 1 358 ? 8.555 18.160 -19.333 1.00 94.69 358 LEU A C 1
ATOM 2790 O O . LEU A 1 358 ? 9.311 18.784 -20.080 1.00 94.69 358 LEU A O 1
ATOM 2794 N N . ALA A 1 359 ? 7.554 17.410 -19.802 1.00 92.00 359 ALA A N 1
ATOM 2795 C CA . ALA A 1 359 ? 7.336 17.148 -21.223 1.00 92.00 359 ALA A CA 1
ATOM 2796 C C . ALA A 1 359 ? 7.113 18.440 -22.022 1.00 92.00 359 ALA A C 1
ATOM 2798 O O . ALA A 1 359 ? 7.623 18.584 -23.134 1.00 92.00 359 ALA A O 1
ATOM 2799 N N . ARG A 1 360 ? 6.424 19.426 -21.433 1.00 90.00 360 ARG A N 1
ATOM 2800 C CA . ARG A 1 360 ? 6.222 20.758 -22.036 1.00 90.00 360 ARG A CA 1
ATOM 2801 C C . ARG A 1 360 ? 7.516 21.542 -22.235 1.00 90.00 360 ARG A C 1
ATOM 2803 O O . ARG A 1 360 ? 7.554 22.431 -23.079 1.00 90.00 360 ARG A O 1
ATOM 2810 N N . GLN A 1 361 ? 8.553 21.210 -21.473 1.00 92.12 361 GLN A N 1
ATOM 2811 C CA . GLN A 1 361 ? 9.886 21.802 -21.567 1.00 92.12 361 GLN A CA 1
ATOM 2812 C C . GLN A 1 361 ? 10.861 20.921 -22.368 1.00 92.12 361 GLN A C 1
ATOM 2814 O O . GLN A 1 361 ? 12.058 21.190 -22.381 1.00 92.12 361 GLN A O 1
ATOM 2819 N N . GLY A 1 362 ? 10.377 19.856 -23.023 1.00 91.69 362 GLY A N 1
ATOM 2820 C CA . GLY A 1 362 ? 11.220 18.908 -23.760 1.00 91.69 362 GLY A CA 1
ATOM 2821 C C . GLY A 1 362 ? 12.068 18.000 -22.862 1.00 91.69 362 GLY A C 1
ATOM 2822 O O . GLY A 1 362 ? 13.039 17.403 -23.330 1.00 91.69 362 GLY A O 1
ATOM 2823 N N . LEU A 1 363 ? 11.714 17.899 -21.580 1.00 94.81 363 LEU A N 1
ATOM 2824 C CA . LEU A 1 363 ? 12.400 17.074 -20.594 1.00 94.81 363 LEU A CA 1
ATOM 2825 C C . LEU A 1 363 ? 11.599 15.804 -20.308 1.00 94.81 363 LEU A C 1
ATOM 2827 O O . LEU A 1 363 ? 10.370 15.780 -20.369 1.00 94.81 363 LEU A O 1
ATOM 2831 N N . VAL A 1 364 ? 12.310 14.742 -19.955 1.00 94.94 364 VAL A N 1
ATOM 2832 C CA . VAL A 1 364 ? 11.735 13.468 -19.533 1.00 94.94 364 VAL A CA 1
ATOM 2833 C C . VAL A 1 364 ? 12.338 13.045 -18.202 1.00 94.94 364 VAL A C 1
ATOM 2835 O O . VAL A 1 364 ? 13.446 13.444 -17.849 1.00 94.94 364 VAL A O 1
ATOM 2838 N N . MET A 1 365 ? 11.592 12.224 -17.469 1.00 93.56 365 MET A N 1
ATOM 2839 C CA . MET A 1 365 ? 12.002 11.680 -16.180 1.00 93.56 365 MET A CA 1
ATOM 2840 C C . MET A 1 365 ? 11.924 10.159 -16.207 1.00 93.56 365 MET A C 1
ATOM 2842 O O . MET A 1 365 ? 10.917 9.596 -16.648 1.00 93.56 365 MET A O 1
ATOM 2846 N N . ARG A 1 366 ? 12.966 9.495 -15.707 1.00 90.06 366 ARG A N 1
ATOM 2847 C CA . ARG A 1 366 ? 13.011 8.038 -15.538 1.00 90.06 366 ARG A CA 1
ATOM 2848 C C . ARG A 1 366 ? 13.688 7.667 -14.232 1.00 90.06 366 ARG A C 1
ATOM 2850 O O . ARG A 1 366 ? 14.634 8.328 -13.822 1.00 90.06 366 ARG A O 1
ATOM 2857 N N . LEU A 1 367 ? 13.227 6.589 -13.611 1.00 85.94 367 LEU A N 1
ATOM 2858 C CA . LEU A 1 367 ? 13.910 6.011 -12.465 1.00 85.94 367 LEU A CA 1
ATOM 2859 C C . LEU A 1 367 ? 15.099 5.173 -12.951 1.00 85.94 367 LEU A C 1
ATOM 2861 O O . LEU A 1 367 ? 14.926 4.264 -13.763 1.00 85.94 367 LEU A O 1
ATOM 2865 N N . ILE A 1 368 ? 16.307 5.493 -12.484 1.00 81.69 368 ILE A N 1
ATOM 2866 C CA . ILE A 1 368 ? 17.534 4.757 -12.813 1.00 81.69 368 ILE A CA 1
ATOM 2867 C C . ILE A 1 368 ? 18.329 4.582 -11.520 1.00 81.69 368 ILE A C 1
ATOM 2869 O O . ILE A 1 368 ? 18.706 5.563 -10.885 1.00 81.69 368 ILE A O 1
ATOM 2873 N N . ASN A 1 369 ? 18.595 3.330 -11.134 1.00 71.31 369 ASN A N 1
ATOM 2874 C CA . ASN A 1 369 ? 19.328 2.986 -9.907 1.00 71.31 369 ASN A CA 1
ATOM 2875 C C . ASN A 1 369 ? 18.734 3.611 -8.625 1.00 71.31 369 ASN A C 1
ATOM 2877 O O . ASN A 1 369 ? 19.478 4.068 -7.764 1.00 71.31 369 ASN A O 1
ATOM 2881 N N . GLY A 1 370 ? 17.401 3.649 -8.509 1.00 74.81 370 GLY A N 1
ATOM 2882 C CA . GLY A 1 370 ? 16.707 4.173 -7.324 1.00 74.81 370 GLY A CA 1
ATOM 2883 C C . GLY A 1 370 ? 16.642 5.702 -7.227 1.00 74.81 370 GLY A C 1
ATOM 2884 O O . GLY A 1 370 ? 16.120 6.216 -6.248 1.00 74.81 370 GLY A O 1
ATOM 2885 N N . VAL A 1 371 ? 17.128 6.434 -8.237 1.00 82.19 371 VAL A N 1
ATOM 2886 C CA . VAL A 1 371 ? 17.076 7.904 -8.291 1.00 82.19 371 VAL A CA 1
ATOM 2887 C C . VAL A 1 371 ? 16.370 8.349 -9.569 1.00 82.19 371 VAL A C 1
ATOM 2889 O O . VAL A 1 371 ? 16.618 7.802 -10.650 1.00 82.19 371 VAL A O 1
ATOM 2892 N N . TYR A 1 372 ? 15.484 9.342 -9.474 1.00 90.50 372 TYR A N 1
ATOM 2893 C CA . TYR A 1 372 ? 14.832 9.904 -10.655 1.00 90.50 372 TYR A CA 1
ATOM 2894 C C . TYR A 1 372 ? 15.806 10.785 -11.441 1.00 90.50 372 TYR A C 1
ATOM 2896 O O . TYR A 1 372 ? 16.244 11.833 -10.979 1.00 90.50 372 TYR A O 1
ATOM 2904 N N . GLN A 1 373 ? 16.134 10.364 -12.655 1.00 92.25 373 GLN A N 1
ATOM 2905 C CA . GLN A 1 373 ? 16.962 11.112 -13.592 1.00 92.25 373 GLN A CA 1
ATOM 2906 C C . GLN A 1 373 ? 16.063 11.949 -14.500 1.00 92.25 373 GLN A C 1
ATOM 2908 O O . GLN A 1 373 ? 15.176 11.408 -15.170 1.00 92.25 373 GLN A O 1
ATOM 2913 N N . ILE A 1 374 ? 16.299 13.259 -14.526 1.00 94.75 374 ILE A N 1
ATOM 2914 C CA . ILE A 1 374 ? 15.584 14.231 -15.353 1.00 94.75 374 ILE A CA 1
ATOM 2915 C C . ILE A 1 374 ? 16.555 14.803 -16.384 1.00 94.75 374 ILE A C 1
ATOM 2917 O O . ILE A 1 374 ? 17.663 15.216 -16.051 1.00 94.75 374 ILE A O 1
ATOM 2921 N N . GLY A 1 375 ? 16.147 14.847 -17.648 1.00 93.62 375 GLY A N 1
ATOM 2922 C CA . GLY A 1 375 ? 16.988 15.362 -18.725 1.00 93.62 375 GLY A CA 1
ATOM 2923 C C . GLY A 1 375 ? 16.299 15.312 -20.082 1.00 93.62 375 GLY A C 1
ATOM 2924 O O . GLY A 1 375 ? 15.106 15.029 -20.170 1.00 93.62 375 GLY A O 1
ATOM 2925 N N . SER A 1 376 ? 17.047 15.578 -21.153 1.00 93.56 376 SER A N 1
ATOM 2926 C CA . SER A 1 376 ? 16.551 15.348 -22.513 1.00 93.56 376 SER A CA 1
ATOM 2927 C C . SER A 1 376 ? 16.345 13.853 -22.774 1.00 93.56 376 SER A C 1
ATOM 2929 O O . SER A 1 376 ? 16.965 13.003 -22.128 1.00 93.56 376 SER A O 1
ATOM 2931 N N . ALA A 1 377 ? 15.492 13.521 -23.746 1.00 89.88 377 ALA A N 1
ATOM 2932 C CA . ALA A 1 377 ? 15.234 12.131 -24.122 1.00 89.88 377 ALA A CA 1
ATOM 2933 C C . ALA A 1 377 ? 16.527 11.374 -24.480 1.00 89.88 377 ALA A C 1
ATOM 2935 O O . ALA A 1 377 ? 16.753 10.281 -23.963 1.00 89.88 377 ALA A O 1
ATOM 2936 N N . ASP A 1 378 ? 17.405 11.997 -25.271 1.00 88.75 378 ASP A N 1
ATOM 2937 C CA . ASP A 1 378 ? 18.676 11.403 -25.700 1.00 88.75 378 ASP A CA 1
ATOM 2938 C C . ASP A 1 378 ? 19.627 11.148 -24.522 1.00 88.75 378 ASP A C 1
ATOM 2940 O O . ASP A 1 378 ? 20.262 10.096 -24.449 1.00 88.75 378 ASP A O 1
ATOM 2944 N N . LEU A 1 379 ? 19.705 12.086 -23.567 1.00 87.19 379 LEU A N 1
ATOM 2945 C CA . LEU A 1 379 ? 20.547 11.937 -22.378 1.00 87.19 379 LEU A CA 1
ATOM 2946 C C . LEU A 1 379 ? 20.056 10.784 -21.503 1.00 87.19 379 LEU A C 1
ATOM 2948 O O . LEU A 1 379 ? 20.852 9.941 -21.094 1.00 87.19 379 LEU A O 1
ATOM 2952 N N . ILE A 1 380 ? 18.752 10.731 -21.226 1.00 88.75 380 ILE A N 1
ATOM 2953 C CA . ILE A 1 380 ? 18.170 9.669 -20.403 1.00 88.75 380 ILE A CA 1
ATOM 2954 C C . ILE A 1 380 ? 18.328 8.306 -21.084 1.00 88.75 380 ILE A C 1
ATOM 2956 O O . ILE A 1 380 ? 18.707 7.341 -20.422 1.00 88.75 380 ILE A O 1
ATOM 2960 N N . GLN A 1 381 ? 18.128 8.226 -22.400 1.00 85.06 381 GLN A N 1
ATOM 2961 C CA . GLN A 1 381 ? 18.356 6.997 -23.158 1.00 85.06 381 GLN A CA 1
ATOM 2962 C C . GLN A 1 381 ? 19.825 6.551 -23.092 1.00 85.06 381 GLN A C 1
ATOM 2964 O O . GLN A 1 381 ? 20.102 5.371 -22.872 1.00 85.06 381 GLN A O 1
ATOM 2969 N N . ALA A 1 382 ? 20.772 7.483 -23.222 1.00 80.69 382 ALA A N 1
ATOM 2970 C CA . ALA A 1 382 ? 22.195 7.190 -23.084 1.00 80.69 382 ALA A CA 1
ATOM 2971 C C . ALA A 1 382 ? 22.556 6.731 -21.662 1.00 80.69 382 ALA A C 1
ATOM 2973 O O . ALA A 1 382 ? 23.327 5.788 -21.502 1.00 80.69 382 ALA A O 1
ATOM 2974 N N . LEU A 1 383 ? 21.981 7.346 -20.622 1.00 75.88 383 LEU A N 1
ATOM 2975 C CA . LEU A 1 383 ? 22.184 6.928 -19.232 1.00 75.88 383 LEU A CA 1
ATOM 2976 C C . LEU A 1 383 ? 21.652 5.518 -18.974 1.00 75.88 383 LEU A C 1
ATOM 2978 O O . LEU A 1 383 ? 22.333 4.752 -18.304 1.00 75.88 383 LEU A O 1
ATOM 2982 N N . GLN A 1 384 ? 20.496 5.155 -19.535 1.00 75.50 384 GLN A N 1
ATOM 2983 C CA . GLN A 1 384 ? 19.940 3.800 -19.435 1.00 75.50 384 GLN A CA 1
ATOM 2984 C C . GLN A 1 384 ? 20.804 2.764 -20.161 1.00 75.50 384 GLN A C 1
ATOM 2986 O O . GLN A 1 384 ? 21.059 1.682 -19.636 1.00 75.50 384 GLN A O 1
ATOM 2991 N N . ALA A 1 385 ? 21.293 3.096 -21.357 1.00 71.62 385 ALA A N 1
ATOM 2992 C CA . ALA A 1 385 ? 22.215 2.231 -22.086 1.00 71.62 385 ALA A CA 1
ATOM 2993 C C . ALA A 1 385 ? 23.529 2.040 -21.308 1.00 71.62 385 ALA A C 1
ATOM 2995 O O . ALA A 1 385 ? 24.018 0.923 -21.169 1.00 71.62 385 ALA A O 1
ATOM 2996 N N . ASN A 1 386 ? 24.068 3.117 -20.735 1.00 67.62 386 ASN A N 1
ATOM 2997 C CA . ASN A 1 386 ? 25.342 3.095 -20.021 1.00 67.62 386 ASN A CA 1
ATOM 2998 C C . ASN A 1 386 ? 25.243 2.497 -18.611 1.00 67.62 386 ASN A C 1
ATOM 3000 O O . ASN A 1 386 ? 26.197 1.860 -18.164 1.00 67.62 386 ASN A O 1
ATOM 3004 N N . SER A 1 387 ? 24.109 2.641 -17.915 1.00 59.19 387 SER A N 1
ATOM 3005 C CA . SER A 1 387 ? 23.884 2.001 -16.610 1.00 59.19 387 SER A CA 1
ATOM 3006 C C . SER A 1 387 ? 23.955 0.479 -16.701 1.00 59.19 387 SER A C 1
ATOM 3008 O O . SER A 1 387 ? 24.372 -0.168 -15.744 1.00 59.19 387 SER A O 1
ATOM 3010 N N . ASN A 1 388 ? 23.630 -0.076 -17.871 1.00 52.84 388 ASN A N 1
ATOM 3011 C CA . ASN A 1 388 ? 23.702 -1.508 -18.150 1.00 52.84 388 ASN A CA 1
ATOM 3012 C C . ASN A 1 388 ? 25.122 -1.982 -18.515 1.00 52.84 388 ASN A C 1
ATOM 3014 O O . ASN A 1 388 ? 25.395 -3.175 -18.462 1.00 52.84 388 ASN A O 1
ATOM 3018 N N . LEU A 1 389 ? 26.040 -1.067 -18.852 1.00 53.47 389 LEU A N 1
ATOM 3019 C CA . LEU A 1 389 ? 27.406 -1.378 -19.302 1.00 53.47 389 LEU A CA 1
ATOM 3020 C C . LEU A 1 389 ? 28.463 -1.267 -18.181 1.00 53.47 389 LEU A C 1
ATOM 3022 O O . LEU A 1 389 ? 29.627 -1.600 -18.397 1.00 53.47 389 LEU A O 1
ATOM 3026 N N . GLY A 1 390 ? 28.085 -0.777 -16.992 1.00 47.41 390 GLY A N 1
ATOM 3027 C CA . GLY A 1 390 ? 29.019 -0.357 -15.935 1.00 47.41 390 GLY A CA 1
ATOM 3028 C C . GLY A 1 390 ? 29.064 -1.206 -14.658 1.00 47.41 390 GLY A C 1
ATOM 3029 O O . GLY A 1 390 ? 29.817 -0.861 -13.748 1.00 47.41 390 GLY A O 1
ATOM 3030 N N . ARG A 1 391 ? 28.289 -2.293 -14.541 1.00 46.38 391 ARG A N 1
ATOM 3031 C CA . ARG A 1 391 ? 28.356 -3.196 -13.376 1.00 46.38 391 ARG A CA 1
ATOM 3032 C C . ARG A 1 391 ? 29.479 -4.226 -13.553 1.00 46.38 391 ARG A C 1
ATOM 3034 O O . ARG A 1 391 ? 29.408 -5.035 -14.478 1.00 46.38 391 ARG A O 1
ATOM 3041 N N . PRO A 1 392 ? 30.490 -4.285 -12.662 1.00 41.41 392 PRO A N 1
ATOM 3042 C CA . PRO A 1 392 ? 31.375 -5.441 -12.599 1.00 41.41 392 PRO A CA 1
ATOM 3043 C C . PRO A 1 392 ? 30.541 -6.652 -12.152 1.00 41.41 392 PRO A C 1
ATOM 3045 O O . PRO A 1 392 ? 30.247 -6.789 -10.967 1.00 41.41 392 PRO A O 1
ATOM 3048 N N . GLY A 1 393 ? 30.120 -7.495 -13.102 1.00 52.22 393 GLY A N 1
ATOM 3049 C CA . GLY A 1 393 ? 29.422 -8.757 -12.822 1.00 52.22 393 GLY A CA 1
ATOM 3050 C C . GLY A 1 393 ? 28.149 -9.072 -13.620 1.00 52.22 393 GLY A C 1
ATOM 3051 O O . GLY A 1 393 ? 27.674 -10.191 -13.475 1.00 52.22 393 GLY A O 1
ATOM 3052 N N . ASP A 1 394 ? 27.610 -8.174 -14.457 1.00 55.19 394 ASP A N 1
ATOM 3053 C CA . ASP A 1 394 ? 26.369 -8.475 -15.215 1.00 55.19 394 ASP A CA 1
ATOM 3054 C C . ASP A 1 394 ? 26.608 -9.244 -16.527 1.00 55.19 394 ASP A C 1
ATOM 3056 O O . ASP A 1 394 ? 25.718 -9.957 -16.989 1.00 55.19 394 ASP A O 1
ATOM 3060 N N . ASP A 1 395 ? 27.824 -9.202 -17.077 1.00 58.28 395 ASP A N 1
ATOM 3061 C CA . ASP A 1 395 ? 28.246 -10.125 -18.129 1.00 58.28 395 ASP A CA 1
ATOM 3062 C C . ASP A 1 395 ? 28.649 -11.460 -17.505 1.00 58.28 395 ASP A C 1
ATOM 3064 O O . ASP A 1 395 ? 29.804 -11.682 -17.117 1.00 58.28 395 ASP A O 1
ATOM 3068 N N . THR A 1 396 ? 27.698 -12.383 -17.422 1.00 58.81 396 THR A N 1
ATOM 3069 C CA . THR A 1 396 ? 28.012 -13.736 -16.983 1.00 58.81 396 THR A CA 1
ATOM 3070 C C . THR A 1 396 ? 28.705 -14.464 -18.123 1.00 58.81 396 THR A C 1
ATOM 3072 O O . THR A 1 396 ? 28.156 -14.653 -19.209 1.00 58.81 396 THR A O 1
ATOM 3075 N N . THR A 1 397 ? 29.949 -14.876 -17.878 1.00 66.56 397 THR A N 1
ATOM 3076 C CA . THR A 1 397 ? 30.663 -15.777 -18.783 1.00 66.56 397 THR A CA 1
ATOM 3077 C C . THR A 1 397 ? 30.344 -17.212 -18.385 1.00 66.56 397 THR A C 1
ATOM 3079 O O . THR A 1 397 ? 30.776 -17.676 -17.329 1.00 66.56 397 THR A O 1
ATOM 3082 N N . LYS A 1 398 ? 29.583 -17.924 -19.218 1.00 74.88 398 LYS A N 1
ATOM 3083 C CA . LYS A 1 398 ? 29.177 -19.314 -18.984 1.00 74.88 398 LYS A CA 1
ATOM 3084 C C . LYS A 1 398 ? 29.728 -20.221 -20.075 1.00 74.88 398 LYS A C 1
ATOM 3086 O O . LYS A 1 398 ? 29.654 -19.910 -21.261 1.00 74.88 398 LYS A O 1
ATOM 3091 N N . VAL A 1 399 ? 30.261 -21.369 -19.665 1.00 81.94 399 VAL A N 1
ATOM 3092 C CA . VAL A 1 399 ? 30.614 -22.456 -20.584 1.00 81.94 399 VAL A CA 1
ATOM 3093 C C . VAL A 1 399 ? 29.378 -23.327 -20.779 1.00 81.94 399 VAL A C 1
ATOM 3095 O O . VAL A 1 399 ? 28.853 -23.883 -19.815 1.00 81.94 399 VAL A O 1
ATOM 3098 N N . ILE A 1 400 ? 28.911 -23.431 -22.018 1.00 85.56 400 ILE A N 1
ATOM 3099 C CA . ILE A 1 400 ? 27.748 -24.224 -22.413 1.00 85.56 400 ILE A CA 1
ATOM 3100 C C . ILE A 1 400 ? 28.232 -25.480 -23.126 1.00 85.56 400 ILE A C 1
ATOM 3102 O O . ILE A 1 400 ? 29.018 -25.412 -24.071 1.00 85.56 400 ILE A O 1
ATOM 3106 N N . ASP A 1 401 ? 27.739 -26.624 -22.666 1.00 87.12 401 ASP A N 1
ATOM 3107 C CA . ASP A 1 401 ? 27.946 -27.921 -23.299 1.00 87.12 401 ASP A CA 1
ATOM 3108 C C . ASP A 1 401 ? 26.853 -28.169 -24.339 1.00 87.12 401 ASP A C 1
ATOM 3110 O O . ASP A 1 401 ? 25.670 -28.233 -23.995 1.00 87.12 401 ASP A O 1
ATOM 3114 N N . LEU A 1 402 ? 27.241 -28.291 -25.602 1.00 84.44 402 LEU A N 1
ATOM 3115 C CA . LEU A 1 402 ? 26.322 -28.496 -26.712 1.00 84.44 402 LEU A CA 1
ATOM 3116 C C . LEU A 1 402 ? 25.900 -29.965 -26.880 1.00 84.44 402 LEU A C 1
ATOM 3118 O O . LEU A 1 402 ? 24.901 -30.235 -27.546 1.00 84.44 402 LEU A O 1
ATOM 3122 N N . GLY A 1 403 ? 26.639 -30.911 -26.292 1.00 81.19 403 GLY A N 1
ATOM 3123 C CA . GLY A 1 403 ? 26.423 -32.353 -26.443 1.00 81.19 403 GLY A CA 1
ATOM 3124 C C . GLY A 1 403 ? 26.837 -32.933 -27.803 1.00 81.19 403 GLY A C 1
ATOM 3125 O O . GLY A 1 403 ? 26.719 -34.141 -28.004 1.00 81.19 403 GLY A O 1
ATOM 3126 N N . THR A 1 404 ? 27.321 -32.107 -28.739 1.00 78.75 404 THR A N 1
ATOM 3127 C CA . THR A 1 404 ? 27.707 -32.511 -30.102 1.00 78.75 404 THR A CA 1
ATOM 3128 C C . THR A 1 404 ? 28.979 -31.793 -30.564 1.00 78.75 404 THR A C 1
ATOM 3130 O O . THR A 1 404 ? 29.202 -30.635 -30.227 1.00 78.75 404 THR A O 1
ATOM 3133 N N . ASN A 1 405 ? 29.821 -32.466 -31.360 1.00 83.25 405 ASN A N 1
ATOM 3134 C CA . ASN A 1 405 ? 31.141 -31.972 -31.802 1.00 83.25 405 ASN A CA 1
ATOM 3135 C C . ASN A 1 405 ? 31.077 -30.954 -32.964 1.00 83.25 405 ASN A C 1
ATOM 3137 O O . ASN A 1 405 ? 31.795 -31.079 -33.955 1.00 83.25 405 ASN A O 1
ATOM 3141 N N . ASN A 1 406 ? 30.201 -29.959 -32.875 1.00 84.06 406 ASN A N 1
ATOM 3142 C CA . ASN A 1 406 ? 29.948 -28.969 -33.927 1.00 84.06 406 ASN A CA 1
ATOM 3143 C C . ASN A 1 406 ? 29.982 -27.517 -33.417 1.00 84.06 406 ASN A C 1
ATOM 3145 O O . ASN A 1 406 ? 29.434 -26.623 -34.065 1.00 84.06 406 ASN A O 1
ATOM 3149 N N . ALA A 1 407 ? 30.677 -27.250 -32.303 1.00 83.94 407 ALA A N 1
ATOM 3150 C CA . ALA A 1 407 ? 30.758 -25.916 -31.703 1.00 83.94 407 ALA A CA 1
ATOM 3151 C C . ALA A 1 407 ? 31.184 -24.823 -32.701 1.00 83.94 407 ALA A C 1
ATOM 3153 O O . ALA A 1 407 ? 30.598 -23.746 -32.721 1.00 83.94 407 ALA A O 1
ATOM 3154 N N . THR A 1 408 ? 32.140 -25.096 -33.595 1.00 85.19 408 THR A N 1
ATOM 3155 C CA . THR A 1 408 ? 32.591 -24.127 -34.611 1.00 85.19 408 THR A CA 1
ATOM 3156 C C . THR A 1 408 ? 31.476 -23.693 -35.566 1.00 85.19 408 THR A C 1
ATOM 3158 O O . THR A 1 408 ? 31.367 -22.511 -35.886 1.00 85.19 408 THR A O 1
ATOM 3161 N N . GLN A 1 409 ? 30.634 -24.631 -36.004 1.00 81.19 409 GLN A N 1
ATOM 3162 C CA . GLN A 1 409 ? 29.520 -24.351 -36.914 1.00 81.19 409 GLN A CA 1
ATOM 3163 C C . GLN A 1 409 ? 28.407 -23.593 -36.185 1.00 81.19 409 GLN A C 1
ATOM 3165 O O . GLN A 1 409 ? 27.887 -22.605 -36.702 1.00 81.19 409 GLN A O 1
ATOM 3170 N N . VAL A 1 410 ? 28.101 -24.005 -34.951 1.00 85.69 410 VAL A N 1
ATOM 3171 C CA . VAL A 1 410 ? 27.097 -23.351 -34.101 1.00 85.69 410 VAL A CA 1
ATOM 3172 C C . VAL A 1 410 ? 27.476 -21.900 -33.819 1.00 85.69 410 VAL A C 1
ATOM 3174 O O . VAL A 1 410 ? 26.633 -21.024 -33.974 1.00 85.69 410 VAL A O 1
ATOM 3177 N N . VAL A 1 411 ? 28.737 -21.614 -33.479 1.00 85.94 411 VAL A N 1
ATOM 3178 C CA . VAL A 1 411 ? 29.202 -20.237 -33.232 1.00 85.94 411 VAL A CA 1
ATOM 3179 C C . VAL A 1 411 ? 29.153 -19.384 -34.503 1.00 85.94 411 VAL A C 1
ATOM 3181 O O . VAL A 1 411 ? 28.744 -18.225 -34.438 1.00 85.94 411 VAL A O 1
ATOM 3184 N N . ALA A 1 412 ? 29.498 -19.946 -35.666 1.00 83.38 412 ALA A N 1
ATOM 3185 C CA . ALA A 1 412 ? 29.429 -19.222 -36.936 1.00 83.38 412 ALA A CA 1
ATOM 3186 C C . ALA A 1 412 ? 27.996 -18.771 -37.269 1.00 83.38 412 ALA A C 1
ATOM 3188 O O . ALA A 1 412 ? 27.800 -17.636 -37.697 1.00 83.38 412 ALA A O 1
ATOM 3189 N N . ILE A 1 413 ? 26.998 -19.622 -37.009 1.00 81.75 413 ILE A N 1
ATOM 3190 C CA . ILE A 1 413 ? 25.580 -19.297 -37.220 1.00 81.75 413 ILE A CA 1
ATOM 3191 C C . ILE A 1 413 ? 25.078 -18.351 -36.121 1.00 81.75 413 ILE A C 1
ATOM 3193 O O . ILE A 1 413 ? 24.474 -17.323 -36.417 1.00 81.75 413 ILE A O 1
ATOM 3197 N N . ALA A 1 414 ? 25.371 -18.653 -34.854 1.00 84.12 414 ALA A N 1
ATOM 3198 C CA . ALA A 1 414 ? 24.915 -17.864 -33.714 1.00 84.12 414 ALA A CA 1
ATOM 3199 C C . ALA A 1 414 ? 25.427 -16.417 -33.765 1.00 84.12 414 ALA A C 1
ATOM 3201 O O . ALA A 1 414 ? 24.672 -15.499 -33.470 1.00 84.12 414 ALA A O 1
ATOM 3202 N N . SER A 1 415 ? 26.664 -16.189 -34.219 1.00 82.75 415 SER A N 1
ATOM 3203 C CA . SER A 1 415 ? 27.232 -14.835 -34.338 1.00 82.75 415 SER A CA 1
ATOM 3204 C C . SER A 1 415 ? 26.474 -13.916 -35.305 1.00 82.75 415 SER A C 1
ATOM 3206 O O . SER A 1 415 ? 26.561 -12.700 -35.176 1.00 82.75 415 SER A O 1
ATOM 3208 N N . GLN A 1 416 ? 25.712 -14.478 -36.250 1.00 81.19 416 GLN A N 1
ATOM 3209 C CA . GLN A 1 416 ? 24.862 -13.717 -37.173 1.00 81.19 416 GLN A CA 1
ATOM 3210 C C . GLN A 1 416 ? 23.458 -13.464 -36.615 1.00 81.19 416 GLN A C 1
ATOM 3212 O O . GLN A 1 416 ? 22.752 -12.588 -37.108 1.00 81.19 416 GLN A O 1
ATOM 3217 N N . LEU A 1 417 ? 23.038 -14.253 -35.623 1.00 78.94 417 LEU A N 1
ATOM 3218 C CA . LEU A 1 417 ? 21.693 -14.207 -35.056 1.00 78.94 417 LEU A CA 1
ATOM 3219 C C . LEU A 1 417 ? 21.625 -13.428 -33.741 1.00 78.94 417 LEU A C 1
ATOM 3221 O O . LEU A 1 417 ? 20.556 -12.935 -33.378 1.00 78.94 417 LEU A O 1
ATOM 3225 N N . LEU A 1 418 ? 22.742 -13.360 -33.021 1.00 83.00 418 LEU A N 1
ATOM 3226 C CA . LEU A 1 418 ? 22.804 -12.785 -31.690 1.00 83.00 418 LEU A CA 1
ATOM 3227 C C . LEU A 1 418 ? 22.912 -11.249 -31.721 1.00 83.00 418 LEU A C 1
ATOM 3229 O O . LEU A 1 418 ? 23.536 -10.689 -32.626 1.00 83.00 418 LEU A O 1
ATOM 3233 N N . PRO A 1 419 ? 22.318 -10.564 -30.729 1.00 75.94 419 PRO A N 1
ATOM 3234 C CA . PRO A 1 419 ? 22.512 -9.134 -30.499 1.00 75.94 419 PRO A CA 1
ATOM 3235 C C . PRO A 1 419 ? 23.992 -8.743 -30.330 1.00 75.94 419 PRO A C 1
ATOM 3237 O O . PRO A 1 419 ? 24.816 -9.568 -29.936 1.00 75.94 419 PRO A O 1
ATOM 3240 N N . GLN A 1 420 ? 24.341 -7.477 -30.600 1.00 71.88 420 GLN A N 1
ATOM 3241 C CA . GLN A 1 420 ? 25.742 -7.010 -30.551 1.00 71.88 420 GLN A CA 1
ATOM 3242 C C . GLN A 1 420 ? 26.371 -7.031 -29.147 1.00 71.88 420 GLN A C 1
ATOM 3244 O O . GLN A 1 420 ? 27.592 -7.005 -29.018 1.00 71.88 420 GLN A O 1
ATOM 3249 N N . ASP A 1 421 ? 25.548 -7.074 -28.108 1.00 68.81 421 ASP A N 1
ATOM 3250 C CA . ASP A 1 421 ? 25.912 -7.153 -26.695 1.00 68.81 421 ASP A CA 1
ATOM 3251 C C . ASP A 1 421 ? 26.129 -8.593 -26.192 1.00 68.81 421 ASP A C 1
ATOM 3253 O O . ASP A 1 421 ? 26.601 -8.787 -25.074 1.00 68.81 421 ASP A O 1
ATOM 3257 N N . VAL A 1 422 ? 25.878 -9.616 -27.022 1.00 79.00 422 VAL A N 1
ATOM 3258 C CA . VAL A 1 422 ? 26.155 -11.024 -26.699 1.00 79.00 422 VAL A CA 1
ATOM 3259 C C . VAL A 1 422 ? 27.382 -11.507 -27.469 1.00 79.00 422 VAL A C 1
ATOM 3261 O O . VAL A 1 422 ? 27.395 -11.529 -28.698 1.00 79.00 422 VAL A O 1
ATOM 3264 N N . SER A 1 423 ? 28.413 -11.970 -26.756 1.00 80.44 423 SER A N 1
ATOM 3265 C CA . SER A 1 423 ? 29.618 -12.526 -27.386 1.00 80.44 423 SER A CA 1
ATOM 3266 C C . SER A 1 423 ? 29.708 -14.035 -27.177 1.00 80.44 423 SER A C 1
ATOM 3268 O O . SER A 1 423 ? 29.532 -14.539 -26.066 1.00 80.44 423 SER A O 1
ATOM 3270 N N . VAL A 1 424 ? 30.000 -14.765 -28.252 1.00 85.56 424 VAL A N 1
ATOM 3271 C CA . VAL A 1 424 ? 30.057 -16.229 -28.261 1.00 85.56 424 VAL A CA 1
ATOM 3272 C C . VAL A 1 424 ? 31.362 -16.677 -28.899 1.00 85.56 424 VAL A C 1
ATOM 3274 O O . VAL A 1 424 ? 31.707 -16.245 -29.996 1.00 85.56 424 VAL A O 1
ATOM 3277 N N . MET A 1 425 ? 32.097 -17.549 -28.212 1.00 80.75 425 MET A N 1
ATOM 3278 C CA . MET A 1 425 ? 33.399 -18.052 -28.644 1.00 80.75 425 MET A CA 1
ATOM 3279 C C . MET A 1 425 ? 33.457 -19.574 -28.537 1.00 80.75 425 MET A C 1
ATOM 3281 O O . MET A 1 425 ? 32.894 -20.177 -27.624 1.00 80.75 425 MET A O 1
ATOM 3285 N N . VAL A 1 426 ? 34.173 -20.212 -29.461 1.00 81.75 426 VAL A N 1
ATOM 3286 C CA . VAL A 1 426 ? 34.422 -21.659 -29.404 1.00 81.75 426 VAL A CA 1
ATOM 3287 C C . VAL A 1 426 ? 35.364 -21.949 -28.232 1.00 81.75 426 VAL A C 1
ATOM 3289 O O . VAL A 1 426 ? 36.374 -21.264 -28.062 1.00 81.75 426 VAL A O 1
ATOM 3292 N N . SER A 1 427 ? 35.030 -22.942 -27.405 1.00 77.44 427 SER A N 1
ATOM 3293 C CA . SER A 1 427 ? 35.925 -23.406 -26.340 1.00 77.44 427 SER A CA 1
ATOM 3294 C C . SER A 1 427 ? 37.101 -24.200 -26.929 1.00 77.44 427 SER A C 1
ATOM 3296 O O . SER A 1 427 ? 37.104 -24.570 -28.098 1.00 77.44 427 SER A O 1
ATOM 3298 N N . SER A 1 428 ? 38.102 -24.545 -26.119 1.00 74.50 428 SER A N 1
ATOM 3299 C CA . SER A 1 428 ? 39.167 -25.476 -26.533 1.00 74.50 428 SER A CA 1
ATOM 3300 C C . SER A 1 428 ? 38.660 -26.900 -26.815 1.00 74.50 428 SER A C 1
ATOM 3302 O O . SER A 1 428 ? 39.397 -27.725 -27.352 1.00 74.50 428 SER A O 1
ATOM 3304 N N . SER A 1 429 ? 37.407 -27.187 -26.457 1.00 76.19 429 SER A N 1
ATOM 3305 C CA . SER A 1 429 ? 36.711 -28.454 -26.671 1.00 76.19 429 SER A CA 1
ATOM 3306 C C . SER A 1 429 ? 35.660 -28.308 -27.779 1.00 76.19 429 SER A C 1
ATOM 3308 O O . SER A 1 429 ? 34.946 -27.307 -27.841 1.00 76.19 429 SER A O 1
ATOM 3310 N N . SER A 1 430 ? 35.586 -29.291 -28.686 1.00 80.00 430 SER A N 1
ATOM 3311 C CA . SER A 1 430 ? 34.746 -29.245 -29.900 1.00 80.00 430 SER A CA 1
ATOM 3312 C C . SER A 1 430 ? 33.239 -29.298 -29.633 1.00 80.00 430 SER A C 1
ATOM 3314 O O . SER A 1 430 ? 32.446 -29.064 -30.545 1.00 80.00 430 SER A O 1
ATOM 3316 N N . ASP A 1 431 ? 32.860 -29.627 -28.403 1.00 82.38 431 ASP A N 1
ATOM 3317 C CA . ASP A 1 431 ? 31.502 -29.782 -27.888 1.00 82.38 431 ASP A CA 1
ATOM 3318 C C . ASP A 1 431 ? 31.064 -28.630 -26.972 1.00 82.38 431 ASP A C 1
ATOM 3320 O O . ASP A 1 431 ? 29.935 -28.643 -26.483 1.00 82.38 431 ASP A O 1
ATOM 3324 N N . LYS A 1 432 ? 31.919 -27.626 -26.717 1.00 84.88 432 LYS A N 1
ATOM 3325 C CA . LYS A 1 432 ? 31.596 -26.537 -25.782 1.00 84.88 432 LYS A CA 1
ATOM 3326 C C . LYS A 1 432 ? 31.784 -25.155 -26.382 1.00 84.88 432 LYS A C 1
ATOM 3328 O O . LYS A 1 432 ? 32.670 -24.898 -27.199 1.00 84.88 432 LYS A O 1
ATOM 3333 N N . VAL A 1 433 ? 30.962 -24.232 -25.906 1.00 87.44 433 VAL A N 1
ATOM 3334 C CA . VAL A 1 433 ? 30.948 -22.833 -26.326 1.00 87.44 433 VAL A CA 1
ATOM 3335 C C . VAL A 1 433 ? 30.997 -21.944 -25.091 1.00 87.44 433 VAL A C 1
ATOM 3337 O O . VAL A 1 433 ? 30.317 -22.202 -24.102 1.00 87.44 433 VAL A O 1
ATOM 3340 N N . VAL A 1 434 ? 31.828 -20.908 -25.131 1.00 81.69 434 VAL A N 1
ATOM 3341 C CA . VAL A 1 434 ? 31.896 -19.876 -24.096 1.00 81.69 434 VAL A CA 1
ATOM 3342 C C . VAL A 1 434 ? 30.994 -18.728 -24.522 1.00 81.69 434 VAL A C 1
ATOM 3344 O O . VAL A 1 434 ? 31.179 -18.161 -25.596 1.00 81.69 434 VAL A O 1
ATOM 3347 N N . VAL A 1 435 ? 30.025 -18.387 -23.682 1.00 87.25 435 VAL A N 1
ATOM 3348 C CA . VAL A 1 435 ? 29.096 -17.280 -23.912 1.00 87.25 435 VAL A CA 1
ATOM 3349 C C . VAL A 1 435 ? 29.305 -16.229 -22.851 1.00 87.25 435 VAL A C 1
ATOM 3351 O O . VAL A 1 435 ? 29.385 -16.554 -21.670 1.00 87.25 435 VAL A O 1
ATOM 3354 N N . ARG A 1 436 ? 29.347 -14.976 -23.282 1.00 80.38 436 ARG A N 1
ATOM 3355 C CA . ARG A 1 436 ? 29.275 -13.797 -22.431 1.00 80.38 436 ARG A CA 1
ATOM 3356 C C . ARG A 1 436 ? 28.009 -13.037 -22.807 1.00 80.38 436 ARG A C 1
ATOM 3358 O O . ARG A 1 436 ? 27.895 -12.577 -23.942 1.00 80.38 436 ARG A O 1
ATOM 3365 N N . ALA A 1 437 ? 27.071 -12.976 -21.873 1.00 80.56 437 ALA A N 1
ATOM 3366 C CA . ALA A 1 437 ? 25.778 -12.321 -22.033 1.00 80.56 437 ALA A CA 1
ATOM 3367 C C . ALA A 1 437 ? 25.298 -11.784 -20.679 1.00 80.56 437 ALA A C 1
ATOM 3369 O O . ALA A 1 437 ? 25.781 -12.230 -19.632 1.00 80.56 437 ALA A O 1
ATOM 3370 N N . ASN A 1 438 ? 24.305 -10.895 -20.707 1.00 76.81 438 ASN A N 1
ATOM 3371 C CA . ASN A 1 438 ? 23.592 -10.470 -19.508 1.00 76.81 438 ASN A CA 1
ATOM 3372 C C . ASN A 1 438 ? 22.958 -11.682 -18.790 1.00 76.81 438 ASN A C 1
ATOM 3374 O O . ASN A 1 438 ? 22.484 -12.624 -19.435 1.00 76.81 438 ASN A O 1
ATOM 3378 N N . GLN A 1 439 ? 22.910 -11.655 -17.456 1.00 73.25 439 GLN A N 1
ATOM 3379 C CA . GLN A 1 439 ? 22.249 -12.667 -16.624 1.00 73.25 439 GLN A CA 1
ATOM 3380 C C . GLN A 1 439 ? 20.796 -12.965 -17.042 1.00 73.25 439 GLN A C 1
ATOM 3382 O O . GLN A 1 439 ? 20.356 -14.112 -16.940 1.00 73.25 439 GLN A O 1
ATOM 3387 N N . ASN A 1 440 ? 20.062 -11.966 -17.533 1.00 74.56 440 ASN A N 1
ATOM 3388 C CA . ASN A 1 440 ? 18.679 -12.133 -17.988 1.00 74.56 440 ASN A CA 1
ATOM 3389 C C . ASN A 1 440 ? 18.577 -12.908 -19.314 1.00 74.56 440 ASN A C 1
ATOM 3391 O O . ASN A 1 440 ? 17.603 -13.626 -19.533 1.00 74.56 440 ASN A O 1
ATOM 3395 N N . ASP A 1 441 ? 19.598 -12.819 -20.169 1.00 78.06 441 ASP A N 1
ATOM 3396 C CA . ASP A 1 441 ? 19.566 -13.368 -21.529 1.00 78.06 441 ASP A CA 1
ATOM 3397 C C . ASP A 1 441 ? 20.286 -14.713 -21.647 1.00 78.06 441 ASP A C 1
ATOM 3399 O O . ASP A 1 441 ? 20.025 -15.491 -22.568 1.00 78.06 441 ASP A O 1
ATOM 3403 N N . ILE A 1 442 ? 21.173 -15.032 -20.700 1.00 82.88 442 ILE A N 1
ATOM 3404 C CA . ILE A 1 442 ? 22.068 -16.189 -20.798 1.00 82.88 442 ILE A CA 1
ATOM 3405 C C . ILE A 1 442 ? 21.332 -17.531 -20.912 1.00 82.88 442 ILE A C 1
ATOM 3407 O O . ILE A 1 442 ? 21.807 -18.435 -21.599 1.00 82.88 442 ILE A O 1
ATOM 3411 N N . ALA A 1 443 ? 20.156 -17.662 -20.290 1.00 82.00 443 ALA A N 1
ATOM 3412 C CA . ALA A 1 443 ? 19.328 -18.864 -20.388 1.00 82.00 443 ALA A CA 1
ATOM 3413 C C . ALA A 1 443 ? 18.708 -19.025 -21.788 1.00 82.00 443 ALA A C 1
ATOM 3415 O O . ALA A 1 443 ? 18.708 -20.123 -22.347 1.00 82.00 443 ALA A O 1
ATOM 3416 N N . SER A 1 444 ? 18.233 -17.926 -22.376 1.00 82.69 444 SER A N 1
ATOM 3417 C CA . SER A 1 444 ? 17.660 -17.896 -23.727 1.00 82.69 444 SER A CA 1
ATOM 3418 C C . SER A 1 444 ? 18.728 -18.151 -24.791 1.00 82.69 444 SER A C 1
ATOM 3420 O O . SER A 1 444 ? 18.514 -18.942 -25.712 1.00 82.69 444 SER A O 1
ATOM 3422 N N . VAL A 1 445 ? 19.910 -17.546 -24.629 1.00 87.25 445 VAL A N 1
ATOM 3423 C CA . VAL A 1 445 ? 21.070 -17.787 -25.500 1.00 87.25 445 VAL A CA 1
ATOM 3424 C C . VAL A 1 445 ? 21.526 -19.245 -25.399 1.00 87.25 445 VAL A C 1
ATOM 3426 O O . VAL A 1 445 ? 21.804 -19.871 -26.421 1.00 87.25 445 VAL A O 1
ATOM 3429 N N . GLU A 1 446 ? 21.542 -19.834 -24.200 1.00 88.69 446 GLU A N 1
ATOM 3430 C CA . GLU A 1 446 ? 21.861 -21.255 -24.028 1.00 88.69 446 GLU A CA 1
ATOM 3431 C C . GLU A 1 446 ? 20.868 -22.178 -24.742 1.00 88.69 446 GLU A C 1
ATOM 3433 O O . GLU A 1 446 ? 21.293 -23.099 -25.447 1.00 88.69 446 GLU A O 1
ATOM 3438 N N . ALA A 1 447 ? 19.564 -21.933 -24.601 1.00 84.38 447 ALA A N 1
ATOM 3439 C CA . ALA A 1 447 ? 18.539 -22.718 -25.282 1.00 84.38 447 ALA A CA 1
ATOM 3440 C C . ALA A 1 447 ? 18.697 -22.649 -26.810 1.00 84.38 447 ALA A C 1
ATOM 3442 O O . ALA A 1 447 ? 18.696 -23.684 -27.481 1.00 84.38 447 ALA A O 1
ATOM 3443 N N . MET A 1 448 ? 18.930 -21.446 -27.346 1.00 85.38 448 MET A N 1
ATOM 3444 C CA . MET A 1 448 ? 19.173 -21.234 -28.773 1.00 85.38 448 MET A CA 1
ATOM 3445 C C . MET A 1 448 ? 20.414 -21.990 -29.259 1.00 85.38 448 MET A C 1
ATOM 3447 O O . MET A 1 448 ? 20.349 -22.686 -30.270 1.00 85.38 448 MET A O 1
ATOM 3451 N N . LEU A 1 449 ? 21.539 -21.901 -28.541 1.00 88.50 449 LEU A N 1
ATOM 3452 C CA . LEU A 1 449 ? 22.775 -22.588 -28.925 1.00 88.50 449 LEU A CA 1
ATOM 3453 C C . LEU A 1 449 ? 22.606 -24.109 -28.938 1.00 88.50 449 LEU A C 1
ATOM 3455 O O . LEU A 1 449 ? 23.080 -24.762 -29.866 1.00 88.50 449 LEU A O 1
ATOM 3459 N N . ARG A 1 450 ? 21.884 -24.679 -27.966 1.00 88.56 450 ARG A N 1
ATOM 3460 C CA . ARG A 1 450 ? 21.557 -26.115 -27.950 1.00 88.56 450 ARG A CA 1
ATOM 3461 C C . ARG A 1 450 ? 20.679 -26.512 -29.137 1.00 88.56 450 ARG A C 1
ATOM 3463 O O . ARG A 1 450 ? 20.923 -27.548 -29.752 1.00 88.56 450 ARG A O 1
ATOM 3470 N N . GLN A 1 451 ? 19.700 -25.684 -29.488 1.00 82.81 451 GLN A N 1
ATOM 3471 C CA . GLN A 1 451 ? 18.809 -25.931 -30.620 1.00 82.81 451 GLN A CA 1
ATOM 3472 C C . GLN A 1 451 ? 19.558 -25.855 -31.962 1.00 82.81 451 GLN A C 1
ATOM 3474 O O . GLN A 1 451 ? 19.433 -26.759 -32.787 1.00 82.81 451 GLN A O 1
ATOM 3479 N N . LEU A 1 452 ? 20.411 -24.841 -32.150 1.00 83.31 452 LEU A N 1
ATOM 3480 C CA . LEU A 1 452 ? 21.304 -24.730 -33.311 1.00 83.31 452 LEU A CA 1
ATOM 3481 C C . LEU A 1 452 ? 22.251 -25.926 -33.413 1.00 83.31 452 LEU A C 1
ATOM 3483 O O . LEU A 1 452 ? 22.491 -26.440 -34.504 1.00 83.31 452 LEU A O 1
ATOM 3487 N N . SER A 1 453 ? 22.754 -26.401 -32.275 1.00 84.19 453 SER A N 1
ATOM 3488 C CA . SER A 1 453 ? 23.613 -27.578 -32.220 1.00 84.19 453 SER A CA 1
ATOM 3489 C C . SER A 1 453 ? 22.921 -28.833 -32.724 1.00 84.19 453 SER A C 1
ATOM 3491 O O . SER A 1 453 ? 23.489 -29.564 -33.532 1.00 84.19 453 SER A O 1
ATOM 3493 N N . GLN A 1 454 ? 21.675 -29.050 -32.306 1.00 78.56 454 GLN A N 1
ATOM 3494 C CA . GLN A 1 454 ? 20.856 -30.170 -32.766 1.00 78.56 454 GLN A CA 1
ATOM 3495 C C . GLN A 1 454 ? 20.511 -30.064 -34.257 1.00 78.56 454 GLN A C 1
ATOM 3497 O O . GLN A 1 454 ? 20.463 -31.086 -34.933 1.00 78.56 454 GLN A O 1
ATOM 3502 N N . MET A 1 455 ? 20.315 -28.852 -34.792 1.00 71.00 455 MET A N 1
ATOM 3503 C CA . MET A 1 455 ? 20.085 -28.653 -36.231 1.00 71.00 455 MET A CA 1
ATOM 3504 C C . MET A 1 455 ? 21.320 -28.911 -37.089 1.00 71.00 455 MET A C 1
ATOM 3506 O O . MET A 1 455 ? 21.218 -29.502 -38.163 1.00 71.00 455 MET A O 1
ATOM 3510 N N . ALA A 1 456 ? 22.471 -28.396 -36.652 1.00 65.38 456 ALA A N 1
ATOM 3511 C CA . ALA A 1 456 ? 23.715 -28.483 -37.403 1.00 65.38 456 ALA A CA 1
ATOM 3512 C C . ALA A 1 456 ? 24.248 -29.927 -37.453 1.00 65.38 456 ALA A C 1
ATOM 3514 O O . ALA A 1 456 ? 25.076 -30.256 -38.297 1.00 65.38 456 ALA A O 1
ATOM 3515 N N . VAL A 1 457 ? 23.751 -30.820 -36.590 1.00 62.19 457 VAL A N 1
ATOM 3516 C CA . VAL A 1 457 ? 24.023 -32.259 -36.675 1.00 62.19 457 VAL A CA 1
ATOM 3517 C C . VAL A 1 457 ? 23.268 -32.845 -37.871 1.00 62.19 457 VAL A C 1
ATOM 3519 O O . VAL A 1 457 ? 22.066 -33.087 -37.812 1.00 62.19 457 VAL A O 1
ATOM 3522 N N . GLY A 1 458 ? 23.991 -33.096 -38.964 1.00 58.12 458 GLY A N 1
ATOM 3523 C CA . GLY A 1 458 ? 23.446 -33.738 -40.166 1.00 58.12 458 GLY A CA 1
ATOM 3524 C C . GLY A 1 458 ? 22.800 -32.788 -41.179 1.00 58.12 458 GLY A C 1
ATOM 3525 O O . GLY A 1 458 ? 22.116 -33.271 -42.081 1.00 58.12 458 GLY A O 1
ATOM 3526 N N . SER A 1 459 ? 23.021 -31.472 -41.054 1.00 60.38 459 SER A N 1
ATOM 3527 C CA . SER A 1 459 ? 22.648 -30.458 -42.053 1.00 60.38 459 SER A CA 1
ATOM 3528 C C . SER A 1 459 ? 23.901 -29.740 -42.565 1.00 60.38 459 SER A C 1
ATOM 3530 O O . SER A 1 459 ? 24.433 -28.874 -41.876 1.00 60.38 459 SER A O 1
ATOM 3532 N N . ASP A 1 460 ? 24.360 -30.067 -43.775 1.00 63.56 460 ASP A N 1
ATOM 3533 C CA . ASP A 1 460 ? 25.534 -29.418 -44.389 1.00 63.56 460 ASP A CA 1
ATOM 3534 C C . ASP A 1 460 ? 25.250 -27.982 -44.865 1.00 63.56 460 ASP A C 1
ATOM 3536 O O . ASP A 1 460 ? 26.176 -27.195 -45.080 1.00 63.56 460 ASP A O 1
ATOM 3540 N N . GLN A 1 461 ? 23.974 -27.614 -45.038 1.00 69.00 461 GLN A N 1
ATOM 3541 C CA . GLN A 1 461 ? 23.564 -26.278 -45.464 1.00 69.00 461 GLN A CA 1
ATOM 3542 C C . GLN A 1 461 ? 22.514 -25.681 -44.530 1.00 69.00 461 GLN A C 1
ATOM 3544 O O . GLN A 1 461 ? 21.492 -26.293 -44.217 1.00 69.00 461 GLN A O 1
ATOM 3549 N N . VAL A 1 462 ? 22.755 -24.433 -44.133 1.00 79.00 462 VAL A N 1
ATOM 3550 C CA . VAL A 1 462 ? 21.846 -23.632 -43.313 1.00 79.00 462 VAL A CA 1
ATOM 3551 C C . VAL A 1 462 ? 21.575 -22.311 -44.029 1.00 79.00 462 VAL A C 1
ATOM 3553 O O . VAL A 1 462 ? 22.498 -21.694 -44.560 1.00 79.00 462 VAL A O 1
ATOM 3556 N N . ALA A 1 463 ? 20.315 -21.878 -44.065 1.00 82.69 463 ALA A N 1
ATOM 3557 C CA . ALA A 1 463 ? 19.906 -20.622 -44.683 1.00 82.69 463 ALA A CA 1
ATOM 3558 C C . ALA A 1 463 ? 18.872 -19.882 -43.827 1.00 82.69 463 ALA A C 1
ATOM 3560 O O . ALA A 1 463 ? 17.938 -20.487 -43.301 1.00 82.69 463 ALA A O 1
ATOM 3561 N N . ILE A 1 464 ? 19.017 -18.559 -43.743 1.00 86.44 464 ILE A N 1
ATOM 3562 C CA . ILE A 1 464 ? 18.006 -17.661 -43.175 1.00 86.44 464 ILE A CA 1
ATOM 3563 C C . ILE A 1 464 ? 17.097 -17.200 -44.314 1.00 86.44 464 ILE A C 1
ATOM 3565 O O . ILE A 1 464 ? 17.567 -16.651 -45.313 1.00 86.44 464 ILE A O 1
ATOM 3569 N N . VAL A 1 465 ? 15.793 -17.419 -44.167 1.00 90.44 465 VAL A N 1
ATOM 3570 C CA . VAL A 1 465 ? 14.775 -17.009 -45.137 1.00 90.44 465 VAL A CA 1
ATOM 3571 C C . VAL A 1 465 ? 13.931 -15.896 -44.510 1.00 90.44 465 VAL A C 1
ATOM 3573 O O . VAL A 1 465 ? 13.132 -16.182 -43.616 1.00 90.44 465 VAL A O 1
ATOM 3576 N N . PRO A 1 466 ? 14.099 -14.628 -44.931 1.00 89.19 466 PRO A N 1
ATOM 3577 C CA . PRO A 1 466 ? 13.310 -13.523 -44.399 1.00 89.19 466 PRO A CA 1
ATOM 3578 C C . PRO A 1 466 ? 11.863 -13.591 -44.895 1.00 89.19 466 PRO A C 1
ATOM 3580 O O . PRO A 1 466 ? 11.608 -13.894 -46.064 1.00 89.19 466 PRO A O 1
ATOM 3583 N N . LEU A 1 467 ? 10.930 -13.250 -44.013 1.00 89.31 467 LEU A N 1
ATOM 3584 C CA . LEU A 1 467 ? 9.501 -13.129 -44.277 1.00 89.31 467 LEU A CA 1
ATOM 3585 C C . LEU A 1 467 ? 9.109 -11.648 -44.254 1.00 89.31 467 LEU A C 1
ATOM 3587 O O . LEU A 1 467 ? 9.727 -10.828 -43.576 1.00 89.31 467 LEU A O 1
ATOM 3591 N N . ARG A 1 468 ? 8.098 -11.266 -45.030 1.00 85.06 468 ARG A N 1
ATOM 3592 C CA . ARG A 1 468 ? 7.663 -9.869 -45.162 1.00 85.06 468 ARG A CA 1
ATOM 3593 C C . ARG A 1 468 ? 6.309 -9.606 -44.533 1.00 85.06 468 ARG A C 1
ATOM 3595 O O . ARG A 1 468 ? 6.049 -8.462 -44.172 1.00 85.06 468 ARG A O 1
ATOM 3602 N N . ARG A 1 469 ? 5.423 -10.599 -44.472 1.00 80.75 469 ARG A N 1
ATOM 3603 C CA . ARG A 1 469 ? 4.017 -10.389 -44.094 1.00 80.75 469 ARG A CA 1
ATOM 3604 C C . ARG A 1 469 ? 3.524 -11.393 -43.070 1.00 80.75 469 ARG A C 1
ATOM 3606 O O . ARG A 1 469 ? 2.745 -11.013 -42.205 1.00 80.75 469 ARG A O 1
ATOM 3613 N N . SER A 1 470 ? 3.945 -12.645 -43.170 1.00 84.81 470 SER A N 1
ATOM 3614 C CA . SER A 1 470 ? 3.420 -13.717 -42.330 1.00 84.81 470 SER A CA 1
ATOM 3615 C C . SER A 1 470 ? 4.256 -13.923 -41.069 1.00 84.81 470 SER A C 1
ATOM 3617 O O . SER A 1 470 ? 5.470 -13.720 -41.073 1.00 84.81 470 SER A O 1
ATOM 3619 N N . ALA A 1 471 ? 3.593 -14.344 -39.988 1.00 86.75 471 ALA A N 1
ATOM 3620 C CA . ALA A 1 471 ? 4.255 -14.682 -38.733 1.00 86.75 471 ALA A CA 1
ATOM 3621 C C . ALA A 1 471 ? 5.204 -15.887 -38.930 1.00 86.75 471 ALA A C 1
ATOM 3623 O O . ALA A 1 471 ? 4.761 -16.908 -39.479 1.00 86.75 471 ALA A O 1
ATOM 3624 N N . PRO A 1 472 ? 6.475 -15.807 -38.485 1.00 89.38 472 PRO A N 1
ATOM 3625 C CA . PRO A 1 472 ? 7.449 -16.891 -38.616 1.00 89.38 472 PRO A CA 1
ATOM 3626 C C . PRO A 1 472 ? 6.971 -18.249 -38.104 1.00 89.38 472 PRO A C 1
ATOM 3628 O O . PRO A 1 472 ? 7.260 -19.266 -38.730 1.00 89.38 472 PRO A O 1
ATOM 3631 N N . GLU A 1 473 ? 6.199 -18.281 -37.017 1.00 89.25 473 GLU A N 1
ATOM 3632 C CA . GLU A 1 473 ? 5.668 -19.503 -36.399 1.00 89.25 473 GLU A CA 1
ATOM 3633 C C . GLU A 1 473 ? 4.712 -20.230 -37.336 1.00 89.25 473 GLU A C 1
ATOM 3635 O O . GLU A 1 473 ? 4.811 -21.441 -37.514 1.00 89.25 473 GLU A O 1
ATOM 3640 N N . ALA A 1 474 ? 3.784 -19.485 -37.942 1.00 86.44 474 ALA A N 1
ATOM 3641 C CA . ALA A 1 474 ? 2.757 -20.045 -38.809 1.00 86.44 474 ALA A CA 1
ATOM 3642 C C . ALA A 1 474 ? 3.384 -20.646 -40.071 1.00 86.44 474 ALA A C 1
ATOM 3644 O O . ALA A 1 474 ? 3.041 -21.758 -40.474 1.00 86.44 474 ALA A O 1
ATOM 3645 N N . VAL A 1 475 ? 4.349 -19.933 -40.659 1.00 89.38 475 VAL A N 1
ATOM 3646 C CA . VAL A 1 475 ? 5.087 -20.409 -41.833 1.00 89.38 475 VAL A CA 1
ATOM 3647 C C . VAL A 1 475 ? 5.954 -21.616 -41.468 1.00 89.38 475 VAL A C 1
ATOM 3649 O O . VAL A 1 475 ? 5.916 -22.625 -42.169 1.00 89.38 475 VAL A O 1
ATOM 3652 N N . ALA A 1 476 ? 6.687 -21.562 -40.351 1.00 90.31 476 ALA A N 1
ATOM 3653 C CA . ALA A 1 476 ? 7.520 -22.671 -39.896 1.00 90.31 476 ALA A CA 1
ATOM 3654 C C . ALA A 1 476 ? 6.697 -23.936 -39.606 1.00 90.31 476 ALA A C 1
ATOM 3656 O O . ALA A 1 476 ? 7.107 -25.024 -40.010 1.00 90.31 476 ALA A O 1
ATOM 3657 N N . ALA A 1 477 ? 5.530 -23.807 -38.969 1.00 88.44 477 ALA A N 1
ATOM 3658 C CA . ALA A 1 477 ? 4.643 -24.929 -38.669 1.00 88.44 477 ALA A CA 1
ATOM 3659 C C . ALA A 1 477 ? 4.111 -25.599 -39.945 1.00 88.44 477 ALA A C 1
ATOM 3661 O O . ALA A 1 477 ? 4.203 -26.818 -40.083 1.00 88.44 477 ALA A O 1
ATOM 3662 N N . GLN A 1 478 ? 3.621 -24.810 -40.907 1.00 88.50 478 GLN A N 1
ATOM 3663 C CA . GLN A 1 478 ? 3.108 -25.336 -42.177 1.00 88.50 478 GLN A CA 1
ATOM 3664 C C . GLN A 1 478 ? 4.199 -26.015 -43.009 1.00 88.50 478 GLN A C 1
ATOM 3666 O O . GLN A 1 478 ? 3.973 -27.091 -43.562 1.00 88.50 478 GLN A O 1
ATOM 3671 N N . LEU A 1 479 ? 5.393 -25.419 -43.076 1.00 90.81 479 LEU A N 1
ATOM 3672 C CA . LEU A 1 479 ? 6.520 -26.024 -43.781 1.00 90.81 479 LEU A CA 1
ATOM 3673 C C . LEU A 1 479 ? 6.989 -27.310 -43.092 1.00 90.81 479 LEU A C 1
ATOM 3675 O O . LEU A 1 479 ? 7.243 -28.300 -43.772 1.00 90.81 479 LEU A O 1
ATOM 3679 N N . SER A 1 480 ? 7.073 -27.315 -41.760 1.00 88.44 480 SER A N 1
ATOM 3680 C CA . SER A 1 480 ? 7.481 -28.501 -40.996 1.00 88.44 480 SER A CA 1
ATOM 3681 C C . SER A 1 480 ? 6.498 -29.651 -41.190 1.00 88.44 480 SER A C 1
ATOM 3683 O O . SER A 1 480 ? 6.924 -30.783 -41.385 1.00 88.44 480 SER A O 1
ATOM 3685 N N . GLN A 1 481 ? 5.194 -29.359 -41.208 1.00 87.12 481 GLN A N 1
ATOM 3686 C CA . GLN A 1 481 ? 4.161 -30.350 -41.500 1.00 87.12 481 GLN A CA 1
ATOM 3687 C C . GLN A 1 481 ? 4.290 -30.891 -42.931 1.00 87.12 481 GLN A C 1
ATOM 3689 O O . GLN A 1 481 ? 4.362 -32.099 -43.127 1.00 87.12 481 GLN A O 1
ATOM 3694 N N . PHE A 1 482 ? 4.395 -30.006 -43.927 1.00 87.81 482 PHE A N 1
ATOM 3695 C CA . PHE A 1 482 ? 4.502 -30.405 -45.332 1.00 87.81 482 PHE A CA 1
ATOM 3696 C C . PHE A 1 482 ? 5.725 -31.292 -45.602 1.00 87.81 482 PHE A C 1
ATOM 3698 O O . PHE A 1 482 ? 5.614 -32.322 -46.265 1.00 87.81 482 PHE A O 1
ATOM 3705 N N . TYR A 1 483 ? 6.896 -30.909 -45.086 1.00 86.62 483 TYR A N 1
ATOM 3706 C CA . TYR A 1 483 ? 8.120 -31.689 -45.273 1.00 86.62 483 TYR A CA 1
ATOM 3707 C C . TYR A 1 483 ? 8.181 -32.926 -44.374 1.00 86.62 483 TYR A C 1
ATOM 3709 O O . TYR A 1 483 ? 8.787 -33.911 -44.784 1.00 86.62 483 TYR A O 1
ATOM 3717 N N . GLY A 1 484 ? 7.527 -32.914 -43.210 1.00 81.25 484 GLY A N 1
ATOM 3718 C CA . GLY A 1 484 ? 7.359 -34.098 -42.366 1.00 81.25 484 GLY A CA 1
ATOM 3719 C C . GLY A 1 484 ? 6.536 -35.194 -43.048 1.00 81.25 484 GLY A C 1
ATOM 3720 O O . GLY A 1 484 ? 6.921 -36.357 -43.004 1.00 81.25 484 GLY A O 1
ATOM 3721 N N . ASP A 1 485 ? 5.463 -34.824 -43.754 1.00 80.44 485 ASP A N 1
ATOM 3722 C CA . ASP A 1 485 ? 4.633 -35.775 -44.510 1.00 80.44 485 ASP A CA 1
ATOM 3723 C C . ASP A 1 485 ? 5.337 -36.289 -45.781 1.00 80.44 485 ASP A C 1
ATOM 3725 O O . ASP A 1 485 ? 5.131 -37.426 -46.212 1.00 80.44 485 ASP A O 1
ATOM 3729 N N . LEU A 1 486 ? 6.173 -35.448 -46.402 1.00 75.12 486 LEU A N 1
ATOM 3730 C CA . LEU A 1 486 ? 6.885 -35.767 -47.643 1.00 75.12 486 LEU A CA 1
ATOM 3731 C C . LEU A 1 486 ? 8.113 -36.664 -47.408 1.00 75.12 486 LEU A C 1
ATOM 3733 O O . LEU A 1 486 ? 8.460 -37.489 -48.256 1.00 75.12 486 LEU A O 1
ATOM 3737 N N . ILE A 1 487 ? 8.785 -36.484 -46.271 1.00 75.44 487 ILE A N 1
ATOM 3738 C CA . ILE A 1 487 ? 10.015 -37.177 -45.893 1.00 75.44 487 ILE A CA 1
ATOM 3739 C C . ILE A 1 487 ? 9.646 -38.256 -44.867 1.00 75.44 487 ILE A C 1
ATOM 3741 O O . ILE A 1 487 ? 9.669 -38.027 -43.664 1.00 75.44 487 ILE A O 1
ATOM 3745 N N . GLY A 1 488 ? 9.278 -39.446 -45.350 1.00 61.34 488 GLY A N 1
ATOM 3746 C CA . GLY A 1 488 ? 8.878 -40.559 -44.482 1.00 61.34 488 GLY A CA 1
ATOM 3747 C C . GLY A 1 488 ? 9.968 -41.004 -43.491 1.00 61.34 488 GLY A C 1
ATOM 3748 O O . GLY A 1 488 ? 11.167 -40.859 -43.755 1.00 61.34 488 GLY A O 1
ATOM 3749 N N . GLU A 1 489 ? 9.542 -41.595 -42.366 1.00 56.12 489 GLU A N 1
ATOM 3750 C CA . GLU A 1 489 ? 10.403 -42.162 -41.314 1.00 56.12 489 GLU A CA 1
ATOM 3751 C C . GLU A 1 489 ? 11.312 -43.275 -41.877 1.00 56.12 489 GLU A C 1
ATOM 3753 O O . GLU A 1 489 ? 10.945 -44.446 -41.935 1.00 56.12 489 GLU A O 1
ATOM 3758 N N . GLY A 1 490 ? 12.503 -42.909 -42.354 1.00 57.62 490 GLY A N 1
ATOM 3759 C CA . GLY A 1 490 ? 13.455 -43.832 -42.990 1.00 57.62 490 GLY A CA 1
ATOM 3760 C C . GLY A 1 490 ? 14.328 -43.201 -44.078 1.00 57.62 490 GLY A C 1
ATOM 3761 O O . GLY A 1 490 ? 15.295 -43.819 -44.517 1.00 57.62 490 GLY A O 1
ATOM 3762 N N . SER A 1 491 ? 14.013 -41.974 -44.501 1.00 63.50 491 SER A N 1
ATOM 3763 C CA . SER A 1 491 ? 14.871 -41.147 -45.354 1.00 63.50 491 SER A CA 1
ATOM 3764 C C . SER A 1 491 ? 16.034 -40.535 -44.559 1.00 63.50 491 SER A C 1
ATOM 3766 O O . SER A 1 491 ? 15.837 -40.006 -43.465 1.00 63.50 491 SER A O 1
ATOM 3768 N N . ASP A 1 492 ? 17.239 -40.551 -45.137 1.00 63.19 492 ASP A N 1
ATOM 3769 C CA . ASP A 1 492 ? 18.417 -39.854 -44.588 1.00 63.19 492 ASP A CA 1
ATOM 3770 C C . ASP A 1 492 ? 18.347 -38.330 -44.827 1.00 63.19 492 ASP A C 1
ATOM 3772 O O . ASP A 1 492 ? 19.015 -37.541 -44.160 1.00 63.19 492 ASP A O 1
ATOM 3776 N N . ALA A 1 493 ? 17.487 -37.890 -45.755 1.00 67.25 493 ALA A N 1
ATOM 3777 C CA . ALA A 1 493 ? 17.203 -36.478 -45.968 1.00 67.25 493 ALA A CA 1
ATOM 3778 C C . ALA A 1 493 ? 16.356 -35.940 -44.811 1.00 67.25 493 ALA A C 1
ATOM 3780 O O . ALA A 1 493 ? 15.315 -36.509 -44.491 1.00 67.25 493 ALA A O 1
ATOM 3781 N N . ARG A 1 494 ? 16.795 -34.837 -44.201 1.00 75.19 494 ARG A N 1
ATOM 3782 C CA . ARG A 1 494 ? 16.093 -34.137 -43.119 1.00 75.19 494 ARG A CA 1
ATOM 3783 C C . ARG A 1 494 ? 16.017 -32.649 -43.434 1.00 75.19 494 ARG A C 1
ATOM 3785 O O . ARG A 1 494 ? 16.943 -32.081 -44.020 1.00 75.19 494 ARG A O 1
ATOM 3792 N N . VAL A 1 495 ? 14.909 -32.027 -43.045 1.00 83.69 495 VAL A N 1
ATOM 3793 C CA . VAL A 1 495 ? 14.706 -30.578 -43.114 1.00 83.69 495 VAL A CA 1
ATOM 3794 C C . VAL A 1 495 ? 14.300 -30.116 -41.723 1.00 83.69 495 VAL A C 1
ATOM 3796 O O . VAL A 1 495 ? 13.299 -30.579 -41.185 1.00 83.69 495 VAL A O 1
ATOM 3799 N N . SER A 1 496 ? 15.092 -29.226 -41.136 1.00 84.50 496 SER A N 1
ATOM 3800 C CA . SER A 1 496 ? 14.791 -28.588 -39.857 1.00 84.50 496 SER A CA 1
ATOM 3801 C C . SER A 1 496 ? 14.444 -27.127 -40.092 1.00 84.50 496 SER A C 1
ATOM 3803 O O . SER A 1 496 ? 15.152 -26.434 -40.824 1.00 84.50 496 SER A O 1
ATOM 3805 N N . ILE A 1 497 ? 13.344 -26.667 -39.499 1.00 88.31 497 ILE A N 1
ATOM 3806 C CA . ILE A 1 497 ? 12.805 -25.323 -39.707 1.00 88.31 497 ILE A CA 1
ATOM 3807 C C . ILE A 1 497 ? 12.529 -24.707 -38.341 1.00 88.31 497 ILE A C 1
ATOM 3809 O O . ILE A 1 497 ? 11.725 -25.229 -37.573 1.00 88.31 497 ILE A O 1
ATOM 3813 N N . ILE A 1 498 ? 13.198 -23.596 -38.038 1.00 86.44 498 ILE A N 1
ATOM 3814 C CA . ILE A 1 498 ? 13.030 -22.858 -36.783 1.00 86.44 498 ILE A CA 1
ATOM 3815 C C . ILE A 1 498 ? 12.506 -21.451 -37.082 1.00 86.44 498 ILE A C 1
ATOM 3817 O O . ILE A 1 498 ? 13.108 -20.749 -37.897 1.00 86.44 498 ILE A O 1
ATOM 3821 N N . PRO A 1 499 ? 11.437 -20.990 -36.413 1.00 87.94 499 PRO A N 1
ATOM 3822 C CA . PRO A 1 499 ? 11.013 -19.598 -36.494 1.00 87.94 499 PRO A CA 1
ATOM 3823 C C . PRO A 1 499 ? 11.985 -18.663 -35.754 1.00 87.94 499 PRO A C 1
ATOM 3825 O O . PRO A 1 499 ? 12.361 -18.915 -34.611 1.00 87.94 499 PRO A O 1
ATOM 3828 N N . LEU A 1 500 ? 12.369 -17.556 -36.395 1.00 83.00 500 LEU A N 1
ATOM 3829 C CA . LEU A 1 500 ? 13.179 -16.480 -35.817 1.00 83.00 500 LEU A CA 1
ATOM 3830 C C . LEU A 1 500 ? 12.294 -15.248 -35.569 1.00 83.00 500 LEU A C 1
ATOM 3832 O O . LEU A 1 500 ? 12.233 -14.329 -36.390 1.00 83.00 500 LEU A O 1
ATOM 3836 N N . GLN A 1 501 ? 11.622 -15.234 -34.417 1.00 73.38 501 GLN A N 1
ATOM 3837 C CA . GLN A 1 501 ? 10.657 -14.203 -33.995 1.00 73.38 501 GLN A CA 1
ATOM 3838 C C . GLN A 1 501 ? 11.190 -12.780 -34.127 1.00 73.38 501 GLN A C 1
ATOM 3840 O O . GLN A 1 501 ? 10.593 -11.936 -34.789 1.00 73.38 501 GLN A O 1
ATOM 3845 N N . ASN A 1 502 ? 12.368 -12.537 -33.556 1.00 72.81 502 ASN A N 1
ATOM 3846 C CA . ASN A 1 502 ? 12.955 -11.201 -33.486 1.00 72.81 502 ASN A CA 1
ATOM 3847 C C . ASN A 1 502 ? 13.495 -10.698 -34.836 1.00 72.81 502 ASN A C 1
ATOM 3849 O O . ASN A 1 502 ? 13.891 -9.541 -34.935 1.00 72.81 502 ASN A O 1
ATOM 3853 N N . GLN A 1 503 ? 13.541 -11.551 -35.866 1.00 76.25 503 GLN A N 1
ATOM 3854 C CA . GLN A 1 503 ? 14.115 -11.224 -37.176 1.00 76.25 503 GLN A CA 1
ATOM 3855 C C . GLN A 1 503 ? 13.108 -11.338 -38.325 1.00 76.25 503 GLN A C 1
ATOM 3857 O O . GLN A 1 503 ? 13.506 -11.190 -39.480 1.00 76.25 503 GLN A O 1
ATOM 3862 N N . GLN A 1 504 ? 11.824 -11.598 -38.032 1.00 85.12 504 GLN A N 1
ATOM 3863 C CA . GLN A 1 504 ? 10.784 -11.828 -39.042 1.00 85.12 504 GLN A CA 1
ATOM 3864 C C . GLN A 1 504 ? 11.275 -12.806 -40.130 1.00 85.12 504 GLN A C 1
ATOM 3866 O O . GLN A 1 504 ? 11.229 -12.523 -41.326 1.00 85.12 504 GLN A O 1
ATOM 3871 N N . ALA A 1 505 ? 11.842 -13.940 -39.715 1.00 88.25 505 ALA A N 1
ATOM 3872 C CA . ALA A 1 505 ? 12.509 -14.886 -40.608 1.00 88.25 505 ALA A CA 1
ATOM 3873 C C . ALA A 1 505 ? 12.352 -16.330 -40.117 1.00 88.25 505 ALA A C 1
ATOM 3875 O O . ALA A 1 505 ? 11.963 -16.570 -38.978 1.00 88.25 505 ALA A O 1
ATOM 3876 N N . ILE A 1 506 ? 12.692 -17.300 -40.963 1.00 90.94 506 ILE A N 1
ATOM 3877 C CA . ILE A 1 506 ? 12.847 -18.708 -40.572 1.00 90.94 506 ILE A CA 1
ATOM 3878 C C . ILE A 1 506 ? 14.274 -19.177 -40.865 1.00 90.94 506 ILE A C 1
ATOM 3880 O O . ILE A 1 506 ? 14.865 -18.807 -41.881 1.00 90.94 506 ILE A O 1
ATOM 3884 N N . LEU A 1 507 ? 14.828 -20.001 -39.981 1.00 87.25 507 LEU A N 1
ATOM 3885 C CA . LEU A 1 507 ? 16.095 -20.696 -40.177 1.00 87.25 507 LEU A CA 1
ATOM 3886 C C . LEU A 1 507 ? 15.813 -22.094 -40.720 1.00 87.25 507 LEU A C 1
ATOM 3888 O O . LEU A 1 507 ? 15.082 -22.863 -40.099 1.00 87.25 507 LEU A O 1
ATOM 3892 N N . VAL A 1 508 ? 16.406 -22.424 -41.862 1.00 88.88 508 VAL A N 1
ATOM 3893 C CA . VAL A 1 508 ? 16.238 -23.718 -42.527 1.00 88.88 508 VAL A CA 1
ATOM 3894 C C . VAL A 1 508 ? 17.577 -24.440 -42.543 1.00 88.88 508 VAL A C 1
ATOM 3896 O O . VAL A 1 508 ? 18.568 -23.880 -43.007 1.00 88.88 508 VAL A O 1
ATOM 3899 N N . GLY A 1 509 ? 17.605 -25.679 -42.059 1.00 86.19 509 GLY A N 1
ATOM 3900 C CA . GLY A 1 509 ? 18.755 -26.580 -42.135 1.00 86.19 509 GLY A CA 1
ATOM 3901 C C . GLY A 1 509 ? 18.415 -27.833 -42.937 1.00 86.19 509 GLY A C 1
ATOM 3902 O O . GLY A 1 509 ? 17.404 -28.480 -42.666 1.00 86.19 509 GLY A O 1
ATOM 3903 N N . THR A 1 510 ? 19.236 -28.170 -43.932 1.00 85.06 510 THR A N 1
ATOM 3904 C CA . THR A 1 510 ? 19.144 -29.445 -44.655 1.00 85.06 510 THR A CA 1
ATOM 3905 C C . THR A 1 510 ? 20.475 -29.808 -45.314 1.00 85.06 510 THR A C 1
ATOM 3907 O O . THR A 1 510 ? 21.275 -28.936 -45.647 1.00 85.06 510 THR A O 1
ATOM 3910 N N . SER A 1 511 ? 20.712 -31.101 -45.527 1.00 81.50 511 SER A N 1
ATOM 3911 C CA . SER A 1 511 ? 21.855 -31.596 -46.308 1.00 81.50 511 SER A CA 1
ATOM 3912 C C . SER A 1 511 ? 21.568 -31.708 -47.810 1.00 81.50 511 SER A C 1
ATOM 3914 O O . SER A 1 511 ? 22.492 -31.949 -48.582 1.00 81.50 511 SER A O 1
ATOM 3916 N N . ASP A 1 512 ? 20.317 -31.511 -48.253 1.00 84.12 512 ASP A N 1
ATOM 3917 C CA . ASP A 1 512 ? 19.932 -31.592 -49.668 1.00 84.12 512 ASP A CA 1
ATOM 3918 C C . ASP A 1 512 ? 19.677 -30.190 -50.279 1.00 84.12 512 ASP A C 1
ATOM 3920 O O . ASP A 1 512 ? 18.675 -29.534 -49.961 1.00 84.12 512 ASP A O 1
ATOM 3924 N N . PRO A 1 513 ? 20.523 -29.722 -51.221 1.00 84.56 513 PRO A N 1
ATOM 3925 C CA . PRO A 1 513 ? 20.341 -28.438 -51.905 1.00 84.56 513 PRO A CA 1
ATOM 3926 C C . PRO A 1 513 ? 19.053 -28.331 -52.740 1.00 84.56 513 PRO A C 1
ATOM 3928 O O . PRO A 1 513 ? 18.607 -27.225 -53.068 1.00 84.56 513 PRO A O 1
ATOM 3931 N N . ALA A 1 514 ? 18.464 -29.453 -53.165 1.00 86.44 514 ALA A N 1
ATOM 3932 C CA . ALA A 1 514 ? 17.173 -29.465 -53.845 1.00 86.44 514 ALA A CA 1
ATOM 3933 C C . ALA A 1 514 ? 16.031 -29.189 -52.859 1.00 86.44 514 ALA A C 1
ATOM 3935 O O . ALA A 1 514 ? 15.163 -28.366 -53.163 1.00 86.44 514 ALA A O 1
ATOM 3936 N N . LEU A 1 515 ? 16.078 -29.785 -51.663 1.00 87.88 515 LEU A N 1
ATOM 3937 C CA . LEU A 1 515 ? 15.116 -29.503 -50.596 1.00 87.88 515 LEU A CA 1
ATOM 3938 C C . LEU A 1 515 ? 15.225 -28.055 -50.118 1.00 87.88 515 LEU A C 1
ATOM 3940 O O . LEU A 1 515 ? 14.198 -27.391 -50.017 1.00 87.88 515 LEU A O 1
ATOM 3944 N N . MET A 1 516 ? 16.440 -27.521 -49.938 1.00 90.31 516 MET A N 1
ATOM 3945 C CA . MET A 1 516 ? 16.638 -26.117 -49.547 1.00 90.31 516 MET A CA 1
ATOM 3946 C C . MET A 1 516 ? 15.939 -25.146 -50.510 1.00 90.31 516 MET A C 1
ATOM 3948 O O . MET A 1 516 ? 15.207 -24.250 -50.086 1.00 90.31 516 MET A O 1
ATOM 3952 N N . ARG A 1 517 ? 16.113 -25.346 -51.825 1.00 90.81 517 ARG A N 1
ATOM 3953 C CA . ARG A 1 517 ? 15.444 -24.523 -52.847 1.00 90.81 517 ARG A CA 1
ATOM 3954 C C . ARG A 1 517 ? 13.924 -24.665 -52.798 1.00 90.81 517 ARG A C 1
ATOM 3956 O O . ARG A 1 517 ? 13.226 -23.665 -52.947 1.00 90.81 517 ARG A O 1
ATOM 3963 N N . GLY A 1 518 ? 13.421 -25.879 -52.574 1.00 89.81 518 GLY A N 1
ATOM 3964 C CA . GLY A 1 518 ? 11.991 -26.126 -52.393 1.00 89.81 518 GLY A CA 1
ATOM 3965 C C . GLY A 1 518 ? 11.423 -25.369 -51.191 1.00 89.81 518 GLY A C 1
ATOM 3966 O O . GLY A 1 518 ? 10.427 -24.661 -51.333 1.00 89.81 518 GLY A O 1
ATOM 3967 N N . VAL A 1 519 ? 12.102 -25.438 -50.039 1.00 91.56 519 VAL A N 1
ATOM 3968 C CA . VAL A 1 519 ? 11.672 -24.763 -48.805 1.00 91.56 519 VAL A CA 1
ATOM 3969 C C . VAL A 1 519 ? 11.648 -23.250 -49.010 1.00 91.56 519 VAL A C 1
ATOM 3971 O O . VAL A 1 519 ? 10.666 -22.603 -48.658 1.00 91.56 519 VAL A O 1
ATOM 3974 N N . GLN A 1 520 ? 12.683 -22.677 -49.634 1.00 92.69 520 GLN A N 1
ATOM 3975 C CA . GLN A 1 520 ? 12.740 -21.242 -49.937 1.00 92.69 520 GLN A CA 1
ATOM 3976 C C . GLN A 1 520 ? 11.587 -20.785 -50.842 1.00 92.69 520 GLN A C 1
ATOM 3978 O O . GLN A 1 520 ? 10.997 -19.731 -50.604 1.00 92.69 520 GLN A O 1
ATOM 3983 N N . GLN A 1 521 ? 11.248 -21.566 -51.871 1.00 91.62 521 GLN A N 1
ATOM 3984 C CA . GLN A 1 521 ? 10.143 -21.245 -52.778 1.00 91.62 521 GLN A CA 1
ATOM 3985 C C . GLN A 1 521 ? 8.785 -21.338 -52.081 1.00 91.62 521 GLN A C 1
ATOM 3987 O O . GLN A 1 521 ? 7.958 -20.438 -52.234 1.00 91.62 521 GLN A O 1
ATOM 3992 N N . LEU A 1 522 ? 8.563 -22.394 -51.295 1.00 90.75 522 LEU A N 1
ATOM 3993 C CA . LEU A 1 522 ? 7.308 -22.582 -50.576 1.00 90.75 522 LEU A CA 1
ATOM 3994 C C . LEU A 1 522 ? 7.131 -21.520 -49.483 1.00 90.75 522 LEU A C 1
ATOM 3996 O O . LEU A 1 522 ? 6.061 -20.929 -49.380 1.00 90.75 522 LEU A O 1
ATOM 4000 N N . ALA A 1 523 ? 8.194 -21.182 -48.748 1.00 91.25 523 ALA A N 1
ATOM 4001 C CA . ALA A 1 523 ? 8.180 -20.098 -47.766 1.00 91.25 523 ALA A CA 1
ATOM 4002 C C . ALA A 1 523 ? 7.752 -18.758 -48.392 1.00 91.25 523 ALA A C 1
ATOM 4004 O O . ALA A 1 523 ? 6.905 -18.063 -47.839 1.00 91.25 523 ALA A O 1
ATOM 4005 N N . GLN A 1 524 ? 8.263 -18.420 -49.584 1.00 89.38 524 GLN A N 1
ATOM 4006 C CA . GLN A 1 524 ? 7.870 -17.201 -50.307 1.00 89.38 524 GLN A CA 1
ATOM 4007 C C . GLN A 1 524 ? 6.405 -17.200 -50.766 1.00 89.38 524 GLN A C 1
ATOM 4009 O O . GLN A 1 524 ? 5.816 -16.128 -50.927 1.00 89.38 524 GLN A O 1
ATOM 4014 N N . GLN A 1 525 ? 5.827 -18.373 -51.033 1.00 86.06 525 GLN A N 1
ATOM 4015 C CA . GLN A 1 525 ? 4.410 -18.500 -51.373 1.00 86.06 525 GLN A CA 1
ATOM 4016 C C . GLN A 1 525 ? 3.535 -18.349 -50.126 1.00 86.06 525 GLN A C 1
ATOM 4018 O O . GLN A 1 525 ? 2.575 -17.579 -50.159 1.00 86.06 525 GLN A O 1
ATOM 4023 N N . LEU A 1 526 ? 3.908 -19.005 -49.023 1.00 84.94 526 LEU A N 1
ATOM 4024 C CA . LEU A 1 526 ? 3.186 -18.940 -47.751 1.00 84.94 526 LEU A CA 1
ATOM 4025 C C . LEU A 1 526 ? 3.209 -17.534 -47.134 1.00 84.94 526 LEU A C 1
ATOM 4027 O O . LEU A 1 526 ? 2.174 -17.069 -46.660 1.00 84.94 526 LEU A O 1
ATOM 4031 N N . ASP A 1 527 ? 4.325 -16.807 -47.261 1.00 84.31 527 ASP A N 1
ATOM 4032 C CA . ASP A 1 527 ? 4.468 -15.400 -46.840 1.00 84.31 527 ASP A CA 1
ATOM 4033 C C . ASP A 1 527 ? 3.533 -14.424 -47.592 1.00 84.31 527 ASP A C 1
ATOM 4035 O O . ASP A 1 527 ? 3.466 -13.234 -47.294 1.00 84.31 527 ASP A O 1
ATOM 4039 N N . ARG A 1 528 ? 2.794 -14.890 -48.609 1.00 71.94 528 ARG A N 1
ATOM 4040 C CA . ARG A 1 528 ? 1.779 -14.088 -49.314 1.00 71.94 528 ARG A CA 1
ATOM 4041 C C . ARG A 1 528 ? 0.345 -14.445 -48.941 1.00 71.94 528 ARG A C 1
ATOM 4043 O O . ARG A 1 528 ? -0.531 -13.616 -49.176 1.00 71.94 528 ARG A O 1
ATOM 4050 N N . SER A 1 529 ? 0.098 -15.649 -48.429 1.00 57.34 529 SER A N 1
ATOM 4051 C CA . SER A 1 529 ? -1.243 -16.234 -48.303 1.00 57.34 529 SER A CA 1
ATOM 4052 C C . SER A 1 529 ? -1.745 -16.364 -46.868 1.00 57.34 529 SER A C 1
ATOM 4054 O O . SER A 1 529 ? -2.953 -16.468 -46.674 1.00 57.34 529 SER A O 1
ATOM 4056 N N . VAL A 1 530 ? -0.874 -16.316 -45.855 1.00 52.97 530 VAL A N 1
ATOM 4057 C CA . VAL A 1 530 ? -1.313 -16.356 -44.450 1.00 52.97 530 VAL A CA 1
ATOM 4058 C C . VAL A 1 530 ? -1.797 -14.961 -44.030 1.00 52.97 530 VAL A C 1
ATOM 4060 O O . VAL A 1 530 ? -1.071 -14.203 -43.393 1.00 52.97 530 VAL A O 1
ATOM 4063 N N . THR A 1 531 ? -3.016 -14.611 -44.453 1.00 51.94 531 THR A N 1
ATOM 4064 C CA . THR A 1 531 ? -3.790 -13.458 -43.939 1.00 51.94 531 THR A CA 1
ATOM 4065 C C . THR A 1 531 ? -4.777 -13.901 -42.849 1.00 51.94 531 THR A C 1
ATOM 4067 O O . THR A 1 531 ? -5.253 -13.080 -42.076 1.00 51.94 531 THR A O 1
ATOM 4070 N N . ASP A 1 532 ? -5.030 -15.210 -42.738 1.00 50.72 532 ASP A N 1
ATOM 4071 C CA . ASP A 1 532 ? -5.966 -15.806 -41.780 1.00 50.72 532 ASP A CA 1
ATOM 4072 C C . ASP A 1 532 ? -5.274 -16.157 -40.453 1.00 50.72 532 ASP A C 1
ATOM 4074 O O . ASP A 1 532 ? -5.289 -17.299 -39.991 1.00 50.72 532 ASP A O 1
ATOM 4078 N N . ALA A 1 533 ? -4.631 -15.172 -39.827 1.00 51.75 533 ALA A N 1
ATOM 4079 C CA . ALA A 1 533 ? -4.354 -15.268 -38.399 1.00 51.75 533 ALA A CA 1
ATOM 4080 C C . ALA A 1 533 ? -5.642 -14.896 -37.652 1.00 51.75 533 ALA A C 1
ATOM 4082 O O . ALA A 1 533 ? -6.244 -13.861 -37.931 1.00 51.75 533 ALA A O 1
ATOM 4083 N N . SER A 1 534 ? -6.086 -15.743 -36.720 1.00 51.19 534 SER A N 1
ATOM 4084 C CA . SER A 1 534 ? -7.247 -15.457 -35.872 1.00 51.19 534 SER A CA 1
ATOM 4085 C C . SER A 1 534 ? -6.986 -14.184 -35.065 1.00 51.19 534 SER A C 1
ATOM 4087 O O . SER A 1 534 ? -6.259 -14.207 -34.074 1.00 51.19 534 SER A O 1
ATOM 4089 N N . GLU A 1 535 ? -7.564 -13.068 -35.497 1.00 47.09 535 GLU A N 1
ATOM 4090 C CA . GLU A 1 535 ? -7.423 -11.787 -34.817 1.00 47.09 535 GLU A CA 1
ATOM 4091 C C . GLU A 1 535 ? -8.321 -11.762 -33.573 1.00 47.09 535 GLU A C 1
ATOM 4093 O O . GLU A 1 535 ? -9.515 -12.078 -33.625 1.00 47.09 535 GLU A O 1
ATOM 4098 N N . LEU A 1 536 ? -7.742 -11.410 -32.423 1.00 47.72 536 LEU A N 1
ATOM 4099 C CA . LEU A 1 536 ? -8.486 -11.253 -31.179 1.00 47.72 536 LEU A CA 1
ATOM 4100 C C . LEU A 1 536 ? -9.443 -10.065 -31.321 1.00 47.72 536 LEU A C 1
ATOM 4102 O O . LEU A 1 536 ? -9.031 -8.909 -31.253 1.00 47.72 536 LEU A O 1
ATOM 4106 N N . ARG A 1 537 ? -10.740 -10.345 -31.467 1.00 49.06 537 ARG A N 1
ATOM 4107 C CA . ARG A 1 537 ? -11.770 -9.306 -31.502 1.00 49.06 537 ARG A CA 1
ATOM 4108 C C . ARG A 1 537 ? -12.524 -9.244 -30.182 1.00 49.06 537 ARG A C 1
ATOM 4110 O O . ARG A 1 537 ? -13.252 -10.166 -29.822 1.00 49.06 537 ARG A O 1
ATOM 4117 N N . VAL A 1 538 ? -12.396 -8.118 -29.487 1.00 69.88 538 VAL A N 1
ATOM 4118 C CA . VAL A 1 538 ? -13.174 -7.844 -28.275 1.00 69.88 538 VAL A CA 1
ATOM 4119 C C . VAL A 1 538 ? -14.552 -7.328 -28.681 1.00 69.88 538 VAL A C 1
ATOM 4121 O O . VAL A 1 538 ? -14.683 -6.248 -29.255 1.00 69.88 538 VAL A O 1
ATOM 4124 N N . VAL A 1 539 ? -15.592 -8.111 -28.393 1.00 72.38 539 VAL A N 1
ATOM 4125 C CA . VAL A 1 539 ? -16.988 -7.714 -28.616 1.00 72.38 539 VAL A CA 1
ATOM 4126 C C . VAL A 1 539 ? -17.594 -7.293 -27.282 1.00 72.38 539 VAL A C 1
ATOM 4128 O O . VAL A 1 539 ? -17.812 -8.120 -26.398 1.00 72.38 539 VAL A O 1
ATOM 4131 N N . ALA A 1 540 ? -17.865 -5.997 -27.131 1.00 66.69 540 ALA A N 1
ATOM 4132 C CA . ALA A 1 540 ? -18.533 -5.468 -25.949 1.00 66.69 540 ALA A CA 1
ATOM 4133 C C . ALA A 1 540 ? -20.021 -5.861 -25.947 1.00 66.69 540 ALA A C 1
ATOM 4135 O O . ALA A 1 540 ? -20.740 -5.626 -26.918 1.00 66.69 540 ALA A O 1
ATOM 4136 N N . LEU A 1 541 ? -20.489 -6.452 -24.846 1.00 76.12 541 LEU A N 1
ATOM 4137 C CA . LEU A 1 541 ? -21.883 -6.864 -24.676 1.00 76.12 541 LEU A CA 1
ATOM 4138 C C . LEU A 1 541 ? -22.709 -5.715 -24.086 1.00 76.12 541 LEU A C 1
ATOM 4140 O O . LEU A 1 541 ? -22.331 -5.134 -23.073 1.00 76.12 541 LEU A O 1
ATOM 4144 N N . THR A 1 542 ? -23.860 -5.412 -24.686 1.00 75.00 542 THR A N 1
ATOM 4145 C CA . THR A 1 542 ? -24.710 -4.276 -24.281 1.00 75.00 542 THR A CA 1
ATOM 4146 C C . THR A 1 542 ? -25.796 -4.630 -23.262 1.00 75.00 542 THR A C 1
ATOM 4148 O O . THR A 1 542 ? -26.214 -3.765 -22.499 1.00 75.00 542 THR A O 1
ATOM 4151 N N . HIS A 1 543 ? -26.273 -5.882 -23.232 1.00 72.19 543 HIS A N 1
ATOM 4152 C CA . HIS A 1 543 ? -27.484 -6.259 -22.475 1.00 72.19 543 HIS A CA 1
ATOM 4153 C C . HIS A 1 543 ? -27.321 -7.463 -21.534 1.00 72.19 543 HIS A C 1
ATOM 4155 O O . HIS A 1 543 ? -28.239 -7.776 -20.778 1.00 72.19 543 HIS A O 1
ATOM 4161 N N . ARG A 1 544 ? -26.187 -8.171 -21.583 1.00 75.25 544 ARG A N 1
ATOM 4162 C CA . ARG A 1 544 ? -25.929 -9.388 -20.795 1.00 75.25 544 ARG A CA 1
ATOM 4163 C C . ARG A 1 544 ? -24.489 -9.402 -20.299 1.00 75.25 544 ARG A C 1
ATOM 4165 O O . ARG A 1 544 ? -23.592 -8.935 -20.995 1.00 75.25 544 ARG A O 1
ATOM 4172 N N . LYS A 1 545 ? -24.267 -9.960 -19.107 1.00 73.75 545 LYS A N 1
ATOM 4173 C CA . LYS A 1 545 ? -22.920 -10.165 -18.560 1.00 73.75 545 LYS A CA 1
ATOM 4174 C C . LYS A 1 545 ? -22.261 -11.355 -19.253 1.00 73.75 545 LYS A C 1
ATOM 4176 O O . LYS A 1 545 ? -22.907 -12.380 -19.458 1.00 73.75 545 LYS A O 1
ATOM 4181 N N . ALA A 1 546 ? -20.966 -11.246 -19.549 1.00 75.75 546 ALA A N 1
ATOM 4182 C CA . ALA A 1 546 ? -20.209 -12.315 -20.203 1.00 75.75 546 ALA A CA 1
ATOM 4183 C C . ALA A 1 546 ? -20.303 -13.645 -19.434 1.00 75.75 546 ALA A C 1
ATOM 4185 O O . ALA A 1 546 ? -20.526 -14.685 -20.045 1.00 75.75 546 ALA A O 1
ATOM 4186 N N . VAL A 1 547 ? -20.253 -13.596 -18.095 1.00 84.19 547 VAL A N 1
ATOM 4187 C CA . VAL A 1 547 ? -20.306 -14.784 -17.222 1.00 84.19 547 VAL A CA 1
ATOM 4188 C C . VAL A 1 547 ? -21.585 -15.617 -17.397 1.00 84.19 547 VAL A C 1
ATOM 4190 O O . VAL A 1 547 ? -21.557 -16.825 -17.201 1.00 84.19 547 VAL A O 1
ATOM 4193 N N . GLU A 1 548 ? -22.694 -14.994 -17.806 1.00 82.44 548 GLU A N 1
ATOM 4194 C CA . GLU A 1 548 ? -23.977 -15.677 -18.030 1.00 82.44 548 GLU A CA 1
ATOM 4195 C C . GLU A 1 548 ? -24.068 -16.303 -19.429 1.00 82.44 548 GLU A C 1
ATOM 4197 O O . GLU A 1 548 ? -24.784 -17.283 -19.624 1.00 82.44 548 GLU A O 1
ATOM 4202 N N . LEU A 1 549 ? -23.344 -15.747 -20.406 1.00 81.69 549 LEU A N 1
ATOM 4203 C CA . LEU A 1 549 ? -23.315 -16.254 -21.779 1.00 81.69 549 LEU A CA 1
ATOM 4204 C C . LEU A 1 549 ? -22.293 -17.376 -21.959 1.00 81.69 549 LEU A C 1
ATOM 4206 O O . LEU A 1 549 ? -22.486 -18.224 -22.826 1.00 81.69 549 LEU A O 1
ATOM 4210 N N . VAL A 1 550 ? -21.230 -17.410 -21.145 1.00 77.50 550 VAL A N 1
ATOM 4211 C CA . VAL A 1 550 ? -20.159 -18.416 -21.241 1.00 77.50 550 VAL A CA 1
ATOM 4212 C C . VAL A 1 550 ? -20.706 -19.848 -21.259 1.00 77.50 550 VAL A C 1
ATOM 4214 O O . VAL A 1 550 ? -20.365 -20.564 -22.196 1.00 77.50 550 VAL A O 1
ATOM 4217 N N . PRO A 1 551 ? -21.599 -20.283 -20.347 1.00 79.81 551 PRO A N 1
ATOM 4218 C CA . PRO A 1 551 ? -22.112 -21.652 -20.377 1.00 79.81 551 PRO A CA 1
ATOM 4219 C C . PRO A 1 551 ? -22.872 -21.980 -21.667 1.00 79.81 551 PRO A C 1
ATOM 4221 O O . PRO A 1 551 ? -22.762 -23.091 -22.170 1.00 79.81 551 PRO A O 1
ATOM 4224 N N . GLN A 1 552 ? -23.601 -21.012 -22.233 1.00 81.19 552 GLN A N 1
ATOM 4225 C CA . GLN A 1 552 ? -24.385 -21.178 -23.465 1.00 81.19 552 GLN A CA 1
ATOM 4226 C C . GLN A 1 552 ? -23.493 -21.203 -24.708 1.00 81.19 552 GLN A C 1
ATOM 4228 O O . GLN A 1 552 ? -23.706 -22.011 -25.606 1.00 81.19 552 GLN A O 1
ATOM 4233 N N . LEU A 1 553 ? -22.469 -20.347 -24.746 1.00 76.31 553 LEU A N 1
ATOM 4234 C CA . LEU A 1 553 ? -21.458 -20.333 -25.802 1.00 76.31 553 LEU A CA 1
ATOM 4235 C C . LEU A 1 553 ? -20.619 -21.614 -25.766 1.00 76.31 553 LEU A C 1
ATOM 4237 O O . LEU A 1 553 ? -20.373 -22.208 -26.808 1.00 76.31 553 LEU A O 1
ATOM 4241 N N . VAL A 1 554 ? -20.259 -22.096 -24.576 1.00 76.00 554 VAL A N 1
ATOM 4242 C CA . VAL A 1 554 ? -19.615 -23.404 -24.394 1.00 76.00 554 VAL A CA 1
ATOM 4243 C C . VAL A 1 554 ? -20.547 -24.533 -24.843 1.00 76.00 554 VAL A C 1
ATOM 4245 O O . VAL A 1 554 ? -20.088 -25.485 -25.457 1.00 76.00 554 VAL A O 1
ATOM 4248 N N . GLN A 1 555 ? -21.861 -24.424 -24.638 1.00 78.12 555 GLN A N 1
ATOM 4249 C CA . GLN A 1 555 ? -22.822 -25.407 -25.153 1.00 78.12 555 GLN A CA 1
ATOM 4250 C C . GLN A 1 555 ? -22.972 -25.368 -26.684 1.00 78.12 555 GLN A C 1
ATOM 4252 O O . GLN A 1 555 ? -23.218 -26.402 -27.298 1.00 78.12 555 GLN A O 1
ATOM 4257 N N . LEU A 1 556 ? -22.821 -24.188 -27.293 1.00 73.75 556 LEU A N 1
ATOM 4258 C CA . LEU A 1 556 ? -22.936 -23.962 -28.739 1.00 73.75 556 LEU A CA 1
ATOM 4259 C C . LEU A 1 556 ? -21.657 -24.310 -29.516 1.00 73.75 556 LEU A C 1
ATOM 4261 O O . LEU A 1 556 ? -21.751 -24.763 -30.653 1.00 73.75 556 LEU A O 1
ATOM 4265 N N . PHE A 1 557 ? -20.480 -24.098 -28.921 1.00 71.12 557 PHE A N 1
ATOM 4266 C CA . PHE A 1 557 ? -19.177 -24.235 -29.588 1.00 71.12 557 PHE A CA 1
ATOM 4267 C C . PHE A 1 557 ? -18.267 -25.313 -28.971 1.00 71.12 557 PHE A C 1
ATOM 4269 O O . PHE A 1 557 ? -17.268 -25.695 -29.575 1.00 71.12 557 PHE A O 1
ATOM 4276 N N . GLY A 1 558 ? -18.589 -25.825 -27.780 1.00 52.75 558 GLY A N 1
ATOM 4277 C CA . GLY A 1 558 ? -17.713 -26.684 -26.972 1.00 52.75 558 GLY A CA 1
ATOM 4278 C C . GLY A 1 558 ? -17.689 -28.169 -27.335 1.00 52.75 558 GLY A C 1
ATOM 4279 O O . GLY A 1 558 ? -17.162 -28.961 -26.559 1.00 52.75 558 GLY A O 1
ATOM 4280 N N . SER A 1 559 ? -18.215 -28.583 -28.492 1.00 50.22 559 SER A N 1
ATOM 4281 C CA . SER A 1 559 ? -18.037 -29.961 -28.980 1.00 50.22 559 SER A CA 1
ATOM 4282 C C . SER A 1 559 ? -16.765 -30.176 -29.809 1.00 50.22 559 SER A C 1
ATOM 4284 O O . SER A 1 559 ? -16.560 -31.270 -30.326 1.00 50.22 559 SER A O 1
ATOM 4286 N N . THR A 1 560 ? -15.872 -29.189 -29.906 1.00 48.81 560 THR A N 1
ATOM 4287 C CA . THR A 1 560 ? -14.536 -29.379 -30.490 1.00 48.81 560 THR A CA 1
ATOM 4288 C C . THR A 1 560 ? -13.492 -28.576 -29.720 1.00 48.81 560 THR A C 1
ATOM 4290 O O . THR A 1 560 ? -13.579 -27.356 -29.666 1.00 48.81 560 THR A O 1
ATOM 4293 N N . ALA A 1 561 ? -12.489 -29.292 -29.203 1.00 36.91 561 ALA A N 1
ATOM 4294 C CA . ALA A 1 561 ? -11.310 -28.846 -28.453 1.00 36.91 561 ALA A CA 1
ATOM 4295 C C . ALA A 1 561 ? -11.493 -28.673 -26.931 1.00 36.91 561 ALA A C 1
ATOM 4297 O O . ALA A 1 561 ? -12.110 -27.736 -26.430 1.00 36.91 561 ALA A O 1
ATOM 4298 N N . ALA A 1 562 ? -10.883 -29.605 -26.194 1.00 36.72 562 ALA A N 1
ATOM 4299 C CA . ALA A 1 562 ? -10.671 -29.517 -24.760 1.00 36.72 562 ALA A CA 1
ATOM 4300 C C . ALA A 1 562 ? -9.718 -28.354 -24.445 1.00 36.72 562 ALA A C 1
ATOM 4302 O O . ALA A 1 562 ? -8.582 -28.329 -24.917 1.00 36.72 562 ALA A O 1
ATOM 4303 N N . LEU A 1 563 ? -10.186 -27.405 -23.637 1.00 38.44 563 LEU A N 1
ATOM 4304 C CA . LEU A 1 563 ? -9.336 -26.407 -22.995 1.00 38.44 563 LEU A CA 1
ATOM 4305 C C . LEU A 1 563 ? -8.696 -27.009 -21.730 1.00 38.44 563 LEU A C 1
ATOM 4307 O O . LEU A 1 563 ? -9.317 -27.866 -21.090 1.00 38.44 563 LEU A O 1
ATOM 4311 N N . PRO A 1 564 ? -7.483 -26.570 -21.343 1.00 33.84 564 PRO A N 1
ATOM 4312 C CA . PRO A 1 564 ? -6.886 -26.938 -20.065 1.00 33.84 564 PRO A CA 1
ATOM 4313 C C . PRO A 1 564 ? -7.800 -26.486 -18.924 1.00 33.84 564 PRO A C 1
ATOM 4315 O O . PRO A 1 564 ? -8.421 -25.424 -19.002 1.00 33.84 564 PRO A O 1
ATOM 4318 N N . ALA A 1 565 ? -7.876 -27.294 -17.867 1.00 33.12 565 ALA A N 1
ATOM 4319 C CA . ALA A 1 565 ? -8.598 -26.939 -16.654 1.00 33.12 565 ALA A CA 1
ATOM 4320 C C . ALA A 1 565 ? -8.121 -25.570 -16.127 1.00 33.12 565 ALA A C 1
ATOM 4322 O O . ALA A 1 565 ? -6.917 -25.298 -16.157 1.00 33.12 565 ALA A O 1
ATOM 4323 N N . PRO A 1 566 ? -9.031 -24.709 -15.644 1.00 32.78 566 PRO A N 1
ATOM 4324 C CA . PRO A 1 566 ? -8.639 -23.441 -15.062 1.00 32.78 566 PRO A CA 1
ATOM 4325 C C . PRO A 1 566 ? -7.902 -23.728 -13.752 1.00 32.78 566 PRO A C 1
ATOM 4327 O O . PRO A 1 566 ? -8.488 -24.226 -12.793 1.00 32.78 566 PRO A O 1
ATOM 4330 N N . THR A 1 567 ? -6.608 -23.418 -13.711 1.00 29.88 567 THR A N 1
ATOM 4331 C CA . THR A 1 567 ? -5.923 -23.192 -12.441 1.00 29.88 567 THR A CA 1
ATOM 4332 C C . THR A 1 567 ? -6.613 -22.000 -11.790 1.00 29.88 567 THR A C 1
ATOM 4334 O O . THR A 1 567 ? -6.603 -20.896 -12.338 1.00 29.88 567 THR A O 1
ATOM 4337 N N . GLU A 1 568 ? -7.268 -22.241 -10.657 1.00 32.56 568 GLU A N 1
ATOM 4338 C CA . GLU A 1 568 ? -7.769 -21.194 -9.778 1.00 32.56 568 GLU A CA 1
ATOM 4339 C C . GLU A 1 568 ? -6.603 -20.301 -9.350 1.00 32.56 568 GLU A C 1
ATOM 4341 O O . GLU A 1 568 ? -5.892 -20.584 -8.391 1.00 32.56 568 GLU A O 1
ATOM 4346 N N . THR A 1 569 ? -6.439 -19.182 -10.042 1.00 28.84 569 THR A N 1
ATOM 4347 C CA . THR A 1 569 ? -5.890 -17.980 -9.427 1.00 28.84 569 THR A CA 1
ATOM 4348 C C . THR A 1 569 ? -7.018 -16.968 -9.434 1.00 28.84 569 THR A C 1
ATOM 4350 O O . THR A 1 569 ? -7.290 -16.299 -10.431 1.00 28.84 569 THR A O 1
ATOM 4353 N N . ALA A 1 570 ? -7.765 -16.951 -8.334 1.00 29.45 570 ALA A N 1
ATOM 4354 C CA . ALA A 1 570 ? -8.890 -16.061 -8.124 1.00 29.45 570 ALA A CA 1
ATOM 4355 C C . ALA A 1 570 ? -8.412 -14.600 -8.135 1.00 29.45 570 ALA A C 1
ATOM 4357 O O . ALA A 1 570 ? -7.948 -14.072 -7.131 1.00 29.45 570 ALA A O 1
ATOM 4358 N N . ALA A 1 571 ? -8.552 -13.940 -9.281 1.00 33.09 571 ALA A N 1
ATOM 4359 C CA . ALA A 1 571 ? -8.470 -12.493 -9.414 1.00 33.09 571 ALA A CA 1
ATOM 4360 C C . ALA A 1 571 ? -9.766 -12.004 -10.069 1.00 33.09 571 ALA A C 1
ATOM 4362 O O . ALA A 1 571 ? -9.855 -11.810 -11.279 1.00 33.09 571 ALA A O 1
ATOM 4363 N N . ALA A 1 572 ? -10.807 -11.858 -9.249 1.00 30.62 572 ALA A N 1
ATOM 4364 C CA . ALA A 1 572 ? -12.074 -11.263 -9.647 1.00 30.62 572 ALA A CA 1
ATOM 4365 C C . ALA A 1 572 ? -12.132 -9.816 -9.143 1.00 30.62 572 ALA A C 1
ATOM 4367 O O . ALA A 1 572 ? -12.465 -9.555 -7.991 1.00 30.62 572 ALA A O 1
ATOM 4368 N N . GLY A 1 573 ? -11.836 -8.870 -10.030 1.00 26.69 573 GLY A N 1
ATOM 4369 C CA . GLY A 1 573 ? -12.336 -7.505 -9.914 1.00 26.69 573 GLY A CA 1
ATOM 4370 C C . GLY A 1 573 ? -13.561 -7.334 -10.813 1.00 26.69 573 GLY A C 1
ATOM 4371 O O . GLY A 1 573 ? -13.538 -7.796 -11.955 1.00 26.69 573 GLY A O 1
ATOM 4372 N N . PRO A 1 574 ? -14.618 -6.650 -10.354 1.00 46.06 574 PRO A N 1
ATOM 4373 C CA . PRO A 1 574 ? -15.594 -6.067 -11.253 1.00 46.06 574 PRO A CA 1
ATOM 4374 C C . PRO A 1 574 ? -15.595 -4.547 -11.112 1.00 46.06 574 PRO A C 1
ATOM 4376 O O . PRO A 1 574 ? -15.573 -4.017 -10.004 1.00 46.06 574 PRO A O 1
ATOM 4379 N N . THR A 1 575 ? -15.659 -3.860 -12.247 1.00 34.03 575 THR A N 1
ATOM 4380 C CA . THR A 1 575 ? -16.348 -2.574 -12.483 1.00 34.03 575 THR A CA 1
ATOM 4381 C C . THR A 1 575 ? -16.025 -2.165 -13.927 1.00 34.03 575 THR A C 1
ATOM 4383 O O . THR A 1 575 ? -14.920 -2.420 -14.388 1.00 34.03 575 THR A O 1
ATOM 4386 N N . THR A 1 576 ? -16.881 -1.595 -14.772 1.00 32.72 576 THR A N 1
ATOM 4387 C CA . THR A 1 576 ? -18.284 -1.120 -14.769 1.00 32.72 576 THR A CA 1
ATOM 4388 C C . THR A 1 576 ? -18.549 -0.684 -16.232 1.00 32.72 576 THR A C 1
ATOM 4390 O O . THR A 1 576 ? -17.601 -0.389 -16.952 1.00 32.72 576 THR A O 1
ATOM 4393 N N . GLY A 1 577 ? -19.761 -0.769 -16.799 1.00 25.69 577 GLY A N 1
ATOM 4394 C CA . GLY A 1 577 ? -20.741 0.342 -16.798 1.00 25.69 577 GLY A CA 1
ATOM 4395 C C . GLY A 1 577 ? -20.161 1.618 -17.443 1.00 25.69 577 GLY A C 1
ATOM 4396 O O . GLY A 1 577 ? -19.438 2.314 -16.749 1.00 25.69 577 GLY A O 1
ATOM 4397 N N . VAL A 1 578 ? -20.222 1.863 -18.766 1.00 32.16 578 VAL A N 1
ATOM 4398 C CA . VAL A 1 578 ? -21.345 2.363 -19.622 1.00 32.16 578 VAL A CA 1
ATOM 4399 C C . VAL A 1 578 ? -21.883 3.734 -19.145 1.00 32.16 578 VAL A C 1
ATOM 4401 O O . VAL A 1 578 ? -22.310 3.830 -18.002 1.00 32.16 578 VAL A O 1
ATOM 4404 N N . LEU A 1 579 ? -21.820 4.832 -19.929 1.00 29.11 579 LEU A N 1
ATOM 4405 C CA . LEU A 1 579 ? -22.847 5.382 -20.866 1.00 29.11 579 LEU A CA 1
ATOM 4406 C C . LEU A 1 579 ? -22.271 6.677 -21.525 1.00 29.11 579 LEU A C 1
ATOM 4408 O O . LEU A 1 579 ? -21.677 7.468 -20.808 1.00 29.11 579 LEU A O 1
ATOM 4412 N N . SER A 1 580 ? -22.214 6.881 -22.855 1.00 32.44 580 SER A N 1
ATOM 4413 C CA . SER A 1 580 ? -23.247 7.198 -23.887 1.00 32.44 580 SER A CA 1
ATOM 4414 C C . SER A 1 580 ? -23.603 8.706 -24.079 1.00 32.44 580 SER A C 1
ATOM 4416 O O . SER A 1 580 ? -23.447 9.477 -23.140 1.00 32.44 580 SER A O 1
ATOM 4418 N N . PRO A 1 581 ? -24.016 9.141 -25.302 1.00 37.00 581 PRO A N 1
ATOM 4419 C CA . PRO A 1 581 ? -23.686 10.450 -25.919 1.00 37.00 581 PRO A CA 1
ATOM 4420 C C . PRO A 1 581 ? -24.890 11.416 -26.113 1.00 37.00 581 PRO A C 1
ATOM 4422 O O . PRO A 1 581 ? -26.019 11.026 -25.812 1.00 37.00 581 PRO A O 1
ATOM 4425 N N . PRO A 1 582 ? -24.710 12.644 -26.666 1.00 34.44 582 PRO A N 1
ATOM 4426 C CA . PRO A 1 582 ? -25.821 13.507 -27.073 1.00 34.44 582 PRO A CA 1
ATOM 4427 C C . PRO A 1 582 ? -26.273 13.272 -28.532 1.00 34.44 582 PRO A C 1
ATOM 4429 O O . PRO A 1 582 ? -25.506 12.867 -29.402 1.00 34.44 582 PRO A O 1
ATOM 4432 N N . THR A 1 583 ? -27.562 13.522 -28.753 1.00 50.75 583 THR A N 1
ATOM 4433 C CA . THR A 1 583 ? -28.402 13.290 -29.945 1.00 50.75 583 THR A CA 1
ATOM 4434 C C . THR A 1 583 ? -28.173 14.252 -31.127 1.00 50.75 583 THR A C 1
ATOM 4436 O O . THR A 1 583 ? -27.765 15.388 -30.914 1.00 50.75 583 THR A O 1
ATOM 4439 N N . GLY A 1 584 ? -28.505 13.773 -32.343 1.00 37.84 584 GLY A N 1
ATOM 4440 C CA . GLY A 1 584 ? -28.370 14.405 -33.678 1.00 37.84 584 GLY A CA 1
ATOM 4441 C C . GLY A 1 584 ? -29.252 15.634 -33.974 1.00 37.84 584 GLY A C 1
ATOM 4442 O O . GLY A 1 584 ? -29.580 16.374 -33.044 1.00 37.84 584 GLY A O 1
ATOM 4443 N N . PRO A 1 585 ? -29.643 15.909 -35.240 1.00 46.00 585 PRO A N 1
ATOM 4444 C CA . PRO A 1 585 ? -30.067 14.968 -36.298 1.00 46.00 585 PRO A CA 1
ATOM 4445 C C . PRO A 1 585 ? -29.009 14.498 -37.304 1.00 46.00 585 PRO A C 1
ATOM 4447 O O . PRO A 1 585 ? -27.974 15.182 -37.463 1.00 46.00 585 PRO A O 1
#

Radius of gyration: 39.43 Å; chains: 1; bounding box: 71×81×124 Å